Protein AF-A0A9W9Z4A9-F1 (afdb_monomer_lite)

Organism: NCBI:txid174260

Structure (mmCIF, N/CA/C/O backbone):
data_AF-A0A9W9Z4A9-F1
#
_entry.id   AF-A0A9W9Z4A9-F1
#
loop_
_atom_site.group_PDB
_atom_site.id
_atom_site.type_symbol
_atom_site.label_atom_id
_atom_site.label_alt_id
_atom_site.label_comp_id
_atom_site.label_asym_id
_atom_site.label_entity_id
_atom_site.label_seq_id
_atom_site.pdbx_PDB_ins_code
_atom_site.Cartn_x
_atom_site.Cartn_y
_atom_site.Cartn_z
_atom_site.occupancy
_atom_site.B_iso_or_equiv
_atom_site.auth_seq_id
_atom_site.auth_comp_id
_atom_site.auth_asym_id
_atom_site.auth_atom_id
_atom_site.pdbx_PDB_model_num
ATOM 1 N N . MET A 1 1 ? 86.872 29.605 12.951 1.00 30.97 1 MET A N 1
ATOM 2 C CA . MET A 1 1 ? 87.892 29.822 11.903 1.00 30.97 1 MET A CA 1
ATOM 3 C C . MET A 1 1 ? 87.588 28.835 10.792 1.00 30.97 1 MET A C 1
ATOM 5 O O . MET A 1 1 ? 87.664 27.652 11.077 1.00 30.97 1 MET A O 1
ATOM 9 N N . LYS A 1 2 ? 87.211 29.340 9.609 1.00 29.38 2 LYS A N 1
ATOM 10 C CA . LYS A 1 2 ? 86.862 28.618 8.368 1.00 29.38 2 LYS A CA 1
ATOM 11 C C . LYS A 1 2 ? 85.699 27.608 8.390 1.00 29.38 2 LYS A C 1
ATOM 13 O O . LYS A 1 2 ? 85.774 26.556 9.008 1.00 29.38 2 LYS A O 1
ATOM 18 N N . ASP A 1 3 ? 84.647 27.980 7.666 1.00 29.98 3 ASP A N 1
ATOM 19 C CA . ASP A 1 3 ? 84.197 27.356 6.411 1.00 29.98 3 ASP A CA 1
ATOM 20 C C . ASP A 1 3 ? 84.226 25.824 6.283 1.00 29.98 3 ASP A C 1
ATOM 22 O O . ASP A 1 3 ? 85.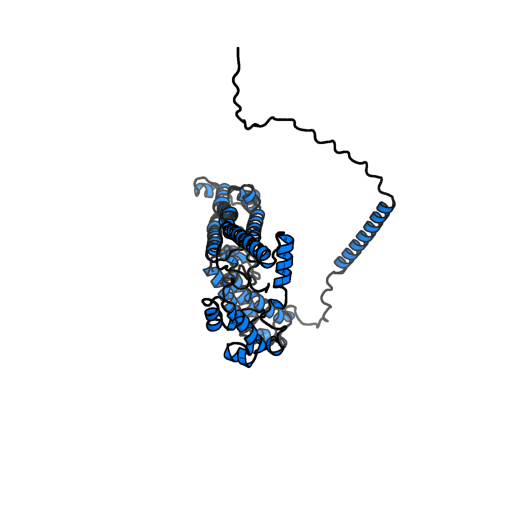288 25.201 6.258 1.00 29.98 3 ASP A O 1
ATOM 26 N N . SER A 1 4 ? 83.062 25.254 5.963 1.00 30.80 4 SER A N 1
ATOM 27 C CA . SER A 1 4 ? 82.869 24.516 4.703 1.00 30.80 4 SER A CA 1
ATOM 28 C C . SER A 1 4 ? 81.380 24.459 4.361 1.00 30.80 4 SER A C 1
ATOM 30 O O . SER A 1 4 ? 80.560 24.098 5.202 1.00 30.80 4 SER A O 1
ATOM 32 N N . GLU A 1 5 ? 81.033 24.827 3.130 1.00 32.53 5 GLU A N 1
ATOM 33 C CA . GLU A 1 5 ? 79.686 24.659 2.584 1.00 32.53 5 GLU A CA 1
ATOM 34 C C . GLU A 1 5 ? 79.360 23.175 2.370 1.00 32.53 5 GLU A C 1
ATOM 36 O O . GLU A 1 5 ? 80.208 22.399 1.930 1.00 32.53 5 GLU A O 1
ATOM 41 N N . ASN A 1 6 ? 78.092 22.807 2.553 1.00 27.20 6 ASN A N 1
ATOM 42 C CA . ASN A 1 6 ? 77.377 22.123 1.478 1.00 27.20 6 ASN A CA 1
ATOM 43 C C . ASN A 1 6 ? 75.863 22.313 1.615 1.00 27.20 6 ASN A C 1
ATOM 45 O O . ASN A 1 6 ? 75.311 22.317 2.714 1.00 27.20 6 ASN A O 1
ATOM 49 N N . VAL A 1 7 ? 75.211 22.513 0.473 1.00 28.70 7 VAL A N 1
ATOM 50 C CA . VAL A 1 7 ? 73.793 22.875 0.369 1.00 28.70 7 VAL A CA 1
ATOM 51 C C . VAL A 1 7 ? 72.910 21.639 0.537 1.00 28.70 7 VAL A C 1
ATOM 53 O O . VAL A 1 7 ? 73.128 20.624 -0.120 1.00 28.70 7 VAL A O 1
ATOM 56 N N . MET A 1 8 ? 71.860 21.751 1.353 1.00 25.09 8 MET A N 1
ATOM 57 C CA . MET A 1 8 ? 70.774 20.773 1.425 1.00 25.09 8 MET A CA 1
ATOM 58 C C . MET A 1 8 ? 69.437 21.515 1.337 1.00 25.09 8 MET A C 1
ATOM 60 O O . MET A 1 8 ? 69.167 22.406 2.139 1.00 25.09 8 MET A O 1
ATOM 64 N N . LEU A 1 9 ? 68.627 21.184 0.329 1.00 27.86 9 LEU A N 1
ATOM 65 C CA . LEU A 1 9 ? 67.326 21.816 0.092 1.00 27.86 9 LEU A CA 1
ATOM 66 C C . LEU A 1 9 ? 66.288 21.285 1.090 1.00 27.86 9 LEU A C 1
ATOM 68 O O . LEU A 1 9 ? 66.044 20.079 1.150 1.00 27.86 9 LEU A O 1
ATOM 72 N N . THR A 1 10 ? 65.672 22.187 1.852 1.00 29.08 10 THR A N 1
ATOM 73 C CA . THR A 1 10 ? 64.594 21.893 2.805 1.00 29.08 10 THR A CA 1
ATOM 74 C C . THR A 1 10 ? 63.205 22.079 2.179 1.00 29.08 10 THR A C 1
ATOM 76 O O . THR A 1 10 ? 63.020 22.968 1.346 1.00 29.08 10 THR A O 1
ATOM 79 N N . PRO A 1 11 ? 62.200 21.290 2.603 1.00 29.55 11 PRO A N 1
ATOM 80 C CA . PRO A 1 11 ? 60.790 21.588 2.388 1.00 29.55 11 PRO A CA 1
ATOM 81 C C . PRO A 1 11 ? 60.162 22.233 3.642 1.00 29.55 11 PRO A C 1
ATOM 83 O O . PRO A 1 11 ? 59.964 21.569 4.658 1.00 29.55 11 PRO A O 1
ATOM 86 N N . ASP A 1 12 ? 59.805 23.512 3.540 1.00 28.12 12 ASP A N 1
ATOM 87 C CA . ASP A 1 12 ? 58.936 24.259 4.470 1.00 28.12 12 ASP A CA 1
ATOM 88 C C . ASP A 1 12 ? 57.547 24.453 3.818 1.00 28.12 12 ASP A C 1
ATOM 90 O O . ASP A 1 12 ? 57.448 24.404 2.594 1.00 28.12 12 ASP A O 1
ATOM 94 N N . SER A 1 13 ? 56.430 24.783 4.479 1.00 30.94 13 SER A N 1
ATOM 95 C CA . SER A 1 13 ? 55.917 24.662 5.866 1.00 30.94 13 SER A CA 1
ATOM 96 C C . SER A 1 13 ? 54.394 25.012 5.790 1.00 30.94 13 SER A C 1
ATOM 98 O O . SER A 1 13 ? 53.909 25.304 4.698 1.00 30.94 13 SER A O 1
ATOM 100 N N . ALA A 1 14 ? 53.517 24.998 6.803 1.00 30.62 14 ALA A N 1
ATOM 101 C CA . ALA A 1 14 ? 53.588 24.751 8.247 1.00 30.62 14 ALA A CA 1
ATOM 102 C C . ALA A 1 14 ? 52.230 24.167 8.744 1.00 30.62 14 ALA A C 1
ATOM 104 O O . ALA A 1 14 ? 51.320 23.941 7.948 1.00 30.62 14 ALA A O 1
ATOM 105 N N . SER A 1 15 ? 52.062 23.974 10.060 1.00 27.89 15 SER A N 1
ATOM 106 C CA . SER A 1 15 ? 50.760 23.710 10.719 1.00 27.89 15 SER A CA 1
ATOM 107 C C . SER A 1 15 ? 50.138 25.015 11.287 1.00 27.89 15 SER A C 1
ATOM 109 O O . SER A 1 15 ? 50.808 26.049 11.261 1.00 27.89 15 SER A O 1
ATOM 111 N N . PRO A 1 16 ? 48.870 25.035 11.753 1.00 36.94 16 PRO A N 1
ATOM 112 C CA . PRO A 1 16 ? 48.034 26.241 11.715 1.00 36.94 16 PRO A CA 1
ATOM 113 C C . PRO A 1 16 ? 48.165 27.184 12.920 1.00 36.94 16 PRO A C 1
ATOM 115 O O . PRO A 1 16 ? 48.331 26.758 14.062 1.00 36.94 16 PRO A O 1
ATOM 118 N N . SER A 1 17 ? 47.941 28.477 12.666 1.00 30.28 17 SER A N 1
ATOM 119 C CA . SER A 1 17 ? 47.743 29.520 13.678 1.00 30.28 17 SER A CA 1
ATOM 120 C C . SER A 1 17 ? 46.300 30.034 13.678 1.00 30.28 17 SER A C 1
ATOM 122 O O . SER A 1 17 ? 45.758 30.401 12.639 1.00 30.28 17 SER A O 1
ATOM 124 N N . THR A 1 18 ? 45.691 30.100 14.860 1.00 36.12 18 THR A N 1
ATOM 125 C CA . THR A 1 18 ? 44.349 30.651 15.099 1.00 36.12 18 THR A CA 1
ATOM 126 C C . THR A 1 18 ? 44.284 32.163 14.872 1.00 36.12 18 THR A C 1
ATOM 128 O O . THR A 1 18 ? 45.046 32.887 15.515 1.00 36.12 18 THR A O 1
ATOM 131 N N . GLU A 1 19 ? 43.304 32.668 14.112 1.00 34.34 19 GLU A N 1
ATOM 132 C CA . GLU A 1 19 ? 42.940 34.090 14.180 1.00 34.34 19 GLU A CA 1
ATOM 133 C C . GLU A 1 19 ? 41.419 34.363 14.121 1.00 34.34 19 GLU A C 1
ATOM 135 O O . GLU A 1 19 ? 40.705 33.890 13.246 1.00 34.34 19 GLU A O 1
ATOM 140 N N . LYS A 1 20 ? 40.984 35.126 15.135 1.00 33.69 20 LYS A N 1
ATOM 141 C CA . LYS A 1 20 ? 39.803 35.997 15.319 1.00 33.69 20 LYS A CA 1
ATOM 142 C C . LYS A 1 20 ? 38.469 35.682 14.619 1.00 33.69 20 LYS A C 1
ATOM 144 O O . LYS A 1 20 ? 38.306 35.741 13.408 1.00 33.69 20 LYS A O 1
ATOM 149 N N . LEU A 1 21 ? 37.457 35.580 15.482 1.00 40.28 21 LEU A N 1
ATOM 150 C CA . LEU A 1 21 ? 36.036 35.760 15.197 1.00 40.28 21 LEU A CA 1
ATOM 151 C C . LEU A 1 21 ? 35.767 37.178 14.654 1.00 40.28 21 LEU A C 1
ATOM 153 O O . LEU A 1 21 ? 35.671 38.126 15.436 1.00 40.28 21 LEU A O 1
ATOM 157 N N . ASP A 1 22 ? 35.650 37.324 13.335 1.00 40.59 22 ASP A N 1
ATOM 158 C CA . ASP A 1 22 ? 35.383 38.626 12.721 1.00 40.59 22 ASP A CA 1
ATOM 159 C C . ASP A 1 22 ? 33.901 39.025 12.841 1.00 40.59 22 ASP A C 1
ATOM 161 O O . ASP A 1 22 ? 32.983 38.206 12.710 1.00 40.59 22 ASP A O 1
ATOM 165 N N . SER A 1 23 ? 33.652 40.297 13.149 1.00 41.72 23 SER A N 1
ATOM 166 C CA . SER A 1 23 ? 32.317 40.771 13.519 1.00 41.72 23 SER A CA 1
ATOM 167 C C . SER A 1 23 ? 31.405 40.924 12.301 1.00 41.72 23 SER A C 1
ATOM 169 O O . SER A 1 23 ? 31.730 41.619 11.339 1.00 41.72 23 SER A O 1
ATOM 171 N N . LYS A 1 24 ? 30.213 40.318 12.362 1.00 42.44 24 LYS A N 1
ATOM 172 C CA . LYS A 1 24 ? 29.180 40.440 11.323 1.00 42.44 24 LYS A CA 1
ATOM 173 C C . LYS A 1 24 ? 28.807 41.927 11.142 1.00 42.44 24 LYS A C 1
ATOM 175 O O . LYS A 1 24 ? 28.449 42.559 12.139 1.00 42.44 24 LYS A O 1
ATOM 180 N N . PRO A 1 25 ? 28.858 42.501 9.924 1.00 44.69 25 PRO A N 1
ATOM 181 C CA . PRO A 1 25 ? 28.576 43.921 9.732 1.00 44.69 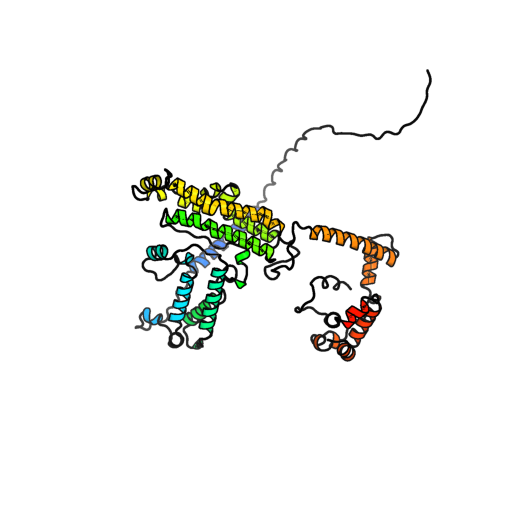25 PRO A CA 1
ATOM 182 C C . PRO A 1 25 ? 27.124 44.250 10.122 1.00 44.69 25 PRO A C 1
ATOM 184 O O . PRO A 1 25 ? 26.226 43.430 9.893 1.00 44.69 25 PRO A O 1
ATOM 187 N N . PRO A 1 26 ? 26.858 45.439 10.697 1.00 41.69 26 PRO A N 1
ATOM 188 C CA . PRO A 1 26 ? 25.518 45.810 11.126 1.00 41.69 26 PRO A CA 1
ATOM 189 C C . PRO A 1 26 ? 24.574 45.901 9.924 1.00 41.69 26 PRO A C 1
ATOM 191 O O . PRO A 1 26 ? 24.847 46.599 8.944 1.00 41.69 26 PRO A O 1
ATOM 194 N N . VAL A 1 27 ? 23.433 45.213 10.019 1.00 45.41 27 VAL A N 1
ATOM 195 C CA . VAL A 1 27 ? 22.380 45.254 8.999 1.00 45.41 27 VAL A CA 1
ATOM 196 C C . VAL A 1 27 ? 21.807 46.668 8.943 1.00 45.41 27 VAL A C 1
ATOM 198 O O . VAL A 1 27 ? 21.015 47.081 9.790 1.00 45.41 27 VAL A O 1
ATOM 201 N N . THR A 1 28 ? 22.210 47.426 7.926 1.00 41.47 28 THR A N 1
ATOM 202 C CA . THR A 1 28 ? 21.665 48.755 7.659 1.00 41.47 28 THR A CA 1
ATOM 203 C C . THR A 1 28 ? 20.280 48.613 7.039 1.00 41.47 28 THR A C 1
ATOM 205 O O . THR A 1 28 ? 20.122 48.440 5.831 1.00 41.47 28 THR A O 1
ATOM 208 N N . PHE A 1 29 ? 19.244 48.713 7.874 1.00 46.19 29 PHE A N 1
ATOM 209 C CA . PHE A 1 29 ? 17.878 48.875 7.389 1.00 46.19 29 PHE A CA 1
ATOM 210 C C . PHE A 1 29 ? 17.786 50.166 6.567 1.00 46.19 29 PHE A C 1
ATOM 212 O O . PHE A 1 29 ? 17.741 51.272 7.111 1.00 46.19 29 PHE A O 1
ATOM 219 N N . ARG A 1 30 ? 17.731 50.028 5.235 1.00 44.72 30 ARG A N 1
ATOM 220 C CA . ARG A 1 30 ? 17.278 51.112 4.360 1.00 44.72 30 ARG A CA 1
ATOM 221 C C . ARG A 1 30 ? 15.899 51.543 4.854 1.00 44.72 30 ARG A C 1
ATOM 223 O O . ARG A 1 30 ? 14.980 50.727 4.879 1.00 44.72 30 ARG A O 1
ATOM 230 N N . LYS A 1 31 ? 15.745 52.822 5.217 1.00 51.81 31 LYS A N 1
ATOM 231 C CA . LYS A 1 31 ? 14.416 53.418 5.403 1.00 51.81 31 LYS A CA 1
ATOM 232 C C . LYS A 1 31 ? 13.627 53.147 4.123 1.00 51.81 31 LYS A C 1
ATOM 234 O O . LYS A 1 31 ? 14.075 53.566 3.055 1.00 51.81 31 LYS A O 1
ATOM 239 N N . LEU A 1 32 ? 12.505 52.429 4.218 1.00 53.78 32 LEU A N 1
ATOM 240 C CA . LEU A 1 32 ? 11.639 52.239 3.059 1.00 53.78 32 LEU A CA 1
ATOM 241 C C . LEU A 1 32 ? 11.238 53.625 2.552 1.00 53.78 32 LEU A C 1
ATOM 243 O O . LEU A 1 32 ? 10.758 54.459 3.324 1.00 53.78 32 LEU A O 1
ATOM 247 N N . ALA A 1 33 ? 11.458 53.872 1.261 1.00 64.75 33 ALA A N 1
ATOM 248 C CA . ALA A 1 33 ? 10.891 55.040 0.610 1.00 64.75 33 ALA A CA 1
ATOM 249 C C . ALA A 1 33 ? 9.369 54.991 0.797 1.00 64.75 33 ALA A C 1
ATOM 251 O O . ALA A 1 33 ? 8.768 53.924 0.650 1.00 64.75 33 ALA A O 1
ATOM 252 N N . ALA A 1 34 ? 8.760 56.124 1.151 1.00 67.12 34 ALA A N 1
ATOM 253 C CA . ALA A 1 34 ? 7.323 56.189 1.379 1.00 67.12 34 ALA A CA 1
ATOM 254 C C . ALA A 1 34 ? 6.587 55.656 0.141 1.00 67.12 34 ALA A C 1
ATOM 256 O O . ALA A 1 34 ? 6.756 56.184 -0.959 1.00 67.12 34 ALA A O 1
ATOM 257 N N . THR A 1 35 ? 5.802 54.591 0.319 1.00 70.19 35 THR A N 1
ATOM 258 C CA . THR A 1 35 ? 5.030 53.967 -0.765 1.00 70.19 35 THR A CA 1
ATOM 259 C C . THR A 1 35 ? 4.156 55.028 -1.432 1.00 70.19 35 THR A C 1
ATOM 261 O O . THR A 1 35 ? 3.335 55.637 -0.737 1.00 70.19 35 THR A O 1
ATOM 264 N N . PRO A 1 36 ? 4.326 55.287 -2.740 1.00 80.19 36 PRO A N 1
ATOM 265 C CA . PRO A 1 36 ? 3.655 56.397 -3.397 1.00 80.19 36 PRO A CA 1
ATOM 266 C C . PRO A 1 36 ? 2.142 56.158 -3.449 1.00 80.19 36 PRO A C 1
ATOM 268 O O . PRO A 1 36 ? 1.684 55.022 -3.565 1.00 80.19 36 PRO A O 1
ATOM 271 N N . LEU A 1 37 ? 1.363 57.242 -3.375 1.00 75.94 37 LEU A N 1
ATOM 272 C CA . LEU A 1 37 ? -0.090 57.202 -3.145 1.00 75.94 37 LEU A CA 1
ATOM 273 C C . LEU A 1 37 ? -0.860 56.306 -4.139 1.00 75.94 37 LEU A C 1
ATOM 275 O O . LEU A 1 37 ? -1.862 55.695 -3.779 1.00 75.94 37 LEU A O 1
ATOM 279 N N . TRP A 1 38 ? -0.370 56.180 -5.376 1.00 81.69 38 TRP A N 1
ATOM 280 C CA . TRP A 1 38 ? -0.975 55.332 -6.407 1.00 81.69 38 TRP A CA 1
ATOM 281 C C . TRP A 1 38 ? -0.929 53.831 -6.078 1.00 81.69 38 TRP A C 1
ATOM 283 O O . TRP A 1 38 ? -1.832 53.104 -6.481 1.00 81.69 38 TRP A O 1
ATOM 293 N N . VAL A 1 39 ? 0.048 53.362 -5.293 1.00 82.00 39 VAL A N 1
ATOM 294 C CA . VAL A 1 39 ? 0.104 51.965 -4.822 1.00 82.00 39 VAL A CA 1
ATOM 295 C C . VAL A 1 39 ? -1.027 51.689 -3.829 1.00 82.00 39 VAL A C 1
ATOM 297 O O . VAL A 1 39 ? -1.670 50.646 -3.906 1.00 82.00 39 VAL A O 1
ATOM 300 N N . TRP A 1 40 ? -1.341 52.650 -2.955 1.00 81.44 40 TRP A N 1
ATOM 301 C CA . TRP A 1 40 ? -2.494 52.559 -2.053 1.00 81.44 40 TRP A CA 1
ATOM 302 C C . TRP A 1 40 ? -3.826 52.604 -2.807 1.00 81.44 40 TRP A C 1
ATOM 304 O O . TRP A 1 40 ? -4.741 51.863 -2.455 1.00 81.44 40 TRP A O 1
ATOM 314 N N . LEU A 1 41 ? -3.925 53.397 -3.880 1.00 83.75 41 LEU A N 1
ATOM 315 C CA . LEU A 1 41 ? -5.101 53.399 -4.759 1.00 83.75 41 LEU A CA 1
ATOM 316 C C . LEU A 1 41 ? -5.284 52.055 -5.486 1.00 83.75 41 LEU A C 1
ATOM 318 O O . LEU A 1 41 ? -6.404 51.555 -5.548 1.00 83.75 41 LEU A O 1
ATOM 322 N N . LEU A 1 42 ? -4.205 51.433 -5.977 1.00 85.38 42 LEU A N 1
ATOM 323 C CA . LEU A 1 42 ? -4.268 50.099 -6.589 1.00 85.38 42 LEU A CA 1
ATOM 324 C C . LEU A 1 42 ? -4.617 49.001 -5.576 1.00 85.38 42 LEU A C 1
ATOM 326 O O . LEU A 1 42 ? -5.418 48.126 -5.895 1.00 85.38 42 LEU A O 1
ATOM 330 N N . LEU A 1 43 ? -4.078 49.056 -4.353 1.00 85.25 43 LEU A N 1
ATOM 331 C CA . LEU A 1 43 ? -4.438 48.124 -3.277 1.00 85.25 43 LEU A CA 1
ATOM 332 C C . LEU A 1 43 ? -5.904 48.280 -2.849 1.00 85.25 43 LEU A C 1
ATOM 334 O O . LEU A 1 43 ? -6.593 47.280 -2.658 1.00 85.25 43 LEU A O 1
ATOM 338 N N . ALA A 1 44 ? -6.409 49.514 -2.754 1.00 87.31 44 ALA A N 1
ATOM 339 C CA . ALA A 1 44 ? -7.818 49.775 -2.475 1.00 87.31 44 ALA A CA 1
ATOM 340 C C . ALA A 1 44 ? -8.725 49.248 -3.601 1.00 87.31 44 ALA A C 1
ATOM 342 O O . ALA A 1 44 ? -9.705 48.558 -3.323 1.00 87.31 44 ALA A O 1
ATOM 343 N N . LEU A 1 45 ? -8.373 49.499 -4.867 1.00 88.62 45 LEU A N 1
ATOM 344 C CA . LEU A 1 45 ? -9.124 49.004 -6.024 1.00 88.62 45 LEU A CA 1
ATOM 345 C C . LEU A 1 45 ? -9.111 47.467 -6.099 1.00 88.62 45 LEU A C 1
ATOM 347 O O . LEU A 1 45 ? -10.156 46.853 -6.304 1.00 88.62 45 LEU A O 1
ATOM 351 N N . GLY A 1 46 ? -7.954 46.842 -5.866 1.00 89.62 46 GLY A N 1
ATOM 352 C CA . GLY A 1 46 ? -7.813 45.387 -5.792 1.00 89.62 46 GLY A CA 1
ATOM 353 C C . GLY A 1 46 ? -8.629 44.772 -4.653 1.00 89.62 46 GLY A C 1
ATOM 354 O O . GLY A 1 46 ? -9.292 43.761 -4.859 1.00 89.62 46 GLY A O 1
ATOM 355 N N . SER A 1 47 ? -8.661 45.418 -3.482 1.00 84.88 47 SER A N 1
ATOM 356 C CA . SER A 1 47 ? -9.493 45.005 -2.345 1.00 84.88 47 SER A CA 1
ATOM 357 C C . SER A 1 47 ? -10.992 45.086 -2.667 1.00 84.88 47 SER A C 1
ATOM 359 O O . SER A 1 47 ? -11.726 44.132 -2.418 1.00 84.88 47 SER A O 1
ATOM 361 N N . VAL A 1 48 ? -11.451 46.167 -3.310 1.00 89.88 48 VAL A N 1
ATOM 362 C CA . VAL A 1 48 ? -12.852 46.310 -3.751 1.00 89.88 48 VAL A CA 1
ATOM 363 C C . VAL A 1 48 ? -13.231 45.240 -4.781 1.00 89.88 48 VAL A C 1
ATOM 365 O O . VAL A 1 48 ? -14.298 44.637 -4.665 1.00 89.88 48 VAL A O 1
ATOM 368 N N . LEU A 1 49 ? -12.358 44.949 -5.752 1.00 89.69 49 LEU A N 1
ATOM 369 C CA . LEU A 1 49 ? -12.584 43.881 -6.734 1.00 89.69 49 LEU A CA 1
ATOM 370 C C . LEU A 1 49 ? -12.592 42.489 -6.085 1.00 89.69 49 LEU A C 1
ATOM 372 O O . LEU A 1 49 ? -13.438 41.665 -6.427 1.00 89.69 49 LEU A O 1
ATOM 376 N N . PHE A 1 50 ? -11.708 42.236 -5.116 1.00 89.38 50 PHE A N 1
ATOM 377 C CA . PHE A 1 50 ? -11.677 40.978 -4.368 1.00 89.38 50 PHE A CA 1
ATOM 378 C C . PHE A 1 50 ? -12.945 40.791 -3.525 1.00 89.38 50 PHE A C 1
ATOM 380 O O . PHE A 1 50 ? -13.542 39.718 -3.550 1.00 89.38 50 PHE A O 1
ATOM 387 N N . LEU A 1 51 ? -13.416 41.841 -2.844 1.00 89.12 51 LEU A N 1
ATOM 388 C CA . LEU A 1 51 ? -14.672 41.821 -2.090 1.00 89.12 51 LEU A CA 1
ATOM 389 C C . LEU A 1 51 ? -15.889 41.622 -3.005 1.00 89.12 51 LEU A C 1
ATOM 391 O O . LEU A 1 51 ? -16.764 40.827 -2.674 1.00 89.12 51 LEU A O 1
ATOM 395 N N . ALA A 1 52 ? -15.936 42.264 -4.176 1.00 87.62 52 ALA A N 1
ATOM 396 C CA . ALA A 1 52 ? -16.991 42.030 -5.166 1.00 87.62 52 ALA A CA 1
ATOM 397 C C . ALA A 1 52 ? -16.967 40.588 -5.715 1.00 87.62 52 ALA A C 1
ATOM 399 O O . ALA A 1 52 ? -18.019 39.957 -5.861 1.00 87.62 52 ALA A O 1
ATOM 400 N N . GLY A 1 53 ? -15.775 40.031 -5.956 1.00 88.12 53 GLY A N 1
ATOM 401 C CA . GLY A 1 53 ? -15.583 38.621 -6.307 1.00 88.12 53 GLY A CA 1
ATOM 402 C C . GLY A 1 53 ? -16.056 37.671 -5.201 1.00 88.12 53 GLY A C 1
ATOM 403 O O . GLY A 1 53 ? -16.781 36.718 -5.470 1.00 88.12 53 GLY A O 1
ATOM 404 N N . LEU A 1 54 ? -15.730 37.966 -3.941 1.00 87.75 54 LEU A N 1
ATOM 405 C CA . LEU A 1 54 ? -16.160 37.167 -2.794 1.00 87.75 54 LEU A CA 1
ATOM 406 C C . LEU A 1 54 ? -17.684 37.224 -2.600 1.00 87.75 54 LEU A C 1
ATOM 408 O O . LEU A 1 54 ? -18.313 36.195 -2.377 1.00 87.75 54 LEU A O 1
ATOM 412 N N . ILE A 1 55 ? -18.293 38.406 -2.736 1.00 87.31 55 ILE A N 1
ATOM 413 C CA . ILE A 1 55 ? -19.748 38.598 -2.640 1.00 87.31 55 ILE A CA 1
ATOM 414 C C . ILE A 1 55 ? -20.468 37.851 -3.768 1.00 87.31 55 ILE A C 1
ATOM 416 O O . ILE A 1 55 ? -21.450 37.161 -3.506 1.00 87.31 55 ILE A O 1
ATOM 420 N N . THR A 1 56 ? -19.978 37.928 -5.008 1.00 81.75 56 THR A N 1
ATOM 421 C CA . THR A 1 56 ? -20.572 37.177 -6.129 1.00 81.75 56 THR A CA 1
ATOM 422 C C . THR A 1 56 ? -20.402 35.665 -5.969 1.00 81.75 56 THR A C 1
ATOM 424 O O . THR A 1 56 ? -21.347 34.933 -6.258 1.00 81.75 56 THR A O 1
ATOM 427 N N . LEU A 1 57 ? -19.279 35.188 -5.416 1.00 82.62 57 LEU A N 1
ATOM 428 C CA . LEU A 1 57 ? -19.089 33.777 -5.064 1.00 82.62 57 LEU A CA 1
ATOM 429 C C . LEU A 1 57 ? -20.042 33.328 -3.941 1.00 82.62 57 LEU A C 1
ATOM 431 O O . LEU A 1 57 ? -20.673 32.282 -4.058 1.00 82.62 57 LEU A O 1
ATOM 435 N N . ILE A 1 58 ? -20.205 34.126 -2.881 1.00 82.94 58 ILE A N 1
ATOM 436 C CA . ILE A 1 58 ? -21.139 33.839 -1.778 1.00 82.94 58 ILE A CA 1
ATOM 437 C C . ILE A 1 58 ? -22.583 33.823 -2.289 1.00 82.94 58 ILE A C 1
ATOM 439 O O . ILE A 1 58 ? -23.337 32.914 -1.943 1.00 82.94 58 ILE A O 1
ATOM 443 N N . ILE A 1 59 ? -22.975 34.765 -3.153 1.00 79.19 59 ILE A N 1
ATOM 444 C CA . ILE A 1 59 ? -24.295 34.763 -3.801 1.00 79.19 59 ILE A CA 1
ATOM 445 C C . ILE A 1 59 ? -24.449 33.523 -4.687 1.00 79.19 59 ILE A C 1
ATOM 447 O O . ILE A 1 59 ? -25.491 32.877 -4.628 1.00 79.19 59 ILE A O 1
ATOM 451 N N . ALA A 1 60 ? -23.432 33.129 -5.457 1.00 75.19 60 ALA A N 1
ATOM 452 C CA . ALA A 1 60 ? -23.479 31.910 -6.264 1.00 75.19 60 ALA A CA 1
ATOM 453 C C . ALA A 1 60 ? -23.640 30.647 -5.400 1.00 75.19 60 ALA A C 1
ATOM 455 O O . ALA A 1 60 ? -24.480 29.814 -5.714 1.00 75.19 60 ALA A O 1
ATOM 456 N N . VAL A 1 61 ? -22.916 30.523 -4.282 1.00 72.31 61 VAL A N 1
ATOM 457 C CA . VAL A 1 61 ? -22.995 29.361 -3.374 1.00 72.31 61 VAL A CA 1
ATOM 458 C C . VAL A 1 61 ? -24.315 29.325 -2.592 1.00 72.31 61 VAL A C 1
ATOM 460 O O . VAL A 1 61 ? -24.903 28.260 -2.434 1.00 72.31 61 VAL A O 1
ATOM 463 N N . THR A 1 62 ? -24.830 30.472 -2.143 1.00 69.38 62 THR A N 1
ATOM 464 C CA . THR A 1 62 ? -26.099 30.548 -1.388 1.00 69.38 62 THR A CA 1
ATOM 465 C C . THR A 1 62 ? -27.338 30.441 -2.286 1.00 69.38 62 THR A C 1
ATOM 467 O O . THR A 1 62 ? -28.325 29.806 -1.907 1.00 69.38 62 THR A O 1
ATOM 470 N N . SER A 1 63 ? -27.284 30.980 -3.511 1.00 57.00 63 SER A N 1
ATOM 471 C CA . SER A 1 63 ? -28.327 30.786 -4.535 1.00 57.00 63 SER A CA 1
ATOM 472 C C . SER A 1 63 ? -28.235 29.430 -5.244 1.00 57.00 63 SER A C 1
ATOM 474 O O . SER A 1 63 ? -29.255 28.938 -5.724 1.00 57.00 63 SER A O 1
ATOM 476 N N . ALA A 1 64 ? -27.082 28.750 -5.185 1.00 44.94 64 ALA A N 1
ATOM 477 C CA . ALA A 1 64 ? -26.945 27.310 -5.416 1.00 44.94 64 ALA A CA 1
ATOM 478 C C . ALA A 1 64 ? -27.487 26.464 -4.246 1.00 44.94 64 ALA A C 1
ATOM 480 O O . ALA A 1 64 ? -27.072 25.323 -4.040 1.00 44.94 64 ALA A O 1
ATOM 481 N N . SER A 1 65 ? -28.509 26.972 -3.548 1.00 43.94 65 SER A N 1
ATOM 482 C CA . SER A 1 65 ? -29.538 26.100 -2.992 1.00 43.94 65 SER A CA 1
ATOM 483 C C . SER A 1 65 ? -30.007 25.183 -4.116 1.00 43.94 65 SER A C 1
ATOM 485 O O . SER A 1 65 ? -30.579 25.639 -5.110 1.00 43.94 65 SER A O 1
ATOM 487 N N . SER A 1 66 ? -29.715 23.889 -3.979 1.00 44.47 66 SER A N 1
ATOM 488 C CA . SER A 1 66 ? -30.114 22.863 -4.934 1.00 44.47 66 SER A CA 1
ATOM 489 C C . SER A 1 66 ? -31.584 23.064 -5.281 1.00 44.47 66 SER A C 1
ATOM 491 O O . SER A 1 66 ? -32.428 22.940 -4.390 1.00 44.47 66 SER A O 1
ATOM 493 N N . LYS A 1 67 ? -31.903 23.362 -6.549 1.00 37.06 67 LYS A N 1
ATOM 494 C CA . LYS A 1 67 ? -33.292 23.295 -7.017 1.00 37.06 67 LYS A CA 1
ATOM 495 C C . LYS A 1 67 ? -33.793 21.903 -6.624 1.00 37.06 67 LYS A C 1
ATOM 497 O O . LYS A 1 67 ? -33.235 20.932 -7.146 1.00 37.06 67 LYS A O 1
ATOM 502 N N . PRO A 1 68 ? -34.783 21.767 -5.717 1.00 36.97 68 PRO A N 1
ATOM 503 C CA . PRO A 1 68 ? -35.386 20.469 -5.478 1.00 36.97 68 PRO A CA 1
ATOM 504 C C . PRO A 1 68 ? -35.860 19.965 -6.835 1.00 36.97 68 PRO A C 1
ATOM 506 O O . PRO A 1 68 ? -36.351 20.773 -7.632 1.00 36.97 68 PRO A O 1
ATOM 509 N N . CYS A 1 69 ? -35.648 18.675 -7.116 1.00 33.62 69 CYS A N 1
ATOM 510 C CA . CYS A 1 69 ? -36.011 18.073 -8.399 1.00 33.62 69 CYS A CA 1
ATOM 511 C C . CYS A 1 69 ? -37.389 18.591 -8.813 1.00 33.62 69 CYS A C 1
ATOM 513 O O . CYS A 1 69 ? -38.336 18.454 -8.036 1.00 33.62 69 CYS A O 1
ATOM 515 N N . ALA A 1 70 ? -37.456 19.260 -9.973 1.00 36.59 70 ALA A N 1
ATOM 516 C CA . ALA A 1 70 ? -38.642 19.995 -10.397 1.00 36.59 70 ALA A CA 1
ATOM 517 C C . ALA A 1 70 ? -39.874 19.114 -10.195 1.00 36.59 70 ALA A C 1
ATOM 519 O O . ALA A 1 70 ? -39.845 17.962 -10.629 1.00 36.59 70 ALA A O 1
ATOM 520 N N . ASN A 1 71 ? -40.892 19.636 -9.494 1.00 36.47 71 ASN A N 1
ATOM 521 C CA . ASN A 1 71 ? -42.074 18.873 -9.094 1.00 36.47 71 ASN A CA 1
ATOM 522 C C . ASN A 1 71 ? -42.599 18.071 -10.289 1.00 36.47 71 ASN A C 1
ATOM 524 O O . ASN A 1 71 ? -43.272 18.615 -11.166 1.00 36.47 71 ASN A O 1
ATOM 528 N N . ILE A 1 72 ? -42.309 16.768 -10.304 1.00 42.00 72 ILE A N 1
ATOM 529 C CA . ILE A 1 72 ? -43.032 15.833 -11.150 1.00 42.00 72 ILE A CA 1
ATOM 530 C C . ILE A 1 72 ? -44.464 15.943 -10.655 1.00 42.00 72 ILE A C 1
ATOM 532 O O . ILE A 1 72 ? -44.715 15.726 -9.466 1.00 42.00 72 ILE A O 1
ATOM 536 N N . ASN A 1 73 ? -45.366 16.356 -11.548 1.00 40.84 73 ASN A N 1
ATOM 537 C CA . ASN A 1 73 ? -46.780 16.528 -11.242 1.00 40.84 73 ASN A CA 1
ATOM 538 C C . ASN A 1 73 ? -47.254 15.357 -10.383 1.00 40.84 73 ASN A C 1
ATOM 540 O O . ASN A 1 73 ? -47.164 14.206 -10.818 1.00 40.84 73 ASN A O 1
ATOM 544 N N . LYS A 1 74 ? -47.736 15.650 -9.168 1.00 38.06 74 LYS A N 1
ATOM 545 C CA . LYS A 1 74 ? -48.340 14.643 -8.296 1.00 38.06 74 LYS A CA 1
ATOM 546 C C . LYS A 1 74 ? -49.490 13.995 -9.062 1.00 38.06 74 LYS A C 1
ATOM 548 O O . LYS A 1 74 ? -50.584 14.550 -9.103 1.00 38.06 74 LYS A O 1
ATOM 553 N N . GLN A 1 75 ? -49.263 12.807 -9.617 1.00 39.31 75 GLN A N 1
ATOM 554 C CA . GLN A 1 75 ? -50.355 11.870 -9.814 1.00 39.31 75 GLN A CA 1
ATOM 555 C C . GLN A 1 75 ? -50.862 11.508 -8.411 1.00 39.31 75 GLN A C 1
ATOM 557 O O . GLN A 1 75 ? -50.075 11.021 -7.592 1.00 39.31 75 GLN A O 1
ATOM 562 N N . PRO A 1 76 ? -52.130 11.795 -8.080 1.00 43.72 76 PRO A N 1
ATOM 563 C CA . PRO A 1 76 ? -52.658 11.490 -6.762 1.00 43.72 76 PRO A CA 1
ATOM 564 C C . PRO A 1 76 ? -52.871 9.975 -6.653 1.00 43.72 76 PRO A C 1
ATOM 566 O O . PRO A 1 76 ? -53.788 9.438 -7.266 1.00 43.72 76 PRO A O 1
ATOM 569 N N . GLY A 1 77 ? -52.026 9.280 -5.883 1.00 48.94 77 GLY A N 1
ATOM 570 C CA . GLY A 1 77 ? -52.274 7.876 -5.523 1.00 48.94 77 GLY A CA 1
ATOM 571 C C . GLY A 1 77 ? -51.051 7.021 -5.182 1.00 48.94 77 GLY A C 1
ATOM 572 O O . GLY A 1 77 ? -51.178 6.104 -4.379 1.00 48.94 77 GLY A O 1
ATOM 573 N N . ALA A 1 78 ? -49.867 7.308 -5.732 1.00 43.62 78 ALA A N 1
ATOM 574 C CA . ALA A 1 78 ? -48.686 6.477 -5.482 1.00 43.62 78 ALA A CA 1
ATOM 575 C C . ALA A 1 78 ? -48.050 6.781 -4.112 1.00 43.62 78 ALA A C 1
ATOM 577 O O . ALA A 1 78 ? -47.558 7.886 -3.872 1.00 43.62 78 ALA A O 1
ATOM 578 N N . SER A 1 79 ? -48.020 5.785 -3.223 1.00 51.69 79 SER A N 1
ATOM 579 C CA . SER A 1 79 ? -47.237 5.851 -1.979 1.00 51.69 79 SER A CA 1
ATOM 580 C C . SER A 1 79 ? -45.730 5.947 -2.275 1.00 51.69 79 SER A C 1
ATOM 582 O O . SER A 1 79 ? -45.262 5.486 -3.318 1.00 51.69 79 SER A O 1
ATOM 584 N N . SER A 1 80 ? -44.930 6.491 -1.351 1.00 56.84 80 SER A N 1
ATOM 585 C CA . SER A 1 80 ? -43.462 6.550 -1.509 1.00 56.84 80 SER A CA 1
ATOM 586 C C . SER A 1 80 ? -42.837 5.163 -1.730 1.00 56.84 80 SER A C 1
ATOM 588 O O . SER A 1 80 ? -41.915 5.019 -2.532 1.00 56.84 80 SER A O 1
ATOM 590 N N . ALA A 1 81 ? -43.400 4.125 -1.102 1.00 59.38 81 ALA A N 1
ATOM 591 C CA . ALA A 1 81 ? -43.018 2.730 -1.306 1.00 59.38 81 ALA A CA 1
ATOM 592 C C . ALA A 1 81 ? -43.197 2.262 -2.766 1.00 59.38 81 ALA A C 1
ATOM 594 O O . ALA A 1 81 ? -42.386 1.488 -3.270 1.00 59.38 81 ALA A O 1
ATOM 595 N N . GLU A 1 82 ? -44.218 2.754 -3.474 1.00 61.59 82 GLU A N 1
ATOM 596 C CA . GLU A 1 82 ? -44.517 2.408 -4.871 1.00 61.59 82 GLU A CA 1
ATOM 597 C C . GLU A 1 82 ? -43.438 2.907 -5.840 1.00 61.59 82 GLU A C 1
ATOM 599 O O . GLU A 1 82 ? -42.993 2.178 -6.731 1.00 61.59 82 GLU A O 1
ATOM 604 N N . VAL A 1 83 ? -42.957 4.134 -5.616 1.00 65.25 83 VAL A N 1
ATOM 605 C CA . VAL A 1 83 ? -41.882 4.760 -6.400 1.00 65.25 83 VAL A CA 1
ATOM 606 C C . VAL A 1 83 ? -40.579 3.959 -6.268 1.00 65.25 83 VAL A C 1
ATOM 608 O O . VAL A 1 83 ? -39.831 3.814 -7.245 1.00 65.25 83 VAL A O 1
ATOM 611 N N . CYS A 1 84 ? -40.335 3.374 -5.091 1.00 77.00 84 CYS A N 1
ATOM 612 C CA . CYS A 1 84 ? -39.144 2.587 -4.764 1.00 77.00 84 CYS A CA 1
ATOM 613 C C . CYS A 1 84 ? -39.162 1.132 -5.279 1.00 77.00 84 CYS A C 1
ATOM 615 O O . CYS A 1 84 ? -38.085 0.560 -5.444 1.00 77.00 84 CYS A O 1
ATOM 617 N N . LYS A 1 85 ? -40.320 0.553 -5.642 1.00 88.44 85 LYS A N 1
ATOM 618 C CA . LYS A 1 85 ? -40.418 -0.821 -6.195 1.00 88.44 85 LYS A CA 1
ATOM 619 C C . LYS A 1 85 ? -39.506 -1.030 -7.411 1.00 88.44 85 LYS A C 1
ATOM 621 O O . LYS A 1 85 ? -39.451 -0.165 -8.290 1.00 88.44 85 LYS A O 1
ATOM 626 N N . TYR A 1 86 ? -38.831 -2.174 -7.498 1.00 91.31 86 TYR A N 1
ATOM 627 C CA . TYR A 1 86 ? -38.000 -2.545 -8.652 1.00 91.31 86 TYR A CA 1
ATOM 628 C C . TYR A 1 86 ? -38.822 -2.728 -9.943 1.00 91.31 86 TYR A C 1
ATOM 630 O O . TYR A 1 86 ? -40.019 -3.017 -9.892 1.00 91.31 86 TYR A O 1
ATOM 638 N N . SER A 1 87 ? -38.193 -2.539 -11.106 1.00 94.19 87 SER A N 1
ATOM 639 C CA . SER A 1 87 ? -38.770 -2.883 -12.413 1.00 94.19 87 SER A CA 1
ATOM 640 C C . SER A 1 87 ? -38.996 -4.391 -12.572 1.00 94.19 87 SER A C 1
ATOM 642 O O . SER A 1 87 ? -38.357 -5.214 -11.916 1.00 94.19 87 SER A O 1
ATOM 644 N N . ALA A 1 88 ? -39.892 -4.765 -13.492 1.00 94.94 88 ALA A N 1
ATOM 645 C CA . ALA A 1 88 ? -40.110 -6.166 -13.852 1.00 94.94 88 ALA A CA 1
ATOM 646 C C . ALA A 1 88 ? -38.820 -6.833 -14.363 1.00 94.94 88 ALA A C 1
ATOM 648 O O . ALA A 1 88 ? -38.564 -7.987 -14.038 1.00 94.94 88 ALA A O 1
ATOM 649 N N . GLU A 1 89 ? -37.980 -6.093 -15.092 1.00 95.44 89 GLU A N 1
ATOM 650 C CA . GLU A 1 89 ? -36.701 -6.583 -15.606 1.00 95.44 89 GLU A CA 1
ATOM 651 C C . GLU A 1 89 ? -35.665 -6.797 -14.491 1.00 95.44 89 GLU A C 1
ATOM 653 O O . GLU A 1 89 ? -35.050 -7.861 -14.415 1.00 95.44 89 GLU A O 1
ATOM 658 N N . ALA A 1 90 ? -35.533 -5.844 -13.561 1.00 93.62 90 ALA A N 1
ATOM 659 C CA . ALA A 1 90 ? -34.660 -5.995 -12.397 1.00 93.62 90 ALA A CA 1
ATOM 660 C C . ALA A 1 90 ? -35.089 -7.169 -11.497 1.00 93.62 90 ALA A C 1
ATOM 662 O O . ALA A 1 90 ? -34.233 -7.887 -10.981 1.00 93.62 90 ALA A O 1
ATOM 663 N N . ASN A 1 91 ? -36.398 -7.409 -11.351 1.00 95.00 91 ASN A N 1
ATOM 664 C CA . ASN A 1 91 ? -36.921 -8.586 -10.651 1.00 95.00 91 ASN A CA 1
ATOM 665 C C . ASN A 1 91 ? -36.662 -9.886 -11.435 1.00 95.00 91 ASN A C 1
ATOM 667 O O . ASN A 1 91 ? -36.261 -10.880 -10.836 1.00 95.00 91 ASN A O 1
ATOM 671 N N . ARG A 1 92 ? -36.822 -9.883 -12.768 1.00 95.00 92 ARG A N 1
ATOM 672 C CA . ARG A 1 92 ? -36.552 -11.042 -13.641 1.00 95.00 92 ARG A CA 1
ATOM 673 C C . ARG A 1 92 ? -35.097 -11.510 -13.550 1.00 95.00 92 ARG A C 1
ATOM 675 O O . ARG A 1 92 ? -34.851 -12.710 -13.512 1.00 95.00 92 ARG A O 1
ATOM 682 N N . GLY A 1 93 ? -34.144 -10.578 -13.514 1.00 91.62 93 GLY A N 1
ATOM 683 C CA . GLY A 1 93 ? -32.723 -10.873 -13.287 1.00 91.62 93 GLY A CA 1
ATOM 684 C C . GLY A 1 93 ? -32.308 -10.933 -11.813 1.00 91.62 93 GLY A C 1
ATOM 685 O O . GLY A 1 93 ? -31.117 -10.985 -11.535 1.00 91.62 93 GLY A O 1
ATOM 686 N N . ASN A 1 94 ? -33.261 -10.901 -10.874 1.00 94.12 94 ASN A N 1
ATOM 687 C CA . ASN A 1 94 ? -33.042 -10.983 -9.427 1.00 94.12 94 ASN A CA 1
ATOM 688 C C . ASN A 1 94 ? -32.020 -9.971 -8.850 1.00 94.12 94 ASN A C 1
ATOM 690 O O . ASN A 1 94 ? -31.329 -10.244 -7.864 1.00 94.12 94 ASN A O 1
ATOM 694 N N . LEU A 1 95 ? -31.949 -8.769 -9.436 1.00 94.00 95 LEU A N 1
ATOM 695 C CA . LEU A 1 95 ? -31.050 -7.690 -9.009 1.00 94.00 95 LEU A CA 1
ATOM 696 C C . LEU A 1 95 ? -31.124 -7.354 -7.501 1.00 94.00 95 LEU A C 1
ATOM 698 O O . LEU A 1 95 ? -30.066 -7.119 -6.917 1.00 94.00 95 LEU A O 1
ATOM 702 N N . PRO A 1 96 ? -32.296 -7.351 -6.827 1.00 93.44 96 PRO A N 1
ATOM 703 C CA . PRO A 1 96 ? -32.358 -7.044 -5.396 1.00 93.44 96 PRO A CA 1
ATOM 704 C C . PRO A 1 96 ? -31.575 -8.051 -4.541 1.00 93.44 96 PRO A C 1
ATOM 706 O O . PRO A 1 96 ? -30.824 -7.654 -3.649 1.00 93.44 96 PRO A O 1
ATOM 709 N N . ALA A 1 97 ? -31.700 -9.349 -4.840 1.00 94.38 97 ALA A N 1
ATOM 710 C CA . ALA A 1 97 ? -30.990 -10.397 -4.113 1.00 94.38 97 ALA A CA 1
ATOM 711 C C . ALA A 1 97 ? -29.483 -10.362 -4.396 1.00 94.38 97 ALA A C 1
ATOM 713 O O . ALA A 1 97 ? -28.693 -10.553 -3.477 1.00 94.38 97 ALA A O 1
ATOM 714 N N . ILE A 1 98 ? -29.082 -10.052 -5.633 1.00 94.44 98 ILE A N 1
ATOM 715 C CA . ILE A 1 98 ? -27.674 -9.857 -6.015 1.00 94.44 98 ILE A CA 1
ATOM 716 C C . ILE A 1 98 ? -27.041 -8.734 -5.191 1.00 94.44 98 ILE A C 1
ATOM 718 O O . ILE A 1 98 ? -25.991 -8.935 -4.584 1.00 94.44 98 ILE A O 1
ATOM 722 N N . LEU A 1 99 ? -27.689 -7.567 -5.123 1.00 94.38 99 LEU A N 1
ATOM 723 C CA . LEU A 1 99 ? -27.182 -6.427 -4.356 1.00 94.38 99 LEU A CA 1
ATOM 724 C C . LEU A 1 99 ? -27.061 -6.771 -2.860 1.00 94.38 99 LEU A C 1
ATOM 726 O O . LEU A 1 99 ? -26.034 -6.472 -2.249 1.00 94.38 99 LEU A O 1
ATOM 730 N N . LYS A 1 100 ? -28.052 -7.468 -2.279 1.00 94.19 100 LYS A N 1
ATOM 731 C CA . LYS A 1 100 ? -27.990 -7.895 -0.870 1.00 94.19 100 LYS A CA 1
ATOM 732 C C . LYS A 1 100 ? -26.926 -8.969 -0.618 1.00 94.19 100 LYS A C 1
ATOM 734 O O . LYS A 1 100 ? -26.255 -8.920 0.413 1.00 94.19 100 LYS A O 1
ATOM 739 N N . LYS A 1 101 ? -26.733 -9.902 -1.558 1.00 95.94 101 LYS A N 1
ATOM 740 C CA . LYS A 1 101 ? -25.671 -10.920 -1.525 1.00 95.94 101 LYS A CA 1
ATOM 741 C C . LYS A 1 101 ? -24.296 -10.259 -1.517 1.00 95.94 101 LYS A C 1
ATOM 743 O O . LYS A 1 101 ? -23.522 -10.519 -0.607 1.00 95.94 101 LYS A O 1
ATOM 748 N N . VAL A 1 102 ? -24.026 -9.350 -2.457 1.00 96.19 102 VAL A N 1
ATOM 749 C CA . VAL A 1 102 ? -22.740 -8.635 -2.544 1.00 96.19 102 VAL A CA 1
ATOM 750 C C . VAL A 1 102 ? -22.462 -7.817 -1.281 1.00 96.19 102 VAL A C 1
ATOM 752 O O . VAL A 1 102 ? -21.349 -7.871 -0.770 1.00 96.19 102 VAL A O 1
ATOM 755 N N . GLN A 1 103 ? -23.466 -7.125 -0.731 1.00 94.81 103 GLN A N 1
ATOM 756 C CA . GLN A 1 103 ? -23.334 -6.421 0.551 1.00 94.81 103 GLN A CA 1
ATOM 757 C C . GLN A 1 103 ? -22.990 -7.386 1.701 1.00 94.81 103 GLN A C 1
ATOM 759 O O . GLN A 1 103 ? -22.120 -7.099 2.514 1.00 94.81 103 GLN A O 1
ATOM 764 N N . THR A 1 104 ? -23.656 -8.539 1.771 1.00 94.00 104 THR A N 1
ATOM 765 C CA . THR A 1 104 ? -23.466 -9.515 2.857 1.00 94.00 104 THR A CA 1
ATOM 766 C C . THR A 1 104 ? -22.092 -10.186 2.774 1.00 94.00 104 THR A C 1
ATOM 768 O O . THR A 1 104 ? -21.409 -10.316 3.785 1.00 94.00 104 THR A O 1
ATOM 771 N N . GLU A 1 105 ? -21.662 -10.558 1.567 1.00 95.38 105 GLU A N 1
ATOM 772 C CA . GLU A 1 105 ? -20.325 -11.095 1.292 1.00 95.38 105 GLU A CA 1
ATOM 773 C C . GLU A 1 105 ? -19.240 -10.056 1.613 1.00 95.38 105 GLU A C 1
ATOM 775 O O . GLU A 1 105 ? -18.247 -10.406 2.243 1.00 95.38 105 GLU A O 1
ATOM 780 N N . TYR A 1 106 ? -19.446 -8.776 1.270 1.00 94.25 106 TYR A N 1
ATOM 781 C CA . TYR A 1 106 ? -18.509 -7.697 1.598 1.00 94.25 106 TYR A CA 1
ATOM 782 C C . TYR A 1 106 ? -18.207 -7.628 3.099 1.00 94.25 106 TYR A C 1
ATOM 784 O O . TYR A 1 106 ? -17.048 -7.739 3.484 1.00 94.25 106 TYR A O 1
ATOM 792 N N . TYR A 1 107 ? -19.226 -7.501 3.955 1.00 93.06 107 TYR A N 1
ATOM 793 C CA . TYR A 1 107 ? -19.008 -7.381 5.403 1.00 93.06 107 TYR A CA 1
ATOM 794 C C . TYR A 1 107 ? -18.557 -8.700 6.056 1.00 93.06 107 TYR A C 1
ATOM 796 O O . TYR A 1 107 ? -17.837 -8.674 7.050 1.00 93.06 107 TYR A O 1
ATOM 804 N N . ALA A 1 108 ? -18.890 -9.860 5.475 1.00 92.06 108 ALA A N 1
ATOM 805 C CA . ALA A 1 108 ? -18.336 -11.149 5.903 1.00 92.06 108 ALA A CA 1
ATOM 806 C C . ALA A 1 108 ? -16.839 -11.311 5.553 1.00 92.06 108 ALA A C 1
ATOM 808 O O . ALA A 1 108 ? -16.111 -12.040 6.227 1.00 92.06 108 ALA A O 1
ATOM 809 N N . LEU A 1 109 ? -16.375 -10.645 4.492 1.00 91.44 109 LEU A N 1
ATOM 810 C CA . LEU A 1 109 ? -14.975 -10.613 4.058 1.00 91.44 109 LEU A CA 1
ATOM 811 C C . LEU A 1 109 ? -14.178 -9.470 4.703 1.00 91.44 109 LEU A C 1
ATOM 813 O O . LEU A 1 109 ? -12.965 -9.588 4.883 1.00 91.44 109 LEU A O 1
ATOM 817 N N . ASN A 1 110 ? -14.850 -8.386 5.081 1.00 88.25 110 ASN A N 1
ATOM 818 C CA . ASN A 1 110 ? -14.274 -7.200 5.703 1.00 88.25 110 ASN A CA 1
ATOM 819 C C . ASN A 1 110 ? -14.873 -6.985 7.103 1.00 88.25 110 ASN A C 1
ATOM 821 O O . ASN A 1 110 ? -15.595 -6.016 7.330 1.00 88.25 110 ASN A O 1
ATOM 825 N N . PRO A 1 111 ? -14.550 -7.867 8.073 1.00 86.94 111 PRO A N 1
ATOM 826 C CA . PRO A 1 111 ? -15.065 -7.779 9.440 1.00 86.94 111 PRO A CA 1
ATOM 827 C C . PRO A 1 111 ? -14.594 -6.524 10.196 1.00 86.94 111 PRO A C 1
ATOM 829 O O . PRO A 1 111 ? -15.134 -6.215 11.248 1.00 86.94 111 PRO A O 1
ATOM 832 N N . HIS A 1 112 ? -13.623 -5.777 9.667 1.00 78.00 112 HIS A N 1
ATOM 833 C CA . HIS A 1 112 ? -13.207 -4.479 10.201 1.00 78.00 112 HIS A CA 1
ATOM 834 C C . HIS A 1 112 ? -14.203 -3.358 9.857 1.00 78.00 112 HIS A C 1
ATOM 836 O O . HIS A 1 112 ? -14.296 -2.384 10.597 1.00 78.00 112 HIS A O 1
ATOM 842 N N . ASP A 1 113 ? -14.999 -3.525 8.794 1.00 84.25 113 ASP A N 1
ATOM 843 C CA . ASP A 1 113 ? -15.966 -2.529 8.321 1.00 84.25 113 ASP A CA 1
ATOM 844 C C . ASP A 1 113 ? -17.384 -2.739 8.869 1.00 84.25 113 ASP A C 1
ATOM 846 O O . ASP A 1 113 ? -18.284 -1.971 8.536 1.00 84.25 113 ASP A O 1
ATOM 850 N N . VAL A 1 114 ? -17.634 -3.764 9.695 1.00 86.88 114 VAL A N 1
ATOM 851 C CA . VAL A 1 114 ? -18.997 -4.097 10.175 1.00 86.88 114 VAL A CA 1
ATOM 852 C C . VAL A 1 114 ? -19.651 -2.963 10.969 1.00 86.88 114 VAL A C 1
ATOM 854 O O . VAL A 1 114 ? -20.872 -2.837 10.956 1.00 86.88 114 VAL A O 1
ATOM 857 N N . ALA A 1 115 ? -18.853 -2.080 11.579 1.00 79.69 115 ALA A N 1
ATOM 858 C CA . ALA A 1 115 ? -19.326 -0.848 12.213 1.00 79.69 115 ALA A CA 1
ATOM 859 C C . ALA A 1 115 ? -20.013 0.122 11.231 1.00 79.69 115 ALA A C 1
ATOM 861 O O . ALA A 1 115 ? -20.841 0.930 11.647 1.00 79.69 115 ALA A O 1
ATOM 862 N N . TRP A 1 116 ? -19.734 -0.005 9.933 1.00 83.19 116 TRP A N 1
ATOM 863 C CA . TRP A 1 116 ? -20.335 0.761 8.841 1.00 83.19 116 TRP A CA 1
ATOM 864 C C . TRP A 1 116 ? -21.386 -0.037 8.056 1.00 83.19 116 TRP A C 1
ATOM 866 O O . TRP A 1 116 ? -21.809 0.406 6.986 1.00 83.19 116 TRP A O 1
ATOM 876 N N . GLN A 1 117 ? -21.804 -1.216 8.537 1.00 88.06 117 GLN A N 1
ATOM 877 C CA . GLN A 1 117 ? -22.843 -2.007 7.880 1.00 88.06 117 GLN A CA 1
ATOM 878 C C . GLN A 1 117 ? -24.227 -1.348 8.051 1.00 88.06 117 GLN A C 1
ATOM 880 O O . GLN A 1 117 ? -24.684 -1.200 9.183 1.00 88.06 117 GLN A O 1
ATOM 885 N N . PRO A 1 118 ? -24.923 -0.968 6.959 1.00 86.50 118 PRO A N 1
ATOM 886 C CA . PRO A 1 118 ? -26.259 -0.385 7.039 1.00 86.50 118 PRO A CA 1
ATOM 887 C C . PRO A 1 118 ? -27.337 -1.456 7.266 1.00 86.50 118 PRO A C 1
ATOM 889 O O . PRO A 1 118 ? -27.112 -2.652 7.057 1.00 86.50 118 PRO A O 1
ATOM 892 N N . ASP A 1 119 ? -28.541 -0.996 7.611 1.00 85.38 119 ASP A N 1
ATOM 893 C CA . ASP A 1 119 ? -29.739 -1.820 7.839 1.00 85.38 119 ASP A CA 1
ATOM 894 C C . ASP A 1 119 ? -29.589 -2.840 8.991 1.00 85.38 119 ASP A C 1
ATOM 896 O O . ASP A 1 119 ? -30.101 -3.960 8.918 1.00 85.38 119 ASP A O 1
ATOM 900 N N . ILE A 1 120 ? -28.875 -2.455 10.053 1.00 87.75 120 ILE A N 1
ATOM 901 C CA . ILE A 1 120 ? -28.698 -3.220 11.294 1.00 87.75 120 ILE A CA 1
ATOM 902 C C . ILE A 1 120 ? -29.416 -2.488 12.437 1.00 87.75 120 ILE A C 1
ATOM 904 O O . ILE A 1 120 ? -29.200 -1.298 12.646 1.00 87.75 120 ILE A O 1
ATOM 908 N N . GLU A 1 121 ? -30.280 -3.192 13.173 1.00 83.94 121 GLU A N 1
ATOM 909 C CA . GLU A 1 121 ? -31.089 -2.597 14.253 1.00 83.94 121 GLU A CA 1
ATOM 910 C C . GLU A 1 121 ? -30.305 -2.409 15.564 1.00 83.94 121 GLU A C 1
ATOM 912 O O . GLU A 1 121 ? -30.509 -1.424 16.268 1.00 83.94 121 GLU A O 1
ATOM 917 N N . LEU A 1 122 ? -29.393 -3.336 15.880 1.00 84.81 122 LEU A N 1
ATOM 918 C CA . LEU A 1 122 ? -28.558 -3.330 17.087 1.00 84.81 122 LEU A CA 1
ATOM 919 C C . LEU A 1 122 ? -27.080 -3.287 16.687 1.00 84.81 122 LEU A C 1
ATOM 921 O O . LEU A 1 122 ? -26.410 -4.320 16.607 1.00 84.81 122 LEU A O 1
ATOM 925 N N . GLN A 1 123 ? -26.590 -2.082 16.379 1.00 79.19 123 GLN A N 1
ATOM 926 C CA . GLN A 1 123 ? -25.234 -1.886 15.857 1.00 79.19 123 GLN A CA 1
ATOM 927 C C . GLN A 1 123 ? -24.165 -2.378 16.838 1.00 79.19 123 GLN A C 1
ATOM 929 O O . GLN A 1 123 ? -23.258 -3.103 16.437 1.00 79.19 123 GLN A O 1
ATOM 934 N N . ASP A 1 124 ? -24.315 -2.064 18.124 1.00 69.56 124 ASP A N 1
ATOM 935 C CA . ASP A 1 124 ? -23.327 -2.390 19.154 1.00 69.56 124 ASP A CA 1
ATOM 936 C C . ASP A 1 124 ? -23.161 -3.910 19.319 1.00 69.56 124 ASP A C 1
ATOM 938 O O . ASP A 1 124 ? -22.043 -4.420 19.324 1.00 69.56 124 ASP A O 1
ATOM 942 N N . GLU A 1 125 ? -24.262 -4.670 19.375 1.00 77.88 125 GLU A N 1
ATOM 943 C CA . GLU A 1 125 ? -24.214 -6.140 19.437 1.00 77.88 125 GLU A CA 1
ATOM 944 C C . GLU A 1 125 ? -23.642 -6.754 18.151 1.00 77.88 125 GLU A C 1
ATOM 946 O O . GLU A 1 125 ? -22.863 -7.711 18.200 1.00 77.88 125 GLU A O 1
ATOM 951 N N . HIS A 1 126 ? -23.992 -6.191 16.991 1.00 82.62 126 HIS A N 1
ATOM 952 C CA . HIS A 1 126 ? -23.478 -6.633 15.698 1.00 82.62 126 HIS A CA 1
ATOM 953 C C . HIS A 1 126 ? -21.960 -6.431 15.584 1.00 82.62 126 HIS A C 1
ATOM 955 O O . HIS A 1 126 ? -21.265 -7.334 15.113 1.00 82.62 126 HIS A O 1
ATOM 961 N N . VAL A 1 127 ? -21.447 -5.284 16.040 1.00 75.62 127 VAL A N 1
ATOM 962 C CA . VAL A 1 127 ? -20.010 -4.984 16.095 1.00 75.62 127 VAL A CA 1
ATOM 963 C C . VAL A 1 127 ? -19.320 -5.915 17.092 1.00 75.62 127 VAL A C 1
ATOM 965 O O . VAL A 1 127 ? -18.409 -6.637 16.688 1.00 75.62 127 VAL A O 1
ATOM 968 N N . LYS A 1 128 ? -19.800 -6.007 18.343 1.00 68.44 128 LYS A N 1
ATOM 969 C CA . LYS A 1 128 ? -19.234 -6.901 19.379 1.00 68.44 128 LYS A CA 1
ATOM 970 C C . LYS A 1 128 ? -19.131 -8.358 18.921 1.00 68.44 128 LYS A C 1
ATOM 972 O O . LYS A 1 128 ? -18.157 -9.034 19.237 1.00 68.44 128 LYS A O 1
ATOM 977 N N . GLY A 1 129 ? -20.126 -8.849 18.179 1.00 77.12 129 GLY A N 1
ATOM 978 C CA . GLY A 1 129 ? -20.181 -10.239 17.727 1.00 77.12 129 GLY A CA 1
ATOM 979 C C . GLY A 1 129 ? -19.380 -10.569 16.461 1.00 77.12 129 GLY A C 1
ATOM 980 O O . GLY A 1 129 ? -19.191 -11.753 16.180 1.00 77.12 129 GLY A O 1
ATOM 981 N N . LYS A 1 130 ? -18.954 -9.576 15.664 1.00 80.12 130 LYS A N 1
ATOM 982 C CA . LYS A 1 130 ? -18.380 -9.813 14.318 1.00 80.12 130 LYS A CA 1
ATOM 983 C C . LYS A 1 130 ? -17.110 -9.042 13.995 1.00 80.12 130 LYS A C 1
ATOM 985 O O . LYS A 1 130 ? -16.435 -9.408 13.033 1.00 80.12 130 LYS A O 1
ATOM 990 N N . TYR A 1 131 ? -16.803 -7.984 14.738 1.00 77.19 131 TYR A N 1
ATOM 991 C CA . TYR A 1 131 ? -15.647 -7.158 14.440 1.00 77.19 131 TYR A CA 1
ATOM 992 C C . TYR A 1 131 ? -14.344 -7.949 14.609 1.00 77.19 131 TYR A C 1
ATOM 994 O O . TYR A 1 131 ? -14.093 -8.570 15.643 1.00 77.19 131 TYR A O 1
ATOM 1002 N N . LEU A 1 132 ? -13.493 -7.893 13.586 1.00 73.25 132 LEU A N 1
ATOM 1003 C CA . LEU A 1 132 ? -12.117 -8.381 13.622 1.00 73.25 132 LEU A CA 1
ATOM 1004 C C . LEU A 1 132 ? -11.220 -7.346 12.929 1.00 73.25 132 LEU A C 1
ATOM 1006 O O . LEU A 1 132 ? -11.621 -6.828 11.883 1.00 73.25 132 LEU A O 1
ATOM 1010 N N . PRO A 1 133 ? -10.004 -7.078 13.444 1.00 65.06 133 PRO A N 1
ATOM 1011 C CA . PRO A 1 133 ? -9.041 -6.205 12.777 1.00 65.06 133 PRO A CA 1
ATOM 1012 C C . PRO A 1 133 ? -8.755 -6.621 11.329 1.00 65.06 133 PRO A C 1
ATOM 1014 O O . PRO A 1 133 ? -8.905 -7.789 10.954 1.00 65.06 133 PRO A O 1
ATOM 1017 N N . TYR A 1 134 ? -8.294 -5.667 10.516 1.00 73.38 134 TYR A N 1
ATOM 1018 C CA . TYR A 1 134 ? -7.859 -5.942 9.148 1.00 73.38 134 TYR A CA 1
ATOM 1019 C C . TYR A 1 134 ? -6.799 -7.053 9.127 1.00 73.38 134 TYR A C 1
ATOM 1021 O O . TYR A 1 134 ? -5.796 -6.984 9.838 1.00 73.38 134 TYR A O 1
ATOM 1029 N N . ASN A 1 135 ? -7.027 -8.079 8.303 1.00 75.50 135 ASN A N 1
ATOM 1030 C CA . ASN A 1 135 ? -6.109 -9.200 8.147 1.00 75.50 135 ASN A CA 1
ATOM 1031 C C . ASN A 1 135 ? -5.384 -9.109 6.788 1.00 75.50 135 ASN A C 1
ATOM 1033 O O . ASN A 1 135 ? -6.010 -9.405 5.766 1.00 75.50 135 ASN A O 1
ATOM 1037 N N . PRO A 1 136 ? -4.092 -8.725 6.764 1.00 72.69 136 PRO A N 1
ATOM 1038 C CA . PRO A 1 136 ? -3.266 -8.670 5.559 1.00 72.69 136 PRO A CA 1
ATOM 1039 C C . PRO A 1 136 ? -2.631 -10.028 5.199 1.00 72.69 136 PRO A C 1
ATOM 1041 O O . PRO A 1 136 ? -1.654 -10.060 4.448 1.00 72.69 136 PRO A O 1
ATOM 1044 N N . ASP A 1 137 ? -3.106 -11.150 5.758 1.00 79.00 137 ASP A N 1
ATOM 1045 C CA . ASP A 1 137 ? -2.587 -12.470 5.396 1.00 79.00 137 ASP A CA 1
ATOM 1046 C C . ASP A 1 137 ? -2.791 -12.738 3.887 1.00 79.00 137 ASP A C 1
ATOM 1048 O O . ASP A 1 137 ? -3.914 -12.590 3.388 1.00 79.00 137 ASP A O 1
ATOM 1052 N N . PRO A 1 138 ? -1.742 -13.158 3.151 1.00 77.62 138 PRO A N 1
ATOM 1053 C CA . PRO A 1 138 ? -1.824 -13.429 1.717 1.00 77.62 138 PRO A CA 1
ATOM 1054 C C . PRO A 1 138 ? -2.975 -14.372 1.324 1.00 77.62 138 PRO A C 1
ATOM 1056 O O . PRO A 1 138 ? -3.592 -14.177 0.277 1.00 77.62 138 PRO A O 1
ATOM 1059 N N . ALA A 1 139 ? -3.303 -15.370 2.153 1.00 86.31 139 ALA A N 1
ATOM 1060 C CA . ALA A 1 139 ? -4.401 -16.297 1.887 1.00 86.31 139 ALA A CA 1
ATOM 1061 C C . ALA A 1 139 ? -5.776 -15.619 2.011 1.00 86.31 139 ALA A C 1
ATOM 1063 O O . ALA A 1 139 ? -6.660 -15.877 1.193 1.00 86.31 139 ALA A O 1
ATOM 1064 N N . GLU A 1 140 ? -5.948 -14.711 2.974 1.00 86.44 140 GLU A N 1
ATOM 1065 C CA . GLU A 1 140 ? -7.184 -13.940 3.131 1.00 86.44 140 GLU A CA 1
ATOM 1066 C C . GLU A 1 140 ? -7.346 -12.897 2.026 1.00 86.44 140 GLU A C 1
ATOM 1068 O O . GLU A 1 140 ? -8.418 -12.810 1.427 1.00 86.44 140 GLU A O 1
ATOM 1073 N N . LEU A 1 141 ? -6.284 -12.168 1.668 1.00 84.00 141 LEU A N 1
ATOM 1074 C CA . LEU A 1 141 ? -6.307 -11.247 0.525 1.00 84.00 141 LEU A CA 1
ATOM 1075 C C . LEU A 1 141 ? -6.675 -11.983 -0.770 1.00 84.00 141 LEU A C 1
ATOM 1077 O O . LEU A 1 141 ? -7.514 -11.510 -1.545 1.00 84.00 141 LEU A O 1
ATOM 1081 N N . LYS A 1 142 ? -6.117 -13.184 -0.981 1.00 87.81 142 LYS A N 1
ATOM 1082 C CA . LYS A 1 142 ? -6.477 -14.045 -2.112 1.00 87.81 142 LYS A CA 1
ATOM 1083 C C . LYS A 1 142 ? -7.949 -14.455 -2.061 1.00 87.81 142 LYS A C 1
ATOM 1085 O O . LYS A 1 142 ? -8.654 -14.267 -3.049 1.00 87.81 142 LYS A O 1
ATOM 1090 N N . ARG A 1 143 ? -8.437 -14.930 -0.909 1.00 93.38 143 ARG A N 1
ATOM 1091 C CA . ARG A 1 143 ? -9.839 -15.334 -0.698 1.00 93.38 143 ARG A CA 1
ATOM 1092 C C . ARG A 1 143 ? -10.822 -14.202 -1.013 1.00 93.38 143 ARG A C 1
ATOM 1094 O O . ARG A 1 143 ? -11.822 -14.441 -1.687 1.00 93.38 143 ARG A O 1
ATOM 1101 N N . LYS A 1 144 ? -10.525 -12.967 -0.589 1.00 91.38 144 LYS A N 1
ATOM 1102 C CA . LYS A 1 144 ? -11.319 -11.768 -0.924 1.00 91.38 144 LYS A CA 1
ATOM 1103 C C . LYS A 1 144 ? -11.322 -11.480 -2.424 1.00 91.38 144 LYS A C 1
ATOM 1105 O O . LYS A 1 144 ? -12.381 -11.249 -3.003 1.00 91.38 144 LYS A O 1
ATOM 1110 N N . THR A 1 145 ? -10.141 -11.515 -3.040 1.00 90.88 145 THR A N 1
ATOM 1111 C CA . THR A 1 145 ? -9.938 -11.216 -4.466 1.00 90.88 145 THR A CA 1
ATOM 1112 C C . THR A 1 145 ? -10.663 -12.220 -5.359 1.00 90.88 145 THR A C 1
ATOM 1114 O O . THR A 1 145 ? -11.408 -11.829 -6.260 1.00 90.88 145 THR A O 1
ATOM 1117 N N . ASP A 1 146 ? -10.507 -13.514 -5.076 1.00 95.00 146 ASP A N 1
ATOM 1118 C CA . ASP A 1 146 ? -11.199 -14.586 -5.791 1.00 95.00 146 ASP A CA 1
ATOM 1119 C C . ASP A 1 146 ? -12.718 -14.448 -5.633 1.00 95.00 146 ASP A C 1
ATOM 1121 O O . ASP A 1 146 ? -13.443 -14.472 -6.628 1.00 95.00 146 ASP A O 1
ATOM 1125 N N . ARG A 1 147 ? -13.210 -14.202 -4.409 1.00 96.19 147 ARG A N 1
ATOM 1126 C CA . ARG A 1 147 ? -14.651 -14.087 -4.155 1.00 96.19 147 ARG A CA 1
ATOM 1127 C C . ARG A 1 147 ? -15.287 -12.869 -4.831 1.00 96.19 147 ARG A C 1
ATOM 1129 O O . ARG A 1 147 ? -16.386 -12.981 -5.375 1.00 96.19 147 ARG A O 1
ATOM 1136 N N . ALA A 1 148 ? -14.596 -11.727 -4.869 1.00 95.50 148 ALA A N 1
ATOM 1137 C CA . ALA A 1 148 ? -15.034 -10.565 -5.646 1.00 95.50 148 ALA A CA 1
ATOM 1138 C C . ALA A 1 148 ? -15.147 -10.899 -7.145 1.00 95.50 148 ALA A C 1
ATOM 1140 O O . ALA A 1 148 ? -16.126 -10.533 -7.800 1.00 95.50 148 ALA A O 1
ATOM 1141 N N . ARG A 1 149 ? -14.177 -11.655 -7.676 1.00 94.50 149 ARG A N 1
ATOM 1142 C CA . ARG A 1 149 ? -14.129 -12.080 -9.080 1.00 94.50 149 ARG A CA 1
ATOM 1143 C C . ARG A 1 149 ? -15.230 -13.081 -9.436 1.00 94.50 149 ARG A C 1
ATOM 1145 O O . ARG A 1 149 ? -15.837 -12.945 -10.496 1.00 94.50 149 ARG A O 1
ATOM 1152 N N . GLU A 1 150 ? -15.520 -14.040 -8.559 1.00 96.56 150 GLU A N 1
ATOM 1153 C CA . GLU A 1 150 ? -16.654 -14.967 -8.694 1.00 96.56 150 GLU A CA 1
ATOM 1154 C C . GLU A 1 150 ? -17.986 -14.212 -8.755 1.00 96.56 150 GLU A C 1
ATOM 1156 O O . GLU A 1 150 ? -18.776 -14.414 -9.677 1.00 96.56 150 GLU A O 1
ATOM 1161 N N . LEU A 1 151 ? -18.217 -13.286 -7.816 1.00 96.69 151 LEU A N 1
ATOM 1162 C CA . LEU A 1 151 ? -19.423 -12.456 -7.798 1.00 96.69 151 LEU A CA 1
ATOM 1163 C C . LEU A 1 151 ? -19.514 -11.572 -9.055 1.00 96.69 151 LEU A C 1
ATOM 1165 O O . LEU A 1 151 ? -20.595 -11.415 -9.618 1.00 96.69 151 LEU A O 1
ATOM 1169 N N . PHE A 1 152 ? -18.395 -11.030 -9.552 1.00 95.94 152 PHE A N 1
ATOM 1170 C CA . PHE A 1 152 ? -18.366 -10.272 -10.810 1.00 95.94 152 PHE A CA 1
ATOM 1171 C C . PHE A 1 152 ? -18.764 -11.137 -12.017 1.00 95.94 152 PHE A C 1
ATOM 1173 O O . PHE A 1 152 ? -19.512 -10.684 -12.887 1.00 95.94 152 PHE A O 1
ATOM 1180 N N . GLN A 1 153 ? -18.299 -12.388 -12.073 1.00 95.56 153 GLN A N 1
ATOM 1181 C CA . GLN A 1 153 ? -18.688 -13.347 -13.111 1.00 95.56 153 GLN A CA 1
ATOM 1182 C C . GLN A 1 153 ? -20.176 -13.711 -13.013 1.00 95.56 153 GLN A C 1
ATOM 1184 O O . GLN A 1 153 ? -20.868 -13.699 -14.031 1.00 95.56 153 GLN A O 1
ATOM 1189 N N . GLU A 1 154 ? -20.689 -13.953 -11.803 1.00 94.31 154 GLU A N 1
ATOM 1190 C CA . GLU A 1 154 ? -22.111 -14.211 -11.546 1.00 94.31 154 GLU A CA 1
ATOM 1191 C C . GLU A 1 154 ? -22.983 -13.050 -12.049 1.00 94.31 154 GLU A C 1
ATOM 1193 O O . GLU A 1 154 ? -23.876 -13.269 -12.869 1.00 94.31 154 GLU A O 1
ATOM 1198 N N . VAL A 1 155 ? -22.668 -11.806 -11.667 1.00 94.00 155 VAL A N 1
ATOM 1199 C CA . VAL A 1 155 ? -23.403 -10.603 -12.105 1.00 94.00 155 VAL A CA 1
ATOM 1200 C C . VAL A 1 155 ? -23.363 -10.420 -13.625 1.00 94.00 155 VAL A C 1
ATOM 1202 O O . VAL A 1 155 ? -24.379 -10.069 -14.224 1.00 94.00 155 VAL A O 1
ATOM 1205 N N . ASN A 1 156 ? -22.222 -10.669 -14.274 1.00 92.94 156 ASN A N 1
ATOM 1206 C CA . ASN A 1 156 ? -22.097 -10.525 -15.729 1.00 92.94 156 ASN A CA 1
ATOM 1207 C C . ASN A 1 156 ? -22.729 -11.679 -16.524 1.00 92.94 156 ASN A C 1
ATOM 1209 O O . ASN A 1 156 ? -23.063 -11.491 -17.694 1.00 92.94 156 ASN A O 1
ATOM 1213 N N . SER A 1 157 ? -22.929 -12.853 -15.917 1.00 93.19 157 SER A N 1
ATOM 1214 C CA . SER A 1 157 ? -23.637 -13.969 -16.561 1.00 93.19 157 SER A CA 1
ATOM 1215 C C . SER A 1 157 ? -25.128 -13.670 -16.788 1.00 93.19 157 SER A C 1
ATOM 1217 O O . SER A 1 157 ? -25.754 -14.216 -17.703 1.00 93.19 157 SER A O 1
ATOM 1219 N N . ILE A 1 158 ? -25.697 -12.765 -15.985 1.00 91.12 158 ILE A N 1
ATOM 1220 C CA . ILE A 1 158 ? -27.119 -12.432 -15.994 1.00 91.12 158 ILE A CA 1
ATOM 1221 C C . ILE A 1 158 ? -27.383 -11.356 -17.049 1.00 91.12 158 ILE A C 1
ATOM 1223 O O . ILE A 1 158 ? -27.106 -10.170 -16.872 1.00 91.12 158 ILE A O 1
ATOM 1227 N N . LYS A 1 159 ? -27.973 -11.784 -18.167 1.00 90.62 159 LYS A N 1
ATOM 1228 C CA . LYS A 1 159 ? -28.394 -10.896 -19.257 1.00 90.62 159 LYS A CA 1
ATOM 1229 C C . LYS A 1 159 ? -29.612 -10.075 -18.829 1.00 90.62 159 LYS A C 1
ATOM 1231 O O . LYS A 1 159 ? -30.736 -10.577 -18.885 1.00 90.62 159 LYS A O 1
ATOM 1236 N N . LEU A 1 160 ? -29.371 -8.836 -18.406 1.00 91.50 160 LEU A N 1
ATOM 1237 C CA . LEU A 1 160 ? -30.368 -7.794 -18.141 1.00 91.50 160 LEU A CA 1
ATOM 1238 C C . LEU A 1 160 ? -30.463 -6.830 -19.333 1.00 91.50 160 LEU A C 1
ATOM 1240 O O . LEU A 1 160 ? -29.444 -6.451 -19.906 1.00 91.50 160 LEU A O 1
ATOM 1244 N N . ASP A 1 161 ? -31.677 -6.419 -19.689 1.00 93.12 161 ASP A N 1
ATOM 1245 C CA . ASP A 1 161 ? -31.934 -5.356 -20.662 1.00 93.12 161 ASP A CA 1
ATOM 1246 C C . ASP A 1 161 ? -32.043 -4.007 -19.943 1.00 93.12 161 ASP A C 1
ATOM 1248 O O . ASP A 1 161 ? -33.101 -3.628 -19.434 1.00 93.12 161 ASP A O 1
ATOM 1252 N N . GLU A 1 162 ? -30.932 -3.272 -19.907 1.00 92.50 162 GLU A N 1
ATOM 1253 C CA . GLU A 1 162 ? -30.821 -1.992 -19.198 1.00 92.50 162 GLU A CA 1
ATOM 1254 C C . GLU A 1 162 ? -31.851 -0.946 -19.683 1.00 92.50 162 GLU A C 1
ATOM 1256 O O . GLU A 1 162 ? -32.271 -0.098 -18.896 1.00 92.50 162 GLU A O 1
ATOM 1261 N N . ASN A 1 163 ? -32.367 -1.058 -20.917 1.00 95.06 163 ASN A N 1
ATOM 1262 C CA . ASN A 1 163 ? -33.416 -0.172 -21.446 1.00 95.06 163 ASN A CA 1
ATOM 1263 C C . ASN A 1 163 ? -34.799 -0.414 -20.816 1.00 95.06 163 ASN A C 1
ATOM 1265 O O . ASN A 1 163 ? -35.669 0.455 -20.877 1.00 95.06 163 ASN A O 1
ATOM 1269 N N . LYS A 1 164 ? -35.026 -1.597 -20.227 1.00 95.31 164 LYS A N 1
ATOM 1270 C CA . LYS A 1 164 ? -36.266 -1.957 -19.514 1.00 95.31 164 LYS A CA 1
ATOM 1271 C C . LYS A 1 164 ? -36.174 -1.723 -18.000 1.00 95.31 164 LYS A C 1
ATOM 1273 O O . LYS A 1 164 ? -37.148 -1.957 -17.279 1.00 95.31 164 LYS A O 1
ATOM 1278 N N . MET A 1 165 ? -35.020 -1.272 -17.514 1.00 94.25 165 MET A N 1
ATOM 1279 C CA . MET A 1 165 ? -34.750 -0.998 -16.104 1.00 94.25 165 MET A CA 1
ATOM 1280 C C . MET A 1 165 ? -34.938 0.489 -15.774 1.00 94.25 165 MET A C 1
ATOM 1282 O O . MET A 1 165 ? -34.928 1.359 -16.642 1.00 94.25 165 MET A O 1
ATOM 1286 N N . LYS A 1 166 ? -35.109 0.814 -14.488 1.00 93.12 166 LYS A N 1
ATOM 1287 C CA . LYS A 1 166 ? -35.155 2.216 -14.032 1.00 93.12 166 LYS A CA 1
ATOM 1288 C C . LYS A 1 166 ? -33.727 2.780 -13.956 1.00 93.12 166 LYS A C 1
ATOM 1290 O O . LYS A 1 166 ? -32.823 2.041 -13.569 1.00 93.12 166 LYS A O 1
ATOM 1295 N N . PRO A 1 167 ? -33.492 4.091 -14.173 1.00 93.44 167 PRO A N 1
ATOM 1296 C CA . PRO A 1 167 ? -32.139 4.669 -14.142 1.00 93.44 167 PRO A CA 1
ATOM 1297 C C . PRO A 1 167 ? -31.335 4.378 -12.862 1.00 93.44 167 PRO A C 1
ATOM 1299 O O . PRO A 1 167 ? -30.130 4.155 -12.920 1.00 93.44 167 PRO A O 1
ATOM 1302 N N . ARG A 1 168 ? -31.999 4.306 -11.697 1.00 92.31 168 ARG A N 1
ATOM 1303 C CA . ARG A 1 168 ? -31.359 3.918 -10.423 1.00 92.31 168 ARG A CA 1
ATOM 1304 C C . ARG A 1 168 ? -30.875 2.463 -10.393 1.00 92.31 168 ARG A C 1
ATOM 1306 O O . ARG A 1 168 ? -29.916 2.160 -9.698 1.00 92.31 168 ARG A O 1
ATOM 1313 N N . GLU A 1 169 ? -31.550 1.572 -11.114 1.00 94.25 169 GLU A N 1
ATOM 1314 C CA . GLU A 1 169 ? -31.253 0.137 -11.170 1.00 94.25 169 GLU A CA 1
ATOM 1315 C C . GLU A 1 169 ? -30.080 -0.109 -12.116 1.00 94.25 169 GLU A C 1
ATOM 1317 O O . GLU A 1 169 ? -29.172 -0.854 -11.767 1.00 94.25 169 GLU A O 1
ATOM 1322 N N . VAL A 1 170 ? -30.049 0.595 -13.255 1.00 94.31 170 VAL A N 1
ATOM 1323 C CA . VAL A 1 170 ? -28.889 0.638 -14.161 1.00 94.31 170 VAL A CA 1
ATOM 1324 C C . VAL A 1 170 ? -27.670 1.215 -13.434 1.00 94.31 170 VAL A C 1
ATOM 1326 O O . VAL A 1 170 ? -26.599 0.615 -13.462 1.00 94.31 170 VAL A O 1
ATOM 1329 N N . LYS A 1 171 ? -27.837 2.315 -12.681 1.00 94.62 171 LYS A N 1
ATOM 1330 C CA . LYS A 1 171 ? -26.773 2.860 -11.823 1.00 94.62 171 LYS A CA 1
ATOM 1331 C C . LYS A 1 171 ? -26.288 1.832 -10.792 1.00 94.62 171 LYS A C 1
ATOM 1333 O O . LYS A 1 171 ? -25.083 1.636 -10.678 1.00 94.62 171 LYS A O 1
ATOM 1338 N N . ALA A 1 172 ? -27.190 1.164 -10.071 1.00 94.06 172 ALA A N 1
ATOM 1339 C CA . ALA A 1 172 ? -26.817 0.148 -9.083 1.00 94.06 172 ALA A CA 1
ATOM 1340 C C . ALA A 1 172 ? -26.094 -1.054 -9.721 1.00 94.06 172 ALA A C 1
ATOM 1342 O O . ALA A 1 172 ? -25.110 -1.536 -9.166 1.00 94.06 172 ALA A O 1
ATOM 1343 N N . LEU A 1 173 ? -26.529 -1.495 -10.908 1.00 94.94 173 LEU A N 1
ATOM 1344 C CA . LEU A 1 173 ? -25.877 -2.553 -11.683 1.00 94.94 173 LEU A CA 1
ATOM 1345 C C . LEU A 1 173 ? -24.464 -2.145 -12.134 1.00 94.94 173 LEU A C 1
ATOM 1347 O O . LEU A 1 173 ? -23.526 -2.928 -11.999 1.00 94.94 173 LEU A O 1
ATOM 1351 N N . ALA A 1 174 ? -24.288 -0.915 -12.622 1.00 94.50 174 ALA A N 1
ATOM 1352 C CA . ALA A 1 174 ? -22.977 -0.386 -12.992 1.00 94.50 174 ALA A CA 1
ATOM 1353 C C . ALA A 1 174 ? -22.053 -0.244 -11.769 1.00 94.50 174 ALA A C 1
ATOM 1355 O O . ALA A 1 174 ? -20.895 -0.658 -11.822 1.00 94.50 174 ALA A O 1
ATOM 1356 N N . GLN A 1 175 ? -22.570 0.276 -10.649 1.00 94.56 175 GLN A N 1
ATOM 1357 C CA . GLN A 1 175 ? -21.815 0.409 -9.403 1.00 94.56 175 GLN A CA 1
ATOM 1358 C C . GLN A 1 175 ? -21.384 -0.952 -8.849 1.00 94.56 175 GLN A C 1
ATOM 1360 O O . GLN A 1 175 ? -20.214 -1.103 -8.521 1.00 94.56 175 GLN A O 1
ATOM 1365 N N . VAL A 1 176 ? -22.270 -1.956 -8.791 1.00 95.19 176 VAL A N 1
ATOM 1366 C CA . VAL A 1 176 ? -21.902 -3.281 -8.260 1.00 95.19 176 VAL A CA 1
ATOM 1367 C C . VAL A 1 176 ? -20.912 -4.010 -9.175 1.00 95.19 176 VAL A C 1
ATOM 1369 O O . VAL A 1 176 ? -19.965 -4.612 -8.675 1.00 95.19 176 VAL A O 1
ATOM 1372 N N . LYS A 1 177 ? -21.051 -3.887 -10.506 1.00 94.69 177 LYS A N 1
ATOM 1373 C CA . LYS A 1 177 ? -20.057 -4.396 -11.467 1.00 94.69 177 LYS A CA 1
ATOM 1374 C C . LYS A 1 177 ? -18.688 -3.752 -11.235 1.00 94.69 177 LYS A C 1
ATOM 1376 O O . LYS A 1 177 ? -17.711 -4.471 -11.075 1.00 94.69 177 LYS A O 1
ATOM 1381 N N . HIS A 1 178 ? -18.622 -2.421 -11.163 1.00 93.50 178 HIS A N 1
ATOM 1382 C CA . HIS A 1 178 ? -17.370 -1.694 -10.937 1.00 93.50 178 HIS A CA 1
ATOM 1383 C C . HIS A 1 178 ? -16.741 -2.017 -9.571 1.00 93.50 178 HIS A C 1
ATOM 1385 O O . HIS A 1 178 ? -15.538 -2.245 -9.491 1.00 93.50 178 HIS A O 1
ATOM 1391 N N . PHE A 1 179 ? -17.550 -2.086 -8.513 1.00 93.50 179 PHE A N 1
ATOM 1392 C CA . PHE A 1 179 ? -17.117 -2.427 -7.156 1.00 93.50 179 PHE A CA 1
ATOM 1393 C C . PHE A 1 179 ? -16.477 -3.821 -7.105 1.00 93.50 179 PHE A C 1
ATOM 1395 O O . PHE A 1 179 ? -15.364 -3.970 -6.612 1.00 93.50 179 PHE A O 1
ATOM 1402 N N . LEU A 1 180 ? -17.131 -4.831 -7.687 1.00 94.44 180 LEU A N 1
ATOM 1403 C CA . LEU A 1 180 ? -16.618 -6.204 -7.734 1.00 94.44 180 LEU A CA 1
ATOM 1404 C C . LEU A 1 180 ? -15.407 -6.369 -8.667 1.00 94.44 180 LEU A C 1
ATOM 1406 O O . LEU A 1 180 ? -14.486 -7.109 -8.335 1.00 94.44 180 LEU A O 1
ATOM 1410 N N . GLN A 1 181 ? -15.379 -5.660 -9.803 1.00 91.69 181 GLN A N 1
ATOM 1411 C CA . GLN A 1 181 ? -14.248 -5.661 -10.741 1.00 91.69 181 GLN A CA 1
ATOM 1412 C C . GLN A 1 181 ? -12.937 -5.207 -10.080 1.00 91.69 181 GLN A C 1
ATOM 1414 O O . GLN A 1 181 ? -11.870 -5.694 -10.444 1.00 91.69 181 GLN A O 1
ATOM 1419 N N . HIS A 1 182 ? -13.026 -4.293 -9.112 1.00 89.69 182 HIS A N 1
ATOM 1420 C CA . HIS A 1 182 ? -11.891 -3.707 -8.401 1.00 89.69 182 HIS A CA 1
ATOM 1421 C C . HIS A 1 182 ? -11.805 -4.217 -6.955 1.00 89.69 182 HIS A C 1
ATOM 1423 O O . HIS A 1 182 ? -11.560 -3.432 -6.050 1.00 89.69 182 HIS A O 1
ATOM 1429 N N . THR A 1 183 ? -12.068 -5.509 -6.725 1.00 88.50 183 THR A N 1
ATOM 1430 C CA . THR A 1 183 ? -11.976 -6.178 -5.409 1.00 88.50 183 THR A CA 1
ATOM 1431 C C . THR A 1 183 ? -12.670 -5.400 -4.286 1.00 88.50 183 THR A C 1
ATOM 1433 O O . THR A 1 183 ? -12.049 -4.930 -3.338 1.00 88.50 183 THR A O 1
ATOM 1436 N N . PHE A 1 184 ? -13.987 -5.232 -4.423 1.00 90.25 184 PHE A N 1
ATOM 1437 C CA . PHE A 1 184 ? -14.816 -4.424 -3.522 1.00 90.25 184 PHE A CA 1
ATOM 1438 C C . PHE A 1 184 ? -14.348 -2.960 -3.397 1.00 90.25 184 PHE A C 1
ATOM 1440 O O . PHE A 1 184 ? -14.329 -2.382 -2.315 1.00 90.25 184 PHE A O 1
ATOM 1447 N N . GLY A 1 185 ? -13.983 -2.348 -4.525 1.00 79.44 185 GLY A N 1
ATOM 1448 C CA . GLY A 1 185 ? -13.573 -0.942 -4.598 1.00 79.44 185 GLY A CA 1
ATOM 1449 C C . GLY A 1 185 ? -12.136 -0.648 -4.153 1.00 79.44 185 GLY A C 1
ATOM 1450 O O . GLY A 1 185 ? -11.754 0.520 -4.152 1.00 79.44 185 GLY A O 1
ATOM 1451 N N . VAL A 1 186 ? -11.335 -1.670 -3.833 1.00 78.44 186 VAL A N 1
ATOM 1452 C CA . VAL A 1 186 ? -9.917 -1.553 -3.462 1.00 78.44 186 VAL A CA 1
ATOM 1453 C C . VAL A 1 186 ? -9.035 -2.209 -4.548 1.00 78.44 186 VAL A C 1
ATOM 1455 O O . VAL A 1 186 ? -8.587 -3.348 -4.389 1.00 78.44 186 VAL A O 1
ATOM 1458 N N . PRO A 1 187 ? -8.782 -1.526 -5.688 1.00 70.38 187 PRO A N 1
ATOM 1459 C CA . PRO A 1 187 ? -8.158 -2.127 -6.876 1.00 70.38 187 PRO A CA 1
ATOM 1460 C C . PRO A 1 187 ? -6.721 -2.633 -6.682 1.00 70.38 187 PRO A C 1
ATOM 1462 O O . PRO A 1 187 ? -6.300 -3.520 -7.430 1.00 70.38 187 PRO A O 1
ATOM 1465 N N . TYR A 1 188 ? -5.987 -2.068 -5.715 1.00 69.50 188 TYR A N 1
ATOM 1466 C CA . TYR A 1 188 ? -4.562 -2.320 -5.483 1.00 69.50 188 TYR A CA 1
ATOM 1467 C C . TYR A 1 188 ? -4.324 -3.077 -4.166 1.00 69.50 188 TYR A C 1
ATOM 1469 O O . TYR A 1 188 ? -4.220 -4.300 -4.188 1.00 69.50 188 TYR A O 1
ATOM 1477 N N . SER A 1 189 ? -4.302 -2.400 -3.016 1.00 61.09 189 SER A N 1
ATOM 1478 C CA . SER A 1 189 ? -3.975 -2.990 -1.706 1.00 61.09 189 SER A CA 1
ATOM 1479 C C . SER A 1 189 ? -4.932 -4.089 -1.213 1.00 61.09 189 SER A C 1
ATOM 1481 O O . SER A 1 189 ? -4.523 -4.977 -0.467 1.00 61.09 189 SER A O 1
ATOM 1483 N N . GLY A 1 190 ? -6.188 -4.101 -1.667 1.00 63.03 190 GLY A N 1
ATOM 1484 C CA . GLY A 1 190 ? -7.144 -5.188 -1.410 1.00 63.03 190 GLY A CA 1
ATOM 1485 C C . GLY A 1 190 ? -7.051 -6.356 -2.400 1.00 63.03 190 GLY A C 1
ATOM 1486 O O . GLY A 1 190 ? -7.641 -7.411 -2.167 1.00 63.03 190 GLY A O 1
ATOM 1487 N N . ASN A 1 191 ? -6.321 -6.186 -3.506 1.00 73.88 191 ASN A N 1
ATOM 1488 C CA . ASN A 1 191 ? -6.218 -7.135 -4.607 1.00 73.88 191 ASN A CA 1
ATOM 1489 C C . ASN A 1 191 ? -4.917 -7.942 -4.513 1.00 73.88 191 ASN A C 1
ATOM 1491 O O . ASN A 1 191 ? -3.823 -7.459 -4.808 1.00 73.88 191 ASN A O 1
ATOM 1495 N N . TYR A 1 192 ? -5.052 -9.223 -4.177 1.00 78.38 192 TYR A N 1
ATOM 1496 C CA . TYR A 1 192 ? -3.938 -10.158 -4.041 1.00 78.38 192 TYR A CA 1
ATOM 1497 C C . TYR A 1 192 ? -3.012 -10.179 -5.264 1.00 78.38 192 TYR A C 1
ATOM 1499 O O . TYR A 1 192 ? -1.790 -10.173 -5.115 1.00 78.38 192 TYR A O 1
ATOM 1507 N N . TYR A 1 193 ? -3.596 -10.156 -6.466 1.00 79.31 193 TYR A N 1
ATOM 1508 C CA . TYR A 1 193 ? -2.873 -10.251 -7.734 1.00 79.31 193 TYR A CA 1
ATOM 1509 C C . TYR A 1 193 ? -2.264 -8.921 -8.202 1.00 79.31 193 TYR A C 1
ATOM 1511 O O . TYR A 1 193 ? -1.466 -8.937 -9.134 1.00 79.31 193 TYR A O 1
ATOM 1519 N N . ALA A 1 194 ? -2.608 -7.789 -7.576 1.00 75.31 194 ALA A N 1
ATOM 1520 C CA . ALA A 1 194 ? -1.951 -6.504 -7.832 1.00 75.31 194 ALA A CA 1
ATOM 1521 C C . ALA A 1 194 ? -0.633 -6.346 -7.054 1.00 75.31 194 ALA A C 1
ATOM 1523 O O . ALA A 1 194 ? 0.185 -5.504 -7.408 1.00 75.31 194 ALA A O 1
ATOM 1524 N N . GLY A 1 195 ? -0.428 -7.127 -5.986 1.00 63.09 195 GLY A N 1
ATOM 1525 C CA . GLY A 1 195 ? 0.811 -7.146 -5.198 1.00 63.09 195 GLY A CA 1
ATOM 1526 C C . GLY A 1 195 ? 1.090 -5.904 -4.339 1.00 63.09 195 GLY A C 1
ATOM 1527 O O . GLY A 1 195 ? 2.030 -5.919 -3.553 1.00 63.09 195 GLY A O 1
ATOM 1528 N N . ASP A 1 196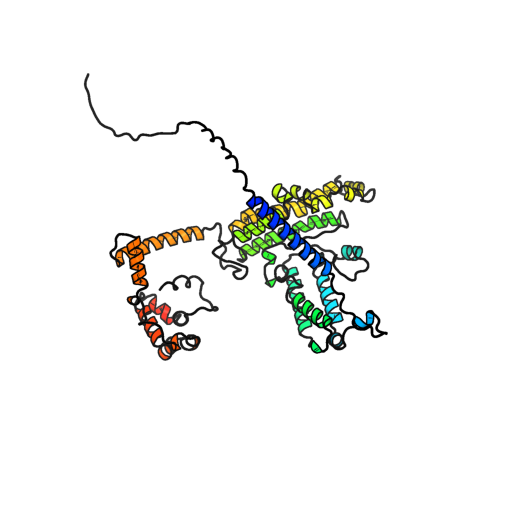 ? 0.271 -4.857 -4.431 1.00 63.06 196 ASP A N 1
ATOM 1529 C CA . ASP A 1 196 ? 0.451 -3.579 -3.722 1.00 63.06 196 ASP A CA 1
ATOM 1530 C C . ASP A 1 196 ? 0.353 -3.711 -2.186 1.00 63.06 196 ASP A C 1
ATOM 1532 O O . ASP A 1 196 ? 0.993 -2.971 -1.446 1.00 63.06 196 ASP A O 1
ATOM 1536 N N . TRP A 1 197 ? -0.318 -4.755 -1.688 1.00 62.31 197 TRP A N 1
ATOM 1537 C CA . TRP A 1 197 ? -0.311 -5.159 -0.271 1.00 62.31 197 TRP A CA 1
ATOM 1538 C C . TRP A 1 197 ? 1.076 -5.566 0.271 1.00 62.31 197 TRP A C 1
ATOM 1540 O O . TRP A 1 197 ? 1.247 -5.722 1.482 1.00 62.31 197 TRP A O 1
ATOM 1550 N N . MET A 1 198 ? 2.072 -5.745 -0.605 1.00 64.25 198 MET A N 1
ATOM 1551 C CA . MET A 1 198 ? 3.482 -5.920 -0.238 1.00 64.25 198 MET A CA 1
ATOM 1552 C C . MET A 1 198 ? 4.226 -4.579 -0.056 1.00 64.25 198 MET A C 1
ATOM 1554 O O . MET A 1 198 ? 5.412 -4.601 0.266 1.00 64.25 198 MET A O 1
ATOM 1558 N N . LEU A 1 199 ? 3.559 -3.431 -0.274 1.00 52.38 199 LEU A N 1
ATOM 1559 C CA . LEU A 1 199 ? 4.171 -2.095 -0.375 1.00 52.38 199 LEU A CA 1
ATOM 1560 C C . LEU A 1 199 ? 3.678 -1.065 0.663 1.00 52.38 199 LEU A C 1
ATOM 1562 O O . LEU A 1 199 ? 4.424 -0.127 0.944 1.00 52.38 199 LEU A O 1
ATOM 1566 N N . GLY A 1 200 ? 2.463 -1.198 1.218 1.00 48.12 200 GLY A N 1
ATOM 1567 C CA . GLY A 1 200 ? 1.905 -0.237 2.190 1.00 48.12 200 GLY A CA 1
ATOM 1568 C C . GLY A 1 200 ? 0.814 -0.814 3.114 1.00 48.12 200 GLY A C 1
ATOM 1569 O O . GLY A 1 200 ? 0.083 -1.715 2.694 1.00 48.12 200 GLY A O 1
ATOM 1570 N N . PRO A 1 201 ? 0.664 -0.321 4.364 1.00 43.53 201 PRO A N 1
ATOM 1571 C CA . PRO A 1 201 ? -0.552 -0.491 5.153 1.00 43.53 201 PRO A CA 1
ATOM 1572 C C . PRO A 1 201 ? -1.527 0.679 4.907 1.00 43.53 201 PRO A C 1
ATOM 1574 O O . PRO A 1 201 ? -1.179 1.832 5.153 1.00 43.53 201 PRO A O 1
ATOM 1577 N N . ASP A 1 202 ? -2.760 0.379 4.485 1.00 40.50 202 ASP A N 1
ATOM 1578 C CA . ASP A 1 202 ? -3.739 1.396 4.042 1.00 40.50 202 ASP A CA 1
ATOM 1579 C C . ASP A 1 202 ? -4.874 1.717 5.042 1.00 40.50 202 ASP A C 1
ATOM 1581 O O . ASP A 1 202 ? -5.575 2.714 4.867 1.00 40.50 202 ASP A O 1
ATOM 1585 N N . LEU A 1 203 ? -5.115 0.886 6.068 1.00 38.06 203 LEU A N 1
ATOM 1586 C CA . LEU A 1 203 ? -6.294 0.993 6.949 1.00 38.06 203 LEU A CA 1
ATOM 1587 C C . LEU A 1 203 ? -5.983 0.638 8.413 1.00 38.06 203 LEU A C 1
ATOM 1589 O O . LEU A 1 203 ? -5.318 -0.362 8.689 1.00 38.06 203 LEU A O 1
ATOM 1593 N N . PHE A 1 204 ? -6.542 1.416 9.351 1.00 36.72 204 PHE A N 1
ATOM 1594 C CA . PHE A 1 204 ? -6.415 1.231 10.805 1.00 36.72 204 PHE A CA 1
ATOM 1595 C C . PHE A 1 204 ? -7.771 1.424 11.523 1.00 36.72 204 PHE A C 1
ATOM 1597 O O . PHE A 1 204 ? -8.560 2.254 11.072 1.00 36.72 204 PHE A O 1
ATOM 1604 N N . PRO A 1 205 ? -8.065 0.686 12.616 1.00 38.56 205 PRO A N 1
ATOM 1605 C CA . PRO A 1 205 ? -9.403 0.664 13.222 1.00 38.56 205 PRO A CA 1
ATOM 1606 C C . PRO A 1 205 ? -9.601 1.523 14.489 1.00 38.56 205 PRO A C 1
ATOM 1608 O O . PRO A 1 205 ? -8.663 1.810 15.232 1.00 38.56 205 PRO A O 1
ATOM 1611 N N . GLU A 1 206 ? -10.872 1.814 14.789 1.00 42.94 206 GLU A N 1
ATOM 1612 C CA . GLU A 1 206 ? -11.367 2.512 15.987 1.00 42.94 206 GLU A CA 1
ATOM 1613 C C . GLU A 1 206 ? -12.590 1.759 16.573 1.00 42.94 206 GLU A C 1
ATOM 1615 O O . GLU A 1 206 ? -13.485 1.432 15.797 1.00 42.94 206 GLU A O 1
ATOM 1620 N N . THR A 1 207 ? -12.635 1.496 17.899 1.00 49.47 207 THR A N 1
ATOM 1621 C CA . THR A 1 207 ? -13.792 1.215 18.824 1.00 49.47 207 THR A CA 1
ATOM 1622 C C . THR A 1 207 ? -13.487 0.167 19.930 1.00 49.47 207 THR A C 1
ATOM 1624 O O . THR A 1 207 ? -12.351 -0.279 20.073 1.00 49.47 207 THR A O 1
ATOM 1627 N N . TYR A 1 208 ? -14.462 -0.098 20.814 1.00 45.72 208 TYR A N 1
ATOM 1628 C CA . TYR A 1 208 ? -14.365 0.077 22.276 1.00 45.72 208 TYR A CA 1
ATOM 1629 C C . TYR A 1 208 ? -15.389 -0.855 22.959 1.00 45.72 208 TYR A C 1
ATOM 1631 O O . TYR A 1 208 ? -16.572 -0.589 22.809 1.00 45.72 208 TYR A O 1
ATOM 1639 N N . ASP A 1 209 ? -14.979 -1.977 23.583 1.00 47.50 209 ASP A N 1
ATOM 1640 C CA . ASP A 1 209 ? -15.840 -2.819 24.462 1.00 47.50 209 ASP A CA 1
ATOM 1641 C C . ASP A 1 209 ? -15.078 -4.003 25.156 1.00 47.50 209 ASP A C 1
ATOM 1643 O O . ASP A 1 209 ? -15.277 -5.185 24.880 1.00 47.50 209 ASP A O 1
ATOM 1647 N N . ASP A 1 210 ? -14.122 -3.807 26.071 1.00 54.75 210 ASP A N 1
ATOM 1648 C CA . ASP A 1 210 ? -13.535 -2.525 26.479 1.00 54.75 210 ASP A CA 1
ATOM 1649 C C . ASP A 1 210 ? -12.177 -2.602 27.203 1.00 54.75 210 ASP A C 1
ATOM 1651 O O . ASP A 1 210 ? -11.380 -1.683 27.081 1.00 54.75 210 ASP A O 1
ATOM 1655 N N . VAL A 1 211 ? -11.851 -3.683 27.933 1.00 52.25 211 VAL A N 1
ATOM 1656 C CA . VAL A 1 211 ? -10.537 -3.776 28.620 1.00 52.25 211 VAL A CA 1
ATOM 1657 C C . VAL A 1 211 ? -9.776 -5.059 28.306 1.00 52.25 211 VAL A C 1
ATOM 1659 O O . VAL A 1 211 ? -8.737 -4.966 27.666 1.00 52.25 211 VAL A O 1
ATOM 1662 N N . GLN A 1 212 ? -10.264 -6.258 28.661 1.00 58.34 212 GLN A N 1
ATOM 1663 C CA . GLN A 1 212 ? -9.559 -7.496 28.268 1.00 58.34 212 GLN A CA 1
ATOM 1664 C C . GLN A 1 212 ? -9.539 -7.648 26.747 1.00 58.34 212 GLN A C 1
ATOM 1666 O O . GLN A 1 212 ? -8.479 -7.839 26.161 1.00 58.34 212 GLN A O 1
ATOM 1671 N N . LEU A 1 213 ? -10.701 -7.498 26.099 1.00 57.94 213 LEU A N 1
ATOM 1672 C CA . LEU A 1 213 ? -10.794 -7.557 24.643 1.00 57.94 213 LEU A CA 1
ATOM 1673 C C . LEU A 1 213 ? -9.948 -6.461 23.988 1.00 57.94 213 LEU A C 1
ATOM 1675 O O . LEU A 1 213 ? -9.320 -6.731 22.972 1.00 57.94 213 LEU A O 1
ATOM 1679 N N . VAL A 1 214 ? -9.884 -5.262 24.573 1.00 58.06 214 VAL A N 1
ATOM 1680 C CA . VAL A 1 214 ? -9.055 -4.159 24.069 1.00 58.06 214 VAL A CA 1
ATOM 1681 C C . VAL A 1 214 ? -7.568 -4.465 24.241 1.00 58.06 214 VAL A C 1
ATOM 1683 O O . VAL A 1 214 ? -6.836 -4.370 23.268 1.00 58.06 214 VAL A O 1
ATOM 1686 N N . ILE A 1 215 ? -7.111 -4.936 25.401 1.00 66.50 215 ILE A N 1
ATOM 1687 C CA . ILE A 1 215 ? -5.712 -5.327 25.636 1.00 66.50 215 ILE A CA 1
ATOM 1688 C C . ILE A 1 215 ? -5.301 -6.482 24.719 1.00 66.50 215 ILE A C 1
ATOM 1690 O O . ILE A 1 215 ? -4.276 -6.388 24.043 1.00 66.50 215 ILE A O 1
ATOM 1694 N N . ASP A 1 216 ? -6.121 -7.527 24.612 1.00 71.00 216 ASP A N 1
ATOM 1695 C CA . ASP A 1 216 ? -5.872 -8.660 23.719 1.00 71.00 216 ASP A CA 1
ATOM 1696 C C . ASP A 1 216 ? -5.891 -8.227 22.246 1.00 71.00 216 ASP A C 1
ATOM 1698 O O . ASP A 1 216 ? -5.100 -8.720 21.446 1.00 71.00 216 ASP A O 1
ATOM 1702 N N . THR A 1 217 ? -6.776 -7.303 21.860 1.00 63.94 217 THR A N 1
ATOM 1703 C CA . THR A 1 217 ? -6.885 -6.802 20.480 1.00 63.94 217 THR A CA 1
ATOM 1704 C C . THR A 1 217 ? -5.746 -5.856 20.131 1.00 63.94 217 THR A C 1
ATOM 1706 O O . THR A 1 217 ? -5.161 -5.996 19.061 1.00 63.94 217 THR A O 1
ATOM 1709 N N . ILE A 1 218 ? -5.348 -4.957 21.030 1.00 66.38 218 ILE A N 1
ATOM 1710 C CA . ILE A 1 218 ? -4.154 -4.125 20.873 1.00 66.38 218 ILE A CA 1
ATOM 1711 C C . ILE A 1 218 ? -2.924 -5.036 20.744 1.00 66.38 218 ILE A C 1
ATOM 1713 O O . ILE A 1 218 ? -2.192 -4.907 19.768 1.00 66.38 218 ILE A O 1
ATOM 1717 N N . LYS A 1 219 ? -2.738 -6.036 21.622 1.00 76.12 219 LYS A N 1
ATOM 1718 C CA . LYS A 1 219 ? -1.636 -7.011 21.492 1.00 76.12 219 LYS A CA 1
ATOM 1719 C C . LYS A 1 219 ? -1.701 -7.815 20.187 1.00 76.12 219 LYS A C 1
ATOM 1721 O O . LYS A 1 219 ? -0.659 -8.055 19.580 1.00 76.12 219 LYS A O 1
ATOM 1726 N N . LYS A 1 220 ? -2.896 -8.162 19.689 1.00 73.56 220 LYS A N 1
ATOM 1727 C CA . LYS A 1 220 ? -3.072 -8.810 18.373 1.00 73.56 220 LYS A CA 1
ATOM 1728 C C . LYS A 1 220 ? -2.591 -7.954 17.198 1.00 73.56 220 LYS A C 1
ATOM 1730 O O . LYS A 1 220 ? -2.255 -8.558 16.186 1.00 73.56 220 LYS A O 1
ATOM 1735 N N . HIS A 1 221 ? -2.494 -6.621 17.302 1.00 71.12 221 HIS A N 1
ATOM 1736 C CA . HIS A 1 221 ? -1.947 -5.775 16.223 1.00 71.12 221 HIS A CA 1
ATOM 1737 C C . HIS A 1 221 ? -0.455 -6.029 15.957 1.00 71.12 221 HIS A C 1
ATOM 1739 O O . HIS A 1 221 ? 0.004 -5.801 14.837 1.00 71.12 221 HIS A O 1
ATOM 1745 N N . LYS A 1 222 ? 0.282 -6.616 16.911 1.00 81.44 222 LYS A N 1
ATOM 1746 C CA . LYS A 1 222 ? 1.678 -7.012 16.696 1.00 81.44 222 LYS A CA 1
ATOM 1747 C C . LYS A 1 222 ? 1.819 -7.967 15.513 1.00 81.44 222 LYS A C 1
ATOM 1749 O O . LYS A 1 222 ? 2.695 -7.777 14.678 1.00 81.44 222 LYS A O 1
ATOM 1754 N N . THR A 1 223 ? 0.931 -8.956 15.396 1.00 79.62 223 THR A N 1
ATOM 1755 C CA . THR A 1 223 ? 0.989 -9.970 14.334 1.00 79.62 223 THR A CA 1
ATOM 1756 C C . THR A 1 223 ? 0.836 -9.400 12.914 1.00 79.62 223 THR A C 1
ATOM 1758 O O . THR A 1 223 ? 1.710 -9.697 12.101 1.00 79.62 223 THR A O 1
ATOM 1761 N N . PRO A 1 224 ? -0.191 -8.596 12.561 1.00 70.62 224 PRO A N 1
ATOM 1762 C CA . PRO A 1 224 ? -0.288 -7.988 11.239 1.00 70.62 224 PRO A CA 1
ATOM 1763 C C . PRO A 1 224 ? 0.820 -6.962 10.975 1.00 70.62 224 PRO A C 1
ATOM 1765 O O . PRO A 1 224 ? 1.272 -6.902 9.839 1.00 70.62 224 PRO A O 1
ATOM 1768 N N . ILE A 1 225 ? 1.323 -6.220 11.974 1.00 78.50 225 ILE A N 1
ATOM 1769 C CA . ILE A 1 225 ? 2.449 -5.284 11.772 1.00 78.50 225 ILE A CA 1
ATOM 1770 C C . ILE A 1 225 ? 3.764 -6.047 11.511 1.00 78.50 225 ILE A C 1
ATOM 1772 O O . ILE A 1 225 ? 4.473 -5.756 10.546 1.00 78.50 225 ILE A O 1
ATOM 1776 N N . ASP A 1 226 ? 4.068 -7.086 12.299 1.00 83.31 226 ASP A N 1
ATOM 1777 C CA . ASP A 1 226 ? 5.229 -7.958 12.073 1.00 83.31 226 ASP A CA 1
ATOM 1778 C C . ASP A 1 226 ? 5.118 -8.708 10.733 1.00 83.31 226 ASP A C 1
ATOM 1780 O O . ASP A 1 226 ? 6.112 -8.828 10.011 1.00 83.31 226 ASP A O 1
ATOM 1784 N N . ARG A 1 227 ? 3.917 -9.191 10.374 1.00 79.25 227 ARG A N 1
ATOM 1785 C CA . ARG A 1 227 ? 3.626 -9.799 9.064 1.00 79.25 227 ARG A CA 1
ATOM 1786 C C . ARG A 1 227 ? 3.805 -8.787 7.942 1.00 79.25 227 ARG A C 1
ATOM 1788 O O . ARG A 1 227 ? 4.355 -9.141 6.909 1.00 79.25 227 ARG A O 1
ATOM 1795 N N . TYR A 1 228 ? 3.388 -7.544 8.139 1.00 80.38 228 TYR A N 1
ATOM 1796 C CA . TYR A 1 228 ? 3.545 -6.489 7.152 1.00 80.38 228 TYR A CA 1
ATOM 1797 C C . TYR A 1 228 ? 5.034 -6.190 6.891 1.00 80.38 228 TYR A C 1
ATOM 1799 O O . TYR A 1 228 ? 5.460 -6.204 5.737 1.00 80.38 228 TYR A O 1
ATOM 1807 N N . ARG A 1 229 ? 5.872 -6.084 7.937 1.00 87.88 229 ARG A N 1
ATOM 1808 C CA . ARG A 1 229 ? 7.343 -6.020 7.781 1.00 87.88 229 ARG A CA 1
ATOM 1809 C C . ARG A 1 229 ? 7.885 -7.219 6.987 1.00 87.88 229 ARG A C 1
ATOM 1811 O O . ARG A 1 229 ? 8.713 -7.042 6.098 1.00 87.88 229 ARG A O 1
ATOM 1818 N N . GLN A 1 230 ? 7.397 -8.431 7.265 1.00 87.38 230 GLN A N 1
ATOM 1819 C CA . GLN A 1 230 ? 7.777 -9.640 6.516 1.00 87.38 230 GLN A CA 1
ATOM 1820 C C . GLN A 1 230 ? 7.305 -9.612 5.051 1.00 87.38 230 GLN A C 1
ATOM 1822 O O . GLN A 1 230 ? 8.012 -10.122 4.185 1.00 87.38 230 GLN A O 1
ATOM 1827 N N . ASN A 1 231 ? 6.147 -9.013 4.757 1.00 84.00 231 ASN A N 1
ATOM 1828 C CA . ASN A 1 231 ? 5.645 -8.841 3.394 1.00 84.00 231 ASN A CA 1
ATOM 1829 C C . ASN A 1 231 ? 6.532 -7.865 2.608 1.00 84.00 231 ASN A C 1
ATOM 1831 O O . ASN A 1 231 ? 6.880 -8.170 1.474 1.00 84.00 231 ASN A O 1
ATOM 1835 N N . VAL A 1 232 ? 6.987 -6.765 3.220 1.00 88.69 232 VAL A N 1
ATOM 1836 C CA . VAL A 1 232 ? 7.962 -5.853 2.593 1.00 88.69 232 VAL A CA 1
ATOM 1837 C C . VAL A 1 232 ? 9.310 -6.558 2.374 1.00 88.69 232 VAL A C 1
ATOM 1839 O O . VAL A 1 232 ? 9.886 -6.471 1.293 1.00 88.69 232 VAL A O 1
ATOM 1842 N N . GLN A 1 233 ? 9.790 -7.344 3.346 1.00 90.50 233 GLN A N 1
ATOM 1843 C CA . GLN A 1 233 ? 10.994 -8.182 3.194 1.00 90.50 233 GLN A CA 1
ATOM 1844 C C . GLN A 1 233 ? 10.855 -9.243 2.083 1.00 90.50 233 GLN A C 1
ATOM 1846 O O . GLN A 1 233 ? 11.841 -9.602 1.435 1.00 90.50 233 GLN A O 1
ATOM 1851 N N . LEU A 1 234 ? 9.646 -9.765 1.855 1.00 86.88 234 LEU A N 1
ATOM 1852 C CA . LEU A 1 234 ? 9.339 -10.649 0.730 1.00 86.88 234 LEU A CA 1
ATOM 1853 C C . LEU A 1 234 ? 9.265 -9.870 -0.589 1.00 86.88 234 LEU A C 1
ATOM 1855 O O . LEU A 1 234 ? 9.775 -10.359 -1.595 1.00 86.88 234 LEU A O 1
ATOM 1859 N N . GLY A 1 235 ? 8.704 -8.660 -0.576 1.00 87.44 235 GLY A N 1
ATOM 1860 C CA . GLY A 1 235 ? 8.694 -7.734 -1.705 1.00 87.44 235 GLY A CA 1
ATOM 1861 C C . GLY A 1 235 ? 10.109 -7.439 -2.194 1.00 87.44 235 GLY A C 1
ATOM 1862 O O . GLY A 1 235 ? 10.383 -7.620 -3.379 1.00 87.44 235 GLY A O 1
ATOM 1863 N N . VAL A 1 236 ? 11.039 -7.163 -1.268 1.00 87.44 236 VAL A N 1
ATOM 1864 C CA . VAL A 1 236 ? 12.479 -7.057 -1.560 1.00 87.44 236 VAL A CA 1
ATOM 1865 C C . VAL A 1 236 ? 12.987 -8.297 -2.289 1.00 87.44 236 VAL A C 1
ATOM 1867 O O . VAL A 1 236 ? 13.520 -8.181 -3.382 1.00 87.44 236 VAL A O 1
ATOM 1870 N N . LYS A 1 237 ? 12.763 -9.502 -1.752 1.00 86.62 237 LYS A N 1
ATOM 1871 C CA . LYS A 1 237 ? 13.205 -10.762 -2.389 1.00 86.62 237 LYS A CA 1
ATOM 1872 C C . LYS A 1 237 ? 12.541 -11.057 -3.739 1.00 86.62 237 LYS A C 1
ATOM 1874 O O . LYS A 1 237 ? 13.037 -11.909 -4.469 1.00 86.62 237 LYS A O 1
ATOM 1879 N N . SER A 1 238 ? 11.428 -10.395 -4.040 1.00 84.38 238 SER A N 1
ATOM 1880 C CA . SER A 1 238 ? 10.601 -10.631 -5.226 1.00 84.38 238 SER A CA 1
ATOM 1881 C C . SER A 1 238 ? 10.720 -9.518 -6.271 1.00 84.38 238 SER A C 1
ATOM 1883 O O . SER A 1 238 ? 9.934 -9.515 -7.209 1.00 84.38 238 SER A O 1
ATOM 1885 N N . GLY A 1 239 ? 11.633 -8.551 -6.103 1.00 84.62 239 GLY A N 1
ATOM 1886 C CA . GLY A 1 239 ? 11.781 -7.406 -7.013 1.00 84.62 239 GLY A CA 1
ATOM 1887 C C . GLY A 1 239 ? 10.672 -6.347 -6.902 1.00 84.62 239 GLY A C 1
ATOM 1888 O O . GLY A 1 239 ? 10.616 -5.423 -7.708 1.00 84.62 239 GLY A O 1
ATOM 1889 N N . MET A 1 240 ? 9.786 -6.438 -5.910 1.00 87.12 240 MET A N 1
ATOM 1890 C CA . MET A 1 240 ? 8.714 -5.467 -5.666 1.00 87.12 240 MET A CA 1
ATOM 1891 C C . MET A 1 240 ? 9.239 -4.317 -4.797 1.00 87.12 240 MET A C 1
ATOM 1893 O O . MET A 1 240 ? 8.887 -4.200 -3.624 1.00 87.12 240 MET A O 1
ATOM 1897 N N . ILE A 1 241 ? 10.127 -3.494 -5.361 1.00 86.44 241 ILE A N 1
ATOM 1898 C CA . ILE A 1 241 ? 10.789 -2.385 -4.659 1.00 86.44 241 ILE A CA 1
ATOM 1899 C C . ILE A 1 241 ? 10.665 -1.110 -5.487 1.00 86.44 241 ILE A C 1
ATOM 1901 O O . ILE A 1 241 ? 10.892 -1.128 -6.692 1.00 86.44 241 ILE A O 1
ATOM 1905 N N . ARG A 1 242 ? 10.304 0.000 -4.841 1.00 85.88 242 ARG A N 1
ATOM 1906 C CA . ARG A 1 242 ? 10.142 1.304 -5.497 1.00 85.88 242 ARG A CA 1
ATOM 1907 C C . ARG A 1 242 ? 11.454 2.109 -5.507 1.00 85.88 242 ARG A C 1
ATOM 1909 O O . ARG A 1 242 ? 12.502 1.628 -5.066 1.00 85.88 242 ARG A O 1
ATOM 1916 N N . THR A 1 243 ? 11.403 3.335 -6.028 1.00 85.38 243 THR A N 1
ATOM 1917 C CA . THR A 1 243 ? 12.562 4.240 -6.045 1.00 85.38 243 THR A CA 1
ATOM 1918 C C . THR A 1 243 ? 12.973 4.690 -4.641 1.00 85.38 243 THR A C 1
ATOM 1920 O O . THR A 1 243 ? 12.183 4.619 -3.701 1.00 85.38 243 THR A O 1
ATOM 1923 N N . VAL A 1 244 ? 14.192 5.213 -4.480 1.00 85.38 244 VAL A N 1
ATOM 1924 C CA . VAL A 1 244 ? 14.652 5.827 -3.222 1.00 85.38 244 VAL A CA 1
ATOM 1925 C C . VAL A 1 244 ? 13.726 6.971 -2.791 1.00 85.38 244 VAL A C 1
ATOM 1927 O O . VAL A 1 244 ? 13.444 7.085 -1.598 1.00 85.38 244 VAL A O 1
ATOM 1930 N N . ILE A 1 245 ? 13.210 7.782 -3.728 1.00 85.00 245 ILE A N 1
ATOM 1931 C CA . ILE A 1 245 ? 12.216 8.824 -3.415 1.00 85.00 245 ILE A CA 1
ATOM 1932 C C . ILE A 1 245 ? 10.906 8.208 -2.913 1.00 85.00 245 ILE A C 1
ATOM 1934 O O . ILE A 1 245 ? 10.403 8.646 -1.882 1.00 85.00 245 ILE A O 1
ATOM 1938 N N . ASP A 1 246 ? 10.372 7.185 -3.584 1.00 86.25 246 ASP A N 1
ATOM 1939 C CA . ASP A 1 246 ? 9.124 6.528 -3.166 1.00 86.25 246 ASP A CA 1
ATOM 1940 C C . ASP A 1 246 ? 9.265 5.843 -1.798 1.00 86.25 246 ASP A C 1
ATOM 1942 O O . ASP A 1 246 ? 8.385 5.962 -0.947 1.00 86.25 246 ASP A O 1
ATOM 1946 N N . CYS A 1 247 ? 10.383 5.145 -1.566 1.00 88.12 247 CYS A N 1
ATOM 1947 C CA . CYS A 1 247 ? 10.693 4.514 -0.285 1.00 88.12 247 CYS A CA 1
ATOM 1948 C C . CYS A 1 247 ? 10.795 5.551 0.839 1.00 88.12 247 CYS A C 1
ATOM 1950 O O . CYS A 1 247 ? 10.224 5.355 1.911 1.00 88.12 247 CYS A O 1
ATOM 1952 N N . GLN A 1 248 ? 11.485 6.672 0.590 1.00 89.69 248 GLN A N 1
ATOM 1953 C CA . GLN A 1 248 ? 11.581 7.765 1.554 1.00 89.69 248 GLN A CA 1
ATOM 1954 C C . GLN A 1 248 ? 10.206 8.384 1.827 1.00 89.69 248 GLN A C 1
ATOM 1956 O O . GLN A 1 248 ? 9.843 8.549 2.985 1.00 89.69 248 GLN A O 1
ATOM 1961 N N . ALA A 1 249 ? 9.415 8.658 0.787 1.00 88.38 249 ALA A N 1
ATOM 1962 C CA . ALA A 1 249 ? 8.074 9.218 0.924 1.00 88.38 249 ALA A CA 1
ATOM 1963 C C . ALA A 1 249 ? 7.128 8.285 1.700 1.00 88.38 249 ALA A C 1
ATOM 1965 O O . ALA A 1 249 ? 6.353 8.761 2.527 1.00 88.38 249 ALA A O 1
ATOM 1966 N N . GLY A 1 250 ? 7.218 6.967 1.490 1.00 87.38 250 GLY A N 1
ATOM 1967 C CA . GLY A 1 250 ? 6.468 5.972 2.262 1.00 87.38 250 GLY A CA 1
ATOM 1968 C C . GLY A 1 250 ? 6.861 5.955 3.743 1.00 87.38 250 GLY A C 1
ATOM 1969 O O . GLY A 1 250 ? 5.990 5.952 4.614 1.00 87.38 250 GLY A O 1
ATOM 1970 N N . VAL A 1 251 ? 8.163 6.015 4.042 1.00 91.19 251 VAL A N 1
ATOM 1971 C CA . VAL A 1 251 ? 8.674 6.131 5.419 1.00 91.19 251 VAL A CA 1
ATOM 1972 C C . VAL A 1 251 ? 8.251 7.443 6.071 1.00 91.19 251 VAL A C 1
ATOM 1974 O O . VAL A 1 251 ? 7.807 7.427 7.215 1.00 91.19 251 VAL A O 1
ATOM 1977 N N . ASP A 1 252 ? 8.348 8.565 5.364 1.00 91.38 252 ASP A N 1
ATOM 1978 C CA . ASP A 1 252 ? 7.998 9.883 5.894 1.00 91.38 252 ASP A CA 1
ATOM 1979 C C . ASP A 1 252 ? 6.487 10.010 6.131 1.00 91.38 252 ASP A C 1
ATOM 1981 O O . ASP A 1 252 ? 6.071 10.532 7.165 1.00 91.38 252 ASP A O 1
ATOM 1985 N N . ALA A 1 253 ? 5.653 9.461 5.241 1.00 88.81 253 ALA A N 1
ATOM 1986 C CA . ALA A 1 253 ? 4.205 9.392 5.431 1.00 88.81 253 ALA A CA 1
ATOM 1987 C C . ALA A 1 253 ? 3.818 8.508 6.630 1.00 88.81 253 ALA A C 1
ATOM 1989 O O . ALA A 1 253 ? 2.937 8.879 7.412 1.00 88.81 253 ALA A O 1
ATOM 1990 N N . LEU A 1 254 ? 4.499 7.371 6.825 1.00 87.00 254 LEU A N 1
ATOM 1991 C CA . LEU A 1 254 ? 4.308 6.517 8.000 1.00 87.00 254 LEU A CA 1
ATOM 1992 C C . LEU A 1 254 ? 4.760 7.228 9.286 1.00 87.00 254 LEU A C 1
ATOM 1994 O O . LEU A 1 254 ? 4.037 7.216 10.283 1.00 87.00 254 LEU A O 1
ATOM 1998 N N . LYS A 1 255 ? 5.918 7.901 9.252 1.00 91.81 255 LYS A N 1
ATOM 1999 C CA . LYS A 1 255 ? 6.451 8.685 10.375 1.00 91.81 255 LYS A CA 1
ATOM 2000 C C . LYS A 1 255 ? 5.546 9.858 10.749 1.00 91.81 255 LYS A C 1
ATOM 2002 O O . LYS A 1 255 ? 5.384 10.125 11.933 1.00 91.81 255 LYS A O 1
ATOM 2007 N N . GLU A 1 256 ? 4.929 10.537 9.782 1.00 90.06 256 GLU A N 1
ATOM 2008 C CA . GLU A 1 256 ? 3.972 11.621 10.046 1.00 90.06 256 GLU A CA 1
ATOM 2009 C C . GLU A 1 256 ? 2.624 11.088 10.560 1.00 90.06 256 GLU A C 1
ATOM 2011 O O . GLU A 1 256 ? 2.019 11.693 11.445 1.00 90.06 256 GLU A O 1
ATOM 2016 N N . SER A 1 257 ? 2.178 9.923 10.077 1.00 85.81 257 SER A N 1
ATOM 2017 C CA . SER A 1 257 ? 0.973 9.244 10.586 1.00 85.81 257 SER A CA 1
ATOM 2018 C C . SER A 1 257 ? 1.126 8.808 12.050 1.00 85.81 257 SER A C 1
ATOM 2020 O O . SER A 1 257 ? 0.154 8.823 12.805 1.00 85.81 257 SER A O 1
ATOM 2022 N N . TYR A 1 258 ? 2.355 8.483 12.463 1.00 88.88 258 TYR A N 1
ATOM 2023 C CA . TYR A 1 258 ? 2.745 8.158 13.838 1.00 88.88 258 TYR A CA 1
ATOM 2024 C C . TYR A 1 258 ? 3.789 9.151 14.363 1.00 88.88 258 TYR A C 1
ATOM 2026 O O . TYR A 1 258 ? 4.901 8.785 14.764 1.00 88.88 258 TYR A O 1
ATOM 2034 N N . ARG A 1 259 ? 3.444 10.444 14.306 1.00 91.31 259 ARG A N 1
ATOM 2035 C CA . ARG A 1 259 ? 4.366 11.552 14.589 1.00 91.31 259 ARG A CA 1
ATOM 2036 C C . ARG A 1 259 ? 4.934 11.525 16.005 1.00 91.31 259 ARG A C 1
ATOM 2038 O O . ARG A 1 259 ? 6.104 11.844 16.190 1.00 91.31 259 ARG A O 1
ATOM 2045 N N . GLN A 1 260 ? 4.137 11.194 17.018 1.00 94.44 260 GLN A N 1
ATOM 2046 C CA . GLN A 1 260 ? 4.597 11.185 18.412 1.00 94.44 260 GLN A CA 1
ATOM 2047 C C . GLN A 1 260 ? 5.488 9.974 18.700 1.00 94.44 260 GLN A C 1
ATOM 2049 O O . GLN A 1 260 ? 6.503 10.123 19.379 1.00 94.44 260 GLN A O 1
ATOM 2054 N N . LEU A 1 261 ? 5.160 8.809 18.135 1.00 93.00 261 LEU A N 1
ATOM 2055 C CA . LEU A 1 261 ? 6.008 7.617 18.163 1.00 93.00 261 LEU A CA 1
ATOM 2056 C C . LEU A 1 261 ? 7.361 7.893 17.493 1.00 93.00 261 LEU A C 1
ATOM 2058 O O . LEU A 1 261 ? 8.409 7.647 18.088 1.00 93.00 261 LEU A O 1
ATOM 2062 N N . SER A 1 262 ? 7.334 8.475 16.294 1.00 91.69 262 SER A N 1
ATOM 2063 C CA . SER A 1 262 ? 8.528 8.741 15.483 1.00 91.69 262 SER A CA 1
ATOM 2064 C C . SER A 1 262 ? 9.428 9.829 16.074 1.00 91.69 262 SER A C 1
ATOM 2066 O O . SER A 1 262 ? 10.647 9.724 15.991 1.00 91.69 262 SER A O 1
ATOM 2068 N N . LEU A 1 263 ? 8.850 10.861 16.703 1.00 93.06 263 LEU A N 1
ATOM 2069 C CA . LEU A 1 263 ? 9.612 11.896 17.413 1.00 93.06 263 LEU A CA 1
ATOM 2070 C C . LEU A 1 263 ? 10.197 11.398 18.741 1.00 93.06 263 LEU A C 1
ATOM 2072 O O . LEU A 1 263 ? 11.269 11.855 19.130 1.00 93.06 263 LEU A O 1
ATOM 2076 N N . ALA A 1 264 ? 9.507 10.494 19.443 1.00 93.50 264 ALA A N 1
ATOM 2077 C CA . ALA A 1 264 ? 10.028 9.879 20.663 1.00 93.50 264 ALA A CA 1
ATOM 2078 C C . ALA A 1 264 ? 11.133 8.853 20.365 1.00 93.50 264 ALA A C 1
ATOM 2080 O O . ALA A 1 264 ? 12.069 8.727 21.150 1.00 93.50 264 ALA A O 1
ATOM 2081 N N . ASN A 1 265 ? 11.023 8.135 19.240 1.00 92.12 265 ASN A N 1
ATOM 2082 C CA . ASN A 1 265 ? 11.888 7.017 18.850 1.00 92.12 265 ASN A CA 1
ATOM 2083 C C . ASN A 1 265 ? 11.957 5.887 19.905 1.00 92.12 265 ASN A C 1
ATOM 2085 O O . ASN A 1 265 ? 12.952 5.173 20.022 1.00 92.12 265 ASN A O 1
ATOM 2089 N N . THR A 1 266 ? 10.891 5.730 20.692 1.00 95.19 266 THR A N 1
ATOM 2090 C CA . THR A 1 266 ? 10.721 4.660 21.684 1.00 95.19 266 THR A CA 1
ATOM 2091 C C . THR A 1 266 ? 9.259 4.207 21.709 1.00 95.19 266 THR A C 1
ATOM 2093 O O . THR A 1 266 ? 8.364 4.974 21.344 1.00 95.19 266 THR A O 1
ATOM 2096 N N . SER A 1 267 ? 8.988 2.969 22.140 1.00 92.62 267 SER A N 1
ATOM 2097 C CA . SER A 1 267 ? 7.626 2.403 22.124 1.00 92.62 267 SER A CA 1
ATOM 2098 C C . SER A 1 267 ? 6.617 3.227 22.941 1.00 92.62 267 SER A C 1
ATOM 2100 O O . SER A 1 267 ? 5.446 3.310 22.575 1.00 92.62 267 SER A O 1
ATOM 2102 N N . GLU A 1 268 ? 7.073 3.913 23.995 1.00 93.56 268 GLU A N 1
ATOM 2103 C CA . GLU A 1 268 ? 6.305 4.824 24.849 1.00 93.56 268 GLU A CA 1
ATOM 2104 C C . GLU A 1 268 ? 5.689 5.996 24.072 1.00 93.56 268 GLU A C 1
ATOM 2106 O O . GLU A 1 268 ? 4.655 6.528 24.483 1.00 93.56 268 GLU A O 1
ATOM 2111 N N . GLY A 1 269 ? 6.280 6.390 22.937 1.00 92.38 269 GLY A N 1
ATOM 2112 C CA . GLY A 1 269 ? 5.755 7.451 22.078 1.00 92.38 269 GLY A CA 1
ATOM 2113 C C . GLY A 1 269 ? 4.334 7.174 21.575 1.00 92.38 269 GLY A C 1
ATOM 2114 O O . GLY A 1 269 ? 3.549 8.111 21.425 1.00 92.38 269 GLY A O 1
ATOM 2115 N N . VAL A 1 270 ? 3.950 5.896 21.446 1.00 90.31 270 VAL A N 1
ATOM 2116 C CA . VAL A 1 270 ? 2.588 5.475 21.068 1.00 90.31 270 VAL A CA 1
ATOM 2117 C C . VAL A 1 270 ? 1.520 5.978 22.049 1.00 90.31 270 VAL A C 1
ATOM 2119 O O . VAL A 1 270 ? 0.393 6.264 21.652 1.00 90.31 270 VAL A O 1
ATOM 2122 N N . LEU A 1 271 ? 1.870 6.145 23.331 1.00 91.69 271 LEU A N 1
ATOM 2123 C CA . LEU A 1 271 ? 0.946 6.623 24.365 1.00 91.69 271 LEU A CA 1
ATOM 2124 C C . LEU A 1 271 ? 0.586 8.103 24.172 1.00 91.69 271 LEU A C 1
ATOM 2126 O O . LEU A 1 271 ? -0.427 8.570 24.690 1.00 91.69 271 LEU A O 1
ATOM 2130 N N . ASN A 1 272 ? 1.418 8.844 23.434 1.00 92.38 272 ASN A N 1
ATOM 2131 C CA . ASN A 1 272 ? 1.201 10.249 23.116 1.00 92.38 272 ASN A CA 1
ATOM 2132 C C . ASN A 1 272 ? 0.422 10.462 21.813 1.00 92.38 272 ASN A C 1
ATOM 2134 O O . ASN A 1 272 ? -0.026 11.590 21.574 1.00 92.38 272 ASN A O 1
ATOM 2138 N N . GLU A 1 273 ? 0.234 9.419 21.002 1.00 85.62 273 GLU A N 1
ATOM 2139 C CA . GLU A 1 273 ? -0.580 9.489 19.791 1.00 85.62 273 GLU A CA 1
ATOM 2140 C C . GLU A 1 273 ? -2.048 9.769 20.098 1.00 85.62 273 GLU A C 1
ATOM 2142 O O . GLU A 1 273 ? -2.531 9.543 21.209 1.00 85.62 273 GLU A O 1
ATOM 2147 N N . ARG A 1 274 ? -2.786 10.248 19.090 1.00 81.12 274 ARG A N 1
ATOM 2148 C CA . ARG A 1 274 ? -4.208 10.588 19.241 1.00 81.12 274 ARG A CA 1
ATOM 2149 C C . ARG A 1 274 ? -5.026 9.405 19.765 1.00 81.12 274 ARG A C 1
ATOM 2151 O O . ARG A 1 274 ? -5.771 9.575 20.722 1.00 81.12 274 ARG A O 1
ATOM 2158 N N . PHE A 1 275 ? -4.846 8.218 19.182 1.00 75.38 275 PHE A N 1
ATOM 2159 C CA . PHE A 1 275 ? -5.532 6.997 19.615 1.00 75.38 275 PHE A CA 1
ATOM 2160 C C . PHE A 1 275 ? -5.040 6.513 20.988 1.00 75.38 275 PHE A C 1
ATOM 2162 O O . PHE A 1 275 ? -5.859 6.166 21.835 1.00 75.38 275 PHE A O 1
ATOM 2169 N N . GLY A 1 276 ? -3.727 6.560 21.254 1.00 79.94 276 GLY A N 1
ATOM 2170 C CA . GLY A 1 276 ? -3.155 6.198 22.555 1.00 79.94 276 GLY A CA 1
ATOM 2171 C C . GLY A 1 276 ? -3.730 7.049 23.690 1.00 79.94 276 GLY A C 1
ATOM 2172 O O . GLY A 1 276 ? -4.171 6.517 24.705 1.00 79.94 276 GLY A O 1
ATOM 2173 N N . LYS A 1 277 ? -3.846 8.364 23.476 1.00 82.81 277 LYS A N 1
ATOM 2174 C CA . LYS A 1 277 ? -4.504 9.290 24.410 1.00 82.81 277 LYS A CA 1
ATOM 2175 C C . LYS A 1 277 ? -5.996 9.010 24.595 1.00 82.81 277 LYS A C 1
ATOM 2177 O O . LYS A 1 277 ? -6.482 9.197 25.706 1.00 82.81 277 LYS A O 1
ATOM 2182 N N . SER A 1 278 ? -6.710 8.542 23.568 1.00 72.12 278 SER A N 1
ATOM 2183 C CA . SER A 1 278 ? -8.115 8.123 23.707 1.00 72.12 278 SER A CA 1
ATOM 2184 C C . SER A 1 278 ? -8.258 6.924 24.651 1.00 72.12 278 SER A C 1
ATOM 2186 O O . SER A 1 278 ? -9.058 6.987 25.581 1.00 72.12 278 SER A O 1
ATOM 2188 N N . TYR A 1 279 ? -7.439 5.876 24.482 1.00 67.12 279 TYR A N 1
ATOM 2189 C CA . TYR A 1 279 ? -7.450 4.697 25.365 1.00 67.12 279 TYR A CA 1
ATOM 2190 C C . TYR A 1 279 ? -7.014 5.001 26.809 1.00 67.12 279 TYR A C 1
ATOM 2192 O O . TYR A 1 279 ? -7.384 4.283 27.731 1.00 67.12 279 TYR A O 1
ATOM 2200 N N . LEU A 1 280 ? -6.226 6.058 27.018 1.00 80.44 280 LEU A N 1
ATOM 2201 C CA . LEU A 1 280 ? -5.695 6.455 28.328 1.00 80.44 280 LEU A CA 1
ATOM 2202 C C . LEU A 1 280 ? -6.435 7.650 28.952 1.00 80.44 280 LEU A C 1
ATOM 2204 O O . LEU A 1 280 ? -5.951 8.236 29.924 1.00 80.44 280 LEU A O 1
ATOM 2208 N N . ASN A 1 281 ? -7.582 8.039 28.390 1.00 77.31 281 ASN A N 1
ATOM 2209 C CA . ASN A 1 281 ? -8.356 9.182 28.858 1.00 77.31 281 ASN A CA 1
ATOM 2210 C C . ASN A 1 281 ? -8.912 8.922 30.275 1.00 77.31 281 ASN A C 1
ATOM 2212 O O . ASN A 1 281 ? -9.502 7.877 30.545 1.00 77.31 281 ASN A O 1
ATOM 2216 N N . ALA A 1 282 ? -8.740 9.882 31.187 1.00 74.31 282 ALA A N 1
ATOM 2217 C CA . ALA A 1 282 ? -9.220 9.770 32.562 1.00 74.31 282 ALA A CA 1
ATOM 2218 C C . ALA A 1 282 ? -10.753 9.658 32.654 1.00 74.31 282 ALA A C 1
ATOM 2220 O O . ALA A 1 282 ? -11.242 8.875 33.463 1.00 74.31 282 ALA A O 1
ATOM 2221 N N . ASP A 1 283 ? -11.498 10.367 31.800 1.00 66.56 283 ASP A N 1
ATOM 2222 C CA . ASP A 1 283 ? -12.966 10.320 31.767 1.00 66.56 283 ASP A CA 1
ATOM 2223 C C . ASP A 1 283 ? -13.472 8.966 31.246 1.00 66.56 283 ASP A C 1
ATOM 2225 O O . ASP A 1 283 ? -14.491 8.461 31.707 1.00 66.56 283 ASP A O 1
ATOM 2229 N N . TYR A 1 284 ? -12.730 8.337 30.325 1.00 57.72 284 TYR A N 1
ATOM 2230 C CA . TYR A 1 284 ? -12.994 6.961 29.895 1.00 57.72 284 TYR A CA 1
ATOM 2231 C C . TYR A 1 284 ? -12.786 5.989 31.059 1.00 57.72 284 TYR A C 1
ATOM 2233 O O . TYR A 1 284 ? -13.704 5.259 31.427 1.00 57.72 284 TYR A O 1
ATOM 2241 N N . LEU A 1 285 ? -11.608 6.018 31.682 1.00 66.38 285 LEU A N 1
ATOM 2242 C CA . LEU A 1 285 ? -11.272 5.106 32.777 1.00 66.38 285 LEU A CA 1
ATOM 2243 C C . LEU A 1 285 ? -12.168 5.308 34.017 1.00 66.38 285 LEU A C 1
ATOM 2245 O O . LEU A 1 285 ? -12.368 4.366 34.780 1.00 66.38 285 LEU A O 1
ATOM 2249 N N . ALA A 1 286 ? -12.747 6.498 34.201 1.00 66.94 286 ALA A N 1
ATOM 2250 C CA . ALA A 1 286 ? -13.718 6.790 35.256 1.00 66.94 286 ALA A CA 1
ATOM 2251 C C . ALA A 1 286 ? -15.109 6.160 35.030 1.00 66.94 286 ALA A C 1
ATOM 2253 O O . ALA A 1 286 ? -15.856 6.011 35.995 1.00 66.94 286 ALA A O 1
ATOM 2254 N N . ASN A 1 287 ? -15.451 5.770 33.795 1.00 63.19 287 ASN A N 1
ATOM 2255 C CA . ASN A 1 287 ? -16.719 5.103 33.469 1.00 63.19 287 ASN A CA 1
ATOM 2256 C C . ASN A 1 287 ? -16.688 3.579 33.692 1.00 63.19 287 ASN A C 1
ATOM 2258 O O . ASN A 1 287 ? -17.716 2.922 33.537 1.00 63.19 287 ASN A O 1
ATOM 2262 N N . LEU A 1 288 ? -15.534 3.004 34.054 1.00 62.22 288 LEU A N 1
ATOM 2263 C CA . LEU A 1 288 ? -15.423 1.583 34.389 1.00 62.22 288 LEU A CA 1
ATOM 2264 C C . LEU A 1 288 ? -16.294 1.241 35.608 1.00 62.22 288 LEU A C 1
ATOM 2266 O O . LEU A 1 288 ? -16.324 1.981 36.595 1.00 62.22 288 LEU A O 1
ATOM 2270 N N . GLU A 1 289 ? -16.975 0.091 35.570 1.00 61.72 289 GLU A N 1
ATOM 2271 C CA . GLU A 1 289 ? -17.802 -0.353 36.695 1.00 61.72 289 GLU A CA 1
ATOM 2272 C C . GLU A 1 289 ? -16.987 -0.460 37.995 1.00 61.72 289 GLU A C 1
ATOM 2274 O O . GLU A 1 289 ? -15.837 -0.913 38.028 1.00 61.72 289 GLU A O 1
ATOM 2279 N N . LYS A 1 290 ? -17.610 -0.067 39.111 1.00 69.00 290 LYS A N 1
ATOM 2280 C CA . LYS A 1 290 ? -16.965 -0.089 40.424 1.00 69.00 290 LYS A CA 1
ATOM 2281 C C . LYS A 1 290 ? -16.532 -1.514 40.788 1.00 69.00 290 LYS A C 1
ATOM 2283 O O . LYS A 1 290 ? -17.363 -2.411 40.896 1.00 69.00 290 LYS A O 1
ATOM 2288 N N . GLY A 1 291 ? -15.234 -1.691 41.033 1.00 66.50 291 GLY A N 1
ATOM 2289 C CA . GLY A 1 291 ? -14.611 -2.985 41.323 1.00 66.50 291 GLY A CA 1
ATOM 2290 C C . GLY A 1 291 ? -13.895 -3.635 40.133 1.00 66.50 291 GLY A C 1
ATOM 2291 O O . GLY A 1 291 ? -13.187 -4.621 40.336 1.00 66.50 291 GLY A O 1
ATOM 2292 N N . VAL A 1 292 ? -14.004 -3.086 38.913 1.00 70.62 292 VAL A N 1
ATOM 2293 C CA . VAL A 1 292 ? -13.263 -3.589 37.739 1.00 70.62 292 VAL A CA 1
ATOM 2294 C C . VAL A 1 292 ? -11.756 -3.468 37.941 1.00 70.62 292 VAL A C 1
ATOM 2296 O O . VAL A 1 292 ? -11.061 -4.465 37.785 1.00 70.62 292 VAL A O 1
ATOM 2299 N N . ASP A 1 293 ? -11.247 -2.299 38.341 1.00 70.00 293 ASP A N 1
ATOM 2300 C CA . ASP A 1 293 ? -9.800 -2.078 38.510 1.00 70.00 293 ASP A CA 1
ATOM 2301 C C . ASP A 1 293 ? -9.208 -2.907 39.666 1.00 70.00 293 ASP A C 1
ATOM 2303 O O . ASP A 1 293 ? -8.125 -3.478 39.558 1.00 70.00 293 ASP A O 1
ATOM 2307 N N . GLU A 1 294 ? -9.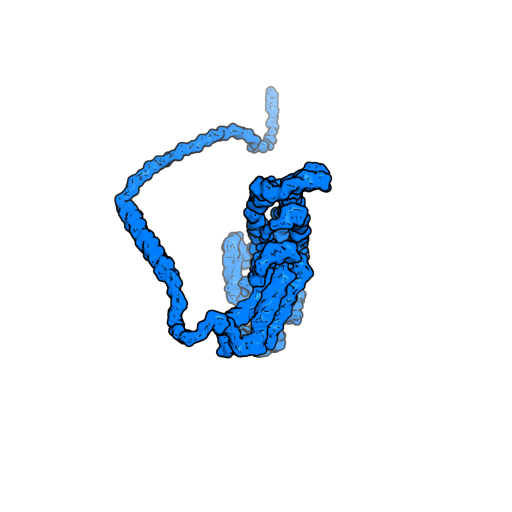972 -3.062 40.749 1.00 75.88 294 GLU A N 1
ATOM 2308 C CA . GLU A 1 294 ? -9.619 -3.864 41.928 1.00 75.88 294 GLU A CA 1
ATOM 2309 C C . GLU A 1 294 ? -9.549 -5.365 41.595 1.00 75.88 294 GLU A C 1
ATOM 2311 O O . GLU A 1 294 ? -8.612 -6.061 41.996 1.00 75.88 294 GLU A O 1
ATOM 2316 N N . LYS A 1 295 ? -10.519 -5.866 40.817 1.00 73.75 295 LYS A N 1
ATOM 2317 C CA . LYS A 1 295 ? -10.514 -7.235 40.289 1.00 73.75 295 LYS A CA 1
ATOM 2318 C C . LYS A 1 295 ? -9.382 -7.430 39.279 1.00 73.75 295 LYS A C 1
ATOM 2320 O O . LYS A 1 295 ? -8.652 -8.412 39.366 1.00 73.75 295 LYS A O 1
ATOM 2325 N N . TRP A 1 296 ? -9.202 -6.478 38.366 1.00 74.25 296 TRP A N 1
ATOM 2326 C CA . TRP A 1 296 ? -8.158 -6.514 37.348 1.00 74.25 296 TRP A CA 1
ATOM 2327 C C . TRP A 1 296 ? -6.765 -6.598 37.974 1.00 74.25 296 TRP A C 1
ATOM 2329 O O . TRP A 1 296 ? -5.992 -7.484 37.615 1.00 74.25 296 TRP A O 1
ATOM 2339 N N . ALA A 1 297 ? -6.477 -5.753 38.969 1.00 83.00 297 ALA A N 1
ATOM 2340 C CA . ALA A 1 297 ? -5.216 -5.769 39.703 1.00 83.00 297 ALA A CA 1
ATOM 2341 C C . ALA A 1 297 ? -4.995 -7.073 40.478 1.00 83.00 297 ALA A C 1
ATOM 2343 O O . ALA A 1 297 ? -3.869 -7.568 40.529 1.00 83.00 297 ALA A O 1
ATOM 2344 N N . LYS A 1 298 ? -6.049 -7.674 41.041 1.00 85.12 298 LYS A N 1
ATOM 2345 C CA . LYS A 1 298 ? -5.955 -8.992 41.680 1.00 85.12 298 LYS A CA 1
ATOM 2346 C C . LYS A 1 298 ? -5.564 -10.089 40.682 1.00 85.12 298 LYS A C 1
ATOM 2348 O O . LYS A 1 298 ? -4.718 -10.921 41.006 1.00 85.12 298 LYS A O 1
ATOM 2353 N N . ASP A 1 299 ? -6.152 -10.067 39.490 1.00 80.75 299 ASP A N 1
ATOM 2354 C CA . ASP A 1 299 ? -5.958 -11.101 38.470 1.00 80.75 299 ASP A CA 1
ATOM 2355 C C . ASP A 1 299 ? -4.659 -10.881 37.646 1.00 80.75 299 ASP A C 1
ATOM 2357 O O . ASP A 1 299 ? -4.088 -11.839 37.126 1.00 80.75 299 ASP A O 1
ATOM 2361 N N . HIS A 1 300 ? -4.122 -9.651 37.602 1.00 80.25 300 HIS A N 1
ATOM 2362 C CA . HIS A 1 300 ? -2.937 -9.251 36.817 1.00 80.25 300 HIS A CA 1
ATOM 2363 C C . HIS A 1 300 ? -1.741 -8.778 37.670 1.00 80.25 300 HIS A C 1
ATOM 2365 O O . HIS A 1 300 ? -1.086 -7.780 37.365 1.00 80.25 300 HIS A O 1
ATOM 2371 N N . SER A 1 301 ? -1.406 -9.515 38.735 1.00 86.38 301 SER A N 1
ATOM 2372 C CA . SER A 1 301 ? -0.180 -9.300 39.540 1.00 86.38 301 SER A CA 1
ATOM 2373 C C . SER A 1 301 ? -0.017 -7.880 40.121 1.00 86.38 301 SER A C 1
ATOM 2375 O O . SER A 1 301 ? 1.095 -7.368 40.235 1.00 86.38 301 SER A O 1
ATOM 2377 N N . GLY A 1 302 ? -1.123 -7.228 40.481 1.00 81.94 302 GLY A N 1
ATOM 2378 C CA . GLY A 1 302 ? -1.157 -5.878 41.048 1.00 81.94 302 GLY A CA 1
ATOM 2379 C C . GLY A 1 302 ? -1.177 -4.736 40.025 1.00 81.94 302 GLY A C 1
ATOM 2380 O O . GLY A 1 302 ? -1.224 -3.577 40.434 1.00 81.94 302 GLY A O 1
ATOM 2381 N N . LYS A 1 303 ? -1.158 -5.016 38.714 1.00 85.56 303 LYS A N 1
ATOM 2382 C CA . LYS A 1 303 ? -1.255 -3.974 37.678 1.00 85.56 303 LYS A CA 1
ATOM 2383 C C . LYS A 1 303 ? -2.696 -3.502 37.526 1.00 85.56 303 LYS A C 1
ATOM 2385 O O . LYS A 1 303 ? -3.580 -4.315 37.297 1.00 85.56 303 LYS A O 1
ATOM 2390 N N . ASN A 1 304 ? -2.927 -2.194 37.587 1.00 83.88 304 ASN A N 1
ATOM 2391 C CA . ASN A 1 304 ? -4.234 -1.610 37.281 1.00 83.88 304 ASN A CA 1
ATOM 2392 C C . ASN A 1 304 ? -4.515 -1.585 35.763 1.00 83.88 304 ASN A C 1
ATOM 2394 O O . ASN A 1 304 ? -3.623 -1.831 34.936 1.00 83.88 304 ASN A O 1
ATOM 2398 N N . VAL A 1 305 ? -5.762 -1.294 35.389 1.00 76.94 305 VAL A N 1
ATOM 2399 C CA . VAL A 1 305 ? -6.234 -1.262 33.994 1.00 76.94 305 VAL A CA 1
ATOM 2400 C C . VAL A 1 305 ? -5.412 -0.279 33.157 1.00 76.94 305 VAL A C 1
ATOM 2402 O O . VAL A 1 305 ? -4.953 -0.626 32.072 1.00 76.94 305 VAL A O 1
ATOM 2405 N N . ASN A 1 306 ? -5.138 0.917 33.686 1.00 84.31 306 ASN A N 1
ATOM 2406 C CA . ASN A 1 306 ? -4.353 1.955 33.007 1.00 84.31 306 ASN A CA 1
ATOM 2407 C C . ASN A 1 306 ? -2.914 1.493 32.694 1.00 84.31 306 ASN A C 1
ATOM 2409 O O . ASN A 1 306 ? -2.428 1.673 31.579 1.00 84.31 306 ASN A O 1
ATOM 2413 N N . ALA A 1 307 ? -2.234 0.851 33.650 1.00 87.94 307 ALA A N 1
ATOM 2414 C CA . ALA A 1 307 ? -0.908 0.275 33.425 1.00 87.94 307 ALA A CA 1
ATOM 2415 C C . ALA A 1 307 ? -0.947 -0.828 32.355 1.00 87.94 307 ALA A C 1
ATOM 2417 O O . ALA A 1 307 ? -0.112 -0.844 31.453 1.00 87.94 307 ALA A O 1
ATOM 2418 N N . SER A 1 308 ? -1.960 -1.693 32.406 1.00 86.00 308 SER A N 1
ATOM 2419 C CA . SER A 1 308 ? -2.114 -2.806 31.462 1.00 86.00 308 SER A CA 1
ATOM 2420 C C . SER A 1 308 ? -2.447 -2.328 30.039 1.00 86.00 308 SER A C 1
ATOM 2422 O O . SER A 1 308 ? -1.945 -2.895 29.071 1.00 86.00 308 SER A O 1
ATOM 2424 N N . LEU A 1 309 ? -3.221 -1.244 29.896 1.00 82.25 309 LEU A N 1
ATOM 2425 C CA . LEU A 1 309 ? -3.478 -0.575 28.614 1.00 82.25 309 LEU A CA 1
ATOM 2426 C C . LEU A 1 309 ? -2.208 0.062 28.032 1.00 82.25 309 LEU A C 1
ATOM 2428 O O . LEU A 1 309 ? -1.960 -0.067 26.836 1.00 82.25 309 LEU A O 1
ATOM 2432 N N . LYS A 1 310 ? -1.370 0.705 28.859 1.00 90.88 310 LYS A N 1
ATOM 2433 C CA . LYS A 1 310 ? -0.079 1.264 28.411 1.00 90.88 310 LYS A CA 1
ATOM 2434 C C . LYS A 1 310 ? 0.865 0.183 27.894 1.00 90.88 310 LYS A C 1
ATOM 2436 O O . LYS A 1 310 ? 1.416 0.338 26.808 1.00 90.88 310 LYS A O 1
ATOM 2441 N N . GLU A 1 311 ? 1.007 -0.912 28.637 1.00 91.38 311 GLU A N 1
ATOM 2442 C CA . GLU A 1 311 ? 1.815 -2.064 28.221 1.00 91.38 311 GLU A CA 1
ATOM 2443 C C . GLU A 1 311 ? 1.270 -2.694 26.935 1.00 91.38 311 GLU A C 1
ATOM 2445 O O . GLU A 1 311 ? 2.033 -2.966 26.013 1.00 91.38 311 GLU A O 1
ATOM 2450 N N . ALA A 1 312 ? -0.053 -2.861 26.821 1.00 84.25 312 ALA A N 1
ATOM 2451 C CA . ALA A 1 312 ? -0.674 -3.362 25.600 1.00 84.25 312 ALA A CA 1
ATOM 2452 C C . ALA A 1 312 ? -0.375 -2.464 24.393 1.00 84.25 312 ALA A C 1
ATOM 2454 O O . ALA A 1 312 ? 0.041 -2.974 23.357 1.00 84.25 312 ALA A O 1
ATOM 2455 N N . LEU A 1 313 ? -0.538 -1.142 24.526 1.00 85.25 313 LEU A N 1
ATOM 2456 C CA . LEU A 1 313 ? -0.250 -0.178 23.460 1.00 85.25 313 LEU A CA 1
ATOM 2457 C C . LEU A 1 313 ? 1.222 -0.228 23.030 1.00 85.25 313 LEU A C 1
ATOM 2459 O O . LEU A 1 313 ? 1.499 -0.233 21.831 1.00 85.25 313 LEU A O 1
ATOM 2463 N N . GLN A 1 314 ? 2.157 -0.317 23.978 1.00 92.38 314 GLN A N 1
ATOM 2464 C CA . GLN A 1 314 ? 3.592 -0.434 23.696 1.00 92.38 314 GLN A CA 1
ATOM 2465 C C . GLN A 1 314 ? 3.942 -1.759 23.007 1.00 92.38 314 GLN A C 1
ATOM 2467 O O . GLN A 1 314 ? 4.533 -1.744 21.931 1.00 92.38 314 GLN A O 1
ATOM 2472 N N . GLU A 1 315 ? 3.550 -2.902 23.573 1.00 91.44 315 GLU A N 1
ATOM 2473 C CA . GLU A 1 315 ? 3.887 -4.229 23.037 1.00 91.44 315 GLU A CA 1
ATOM 2474 C C . GLU A 1 315 ? 3.166 -4.548 21.718 1.00 91.44 315 GLU A C 1
ATOM 2476 O O . GLU A 1 315 ? 3.731 -5.189 20.831 1.00 91.44 315 GLU A O 1
ATOM 2481 N N . GLY A 1 316 ? 1.903 -4.132 21.603 1.00 81.75 316 GLY A N 1
ATOM 2482 C CA . GLY A 1 316 ? 1.008 -4.475 20.501 1.00 81.75 316 GLY A CA 1
ATOM 2483 C C . GLY A 1 316 ? 1.099 -3.550 19.291 1.00 81.75 316 GLY A C 1
ATOM 2484 O O . GLY A 1 316 ? 0.866 -3.996 18.170 1.00 81.75 316 GLY A O 1
ATOM 2485 N N . VAL A 1 317 ? 1.441 -2.275 19.500 1.00 85.50 317 VAL A N 1
ATOM 2486 C CA . VAL A 1 317 ? 1.434 -1.246 18.444 1.00 85.50 317 VAL A CA 1
ATOM 2487 C C . VAL A 1 317 ? 2.739 -0.451 18.421 1.00 85.50 317 VAL A C 1
ATOM 2489 O O . VAL A 1 317 ? 3.372 -0.375 17.373 1.00 85.50 317 VAL A O 1
ATOM 2492 N N . GLY A 1 318 ? 3.185 0.087 19.560 1.00 90.56 318 GLY A N 1
ATOM 2493 C CA . GLY A 1 318 ? 4.357 0.964 19.645 1.00 90.56 318 GLY A CA 1
ATOM 2494 C C . GLY A 1 318 ? 5.653 0.310 19.166 1.00 90.56 318 GLY A C 1
ATOM 2495 O O . GLY A 1 318 ? 6.277 0.805 18.233 1.00 90.56 318 GLY A O 1
ATOM 2496 N N . GLN A 1 319 ? 6.046 -0.817 19.763 1.00 94.06 319 GLN A N 1
ATOM 2497 C CA . GLN A 1 319 ? 7.266 -1.532 19.386 1.00 94.06 319 GLN A CA 1
ATOM 2498 C C . GLN A 1 319 ? 7.181 -2.141 17.973 1.00 94.06 319 GLN A C 1
ATOM 2500 O O . GLN A 1 319 ? 8.120 -1.937 17.211 1.00 94.06 319 GLN A O 1
ATOM 2505 N N . PRO A 1 320 ? 6.087 -2.813 17.549 1.00 91.50 320 PRO A N 1
ATOM 2506 C CA . PRO A 1 320 ? 5.990 -3.335 16.183 1.00 91.50 320 PRO A CA 1
ATOM 2507 C C . PRO A 1 320 ? 6.044 -2.245 15.101 1.00 91.50 320 PRO A C 1
ATOM 2509 O O . PRO A 1 320 ? 6.693 -2.449 14.075 1.00 91.50 320 PRO A O 1
ATOM 2512 N N . LEU A 1 321 ? 5.408 -1.083 15.318 1.00 90.56 321 LEU A N 1
ATOM 2513 C CA . LEU A 1 321 ? 5.523 0.058 14.399 1.00 90.56 321 LEU A CA 1
ATOM 2514 C C . LEU A 1 321 ? 6.932 0.651 14.406 1.00 90.56 321 LEU A C 1
ATOM 2516 O O . LEU A 1 321 ? 7.445 0.975 13.341 1.00 90.56 321 LEU A O 1
ATOM 2520 N N . LEU A 1 322 ? 7.573 0.765 15.572 1.00 93.69 322 LEU A N 1
ATOM 2521 C CA . LEU A 1 322 ? 8.947 1.253 15.677 1.00 93.69 322 LEU A CA 1
ATOM 2522 C C . LEU A 1 322 ? 9.928 0.321 14.947 1.00 93.69 322 LEU A C 1
ATOM 2524 O O . LEU A 1 322 ? 10.750 0.793 14.167 1.00 93.69 322 LEU A O 1
ATOM 2528 N N . ASP A 1 323 ? 9.797 -0.998 15.118 1.00 93.81 323 ASP A N 1
ATOM 2529 C CA . ASP A 1 323 ? 10.601 -1.979 14.386 1.00 93.81 323 ASP A CA 1
ATOM 2530 C C . ASP A 1 323 ? 10.360 -1.903 12.868 1.00 93.81 323 ASP A C 1
ATOM 2532 O O . ASP A 1 323 ? 11.288 -2.094 12.083 1.00 93.81 323 ASP A O 1
ATOM 2536 N N . LEU A 1 324 ? 9.115 -1.655 12.440 1.00 92.12 324 LEU A N 1
ATOM 2537 C CA . LEU A 1 324 ? 8.770 -1.469 11.030 1.00 92.12 324 LEU A CA 1
ATOM 2538 C C . LEU A 1 324 ? 9.393 -0.184 10.472 1.00 92.12 324 LEU A C 1
ATOM 2540 O O . LEU A 1 324 ? 10.008 -0.234 9.412 1.00 92.12 324 LEU A O 1
ATOM 2544 N N . ILE A 1 325 ? 9.268 0.943 11.176 1.00 93.44 325 ILE A N 1
ATOM 2545 C CA . ILE A 1 325 ? 9.856 2.229 10.777 1.00 93.44 325 ILE A CA 1
ATOM 2546 C C . ILE A 1 325 ? 11.380 2.100 10.679 1.00 93.44 325 ILE A C 1
ATOM 2548 O O . ILE A 1 325 ? 11.945 2.485 9.660 1.00 93.44 325 ILE A O 1
ATOM 2552 N N . ASN A 1 326 ? 12.032 1.494 11.674 1.00 92.62 326 ASN A N 1
ATOM 2553 C CA . ASN A 1 326 ? 13.481 1.274 11.678 1.00 92.62 326 ASN A CA 1
ATOM 2554 C C . ASN A 1 326 ? 13.928 0.351 10.534 1.00 92.62 326 ASN A C 1
ATOM 2556 O O . ASN A 1 326 ? 14.893 0.663 9.837 1.00 92.62 326 ASN A O 1
ATOM 2560 N N . TYR A 1 327 ? 13.201 -0.748 10.290 1.00 93.69 327 TYR A N 1
ATOM 2561 C CA . TYR A 1 327 ? 13.450 -1.606 9.130 1.00 93.69 327 TYR A CA 1
ATOM 2562 C C . TYR A 1 327 ? 13.329 -0.811 7.825 1.00 93.69 327 TYR A C 1
ATOM 2564 O O . TYR A 1 327 ? 14.213 -0.893 6.975 1.00 93.69 327 TYR A O 1
ATOM 2572 N N . LEU A 1 328 ? 12.270 -0.015 7.657 1.00 91.00 328 LEU A N 1
ATOM 2573 C CA . LEU A 1 328 ? 12.047 0.725 6.418 1.00 91.00 328 LEU A CA 1
ATOM 2574 C C . LEU A 1 328 ? 13.097 1.833 6.189 1.00 91.00 328 LEU A C 1
ATOM 2576 O O . LEU A 1 328 ? 13.587 1.992 5.072 1.00 91.00 328 LEU A O 1
ATOM 2580 N N . ASP A 1 329 ? 13.468 2.569 7.239 1.00 88.88 329 ASP A N 1
ATOM 2581 C CA . ASP A 1 329 ? 14.363 3.734 7.181 1.00 88.88 329 ASP A CA 1
ATOM 2582 C C . ASP A 1 329 ? 15.853 3.366 7.057 1.00 88.88 329 ASP A C 1
ATOM 2584 O O . ASP A 1 329 ? 16.649 4.171 6.565 1.00 88.88 329 ASP A O 1
ATOM 2588 N N . HIS A 1 330 ? 16.249 2.168 7.508 1.00 86.69 330 HIS A N 1
ATOM 2589 C CA . HIS A 1 330 ? 17.657 1.751 7.577 1.00 86.69 330 HIS A CA 1
ATOM 2590 C C . HIS A 1 330 ? 17.983 0.513 6.732 1.00 86.69 330 HIS A C 1
ATOM 2592 O O . HIS A 1 330 ? 19.004 0.508 6.047 1.00 86.69 330 HIS A O 1
ATOM 2598 N N . GLU A 1 331 ? 17.133 -0.517 6.737 1.00 89.38 331 GLU A N 1
ATOM 2599 C CA . GLU A 1 331 ? 17.377 -1.760 5.990 1.00 89.38 331 GLU A CA 1
ATOM 2600 C C . GLU A 1 331 ? 16.723 -1.722 4.604 1.00 89.38 331 GLU A C 1
ATOM 2602 O O . GLU A 1 331 ? 17.420 -1.801 3.594 1.00 89.38 331 GLU A O 1
ATOM 2607 N N . HIS A 1 332 ? 15.401 -1.540 4.522 1.00 88.56 332 HIS A N 1
ATOM 2608 C CA . HIS A 1 332 ? 14.656 -1.539 3.258 1.00 88.56 332 HIS A CA 1
ATOM 2609 C C . HIS A 1 332 ? 15.184 -0.488 2.279 1.00 88.56 332 HIS A C 1
ATOM 2611 O O . HIS A 1 332 ? 15.397 -0.785 1.107 1.00 88.56 332 HIS A O 1
ATOM 2617 N N . LYS A 1 333 ? 15.466 0.719 2.785 1.00 85.31 333 LYS A N 1
ATOM 2618 C CA . LYS A 1 333 ? 16.025 1.833 2.013 1.00 85.31 333 LYS A CA 1
ATOM 2619 C C . LYS A 1 333 ? 17.332 1.483 1.291 1.00 85.31 333 LYS A C 1
ATOM 2621 O O . LYS A 1 333 ? 17.578 2.030 0.220 1.00 85.31 333 LYS A O 1
ATOM 2626 N N . SER A 1 334 ? 18.136 0.555 1.824 1.00 84.88 334 SER A N 1
ATOM 2627 C CA . SER A 1 334 ? 19.366 0.082 1.167 1.00 84.88 334 SER A CA 1
ATOM 2628 C C . SER A 1 334 ? 19.109 -0.705 -0.125 1.00 84.88 334 SER A C 1
ATOM 2630 O O . SER A 1 334 ? 20.004 -0.784 -0.965 1.00 84.88 334 SER A O 1
ATOM 2632 N N . HIS A 1 335 ? 17.894 -1.244 -0.290 1.00 86.50 335 HIS A N 1
ATOM 2633 C CA . HIS A 1 335 ? 17.458 -2.028 -1.448 1.00 86.50 335 HIS A CA 1
ATOM 2634 C C . HIS A 1 335 ? 16.690 -1.206 -2.502 1.00 86.50 335 HIS A C 1
ATOM 2636 O O . HIS A 1 335 ? 16.330 -1.737 -3.555 1.00 86.50 335 HIS A O 1
ATOM 2642 N N . CYS A 1 336 ? 16.373 0.062 -2.212 1.00 86.06 336 CYS A N 1
ATOM 2643 C CA . CYS A 1 336 ? 15.510 0.887 -3.057 1.00 86.06 336 CYS A CA 1
ATOM 2644 C C . CYS A 1 336 ? 16.212 1.377 -4.329 1.00 86.06 336 CYS A C 1
ATOM 2646 O O . CYS A 1 336 ? 17.408 1.671 -4.343 1.00 86.06 336 CYS A O 1
ATOM 2648 N N . LEU A 1 337 ? 15.446 1.466 -5.417 1.00 81.00 337 LEU A N 1
ATOM 2649 C CA . LEU A 1 337 ? 15.984 1.692 -6.757 1.00 81.00 337 LEU A CA 1
ATOM 2650 C C . LEU A 1 337 ? 16.429 3.152 -6.952 1.00 81.00 337 LEU A C 1
ATOM 2652 O O . LEU A 1 337 ? 15.727 4.063 -6.506 1.00 81.00 337 LEU A O 1
ATOM 2656 N N . PRO A 1 338 ? 17.530 3.428 -7.675 1.00 76.75 338 PRO A N 1
ATOM 2657 C CA . PRO A 1 338 ? 17.804 4.776 -8.165 1.00 76.75 338 PRO A CA 1
ATOM 2658 C C . PRO A 1 338 ? 16.598 5.319 -8.944 1.00 76.75 338 PRO A C 1
ATOM 2660 O O . PRO A 1 338 ? 15.951 4.575 -9.683 1.00 76.75 338 PRO A O 1
ATOM 2663 N N . ASN A 1 339 ? 16.298 6.610 -8.791 1.00 74.00 339 ASN A N 1
ATOM 2664 C CA . ASN A 1 339 ? 15.080 7.213 -9.352 1.00 74.00 339 ASN A CA 1
ATOM 2665 C C . ASN A 1 339 ? 15.007 7.107 -10.888 1.00 74.00 339 ASN A C 1
ATOM 2667 O O . ASN A 1 339 ? 13.917 7.087 -11.454 1.00 74.00 339 ASN A O 1
ATOM 2671 N N . ASP A 1 340 ? 16.165 7.000 -11.540 1.00 70.06 340 ASP A N 1
ATOM 2672 C CA . ASP A 1 340 ? 16.304 6.914 -12.995 1.00 70.06 340 ASP A CA 1
ATOM 2673 C C . ASP A 1 340 ? 16.162 5.476 -13.537 1.00 70.06 340 ASP A C 1
ATOM 2675 O O . ASP A 1 340 ? 16.117 5.285 -14.750 1.00 70.06 340 ASP A O 1
ATOM 2679 N N . LEU A 1 341 ? 16.111 4.453 -12.667 1.00 64.06 341 LEU A N 1
ATOM 2680 C CA . LEU A 1 341 ? 16.140 3.042 -13.083 1.00 64.06 341 LEU A CA 1
ATOM 2681 C C . LEU A 1 341 ? 14.753 2.454 -13.383 1.00 64.06 341 LEU A C 1
ATOM 2683 O O . LEU A 1 341 ? 14.618 1.615 -14.270 1.00 64.06 341 LEU A O 1
ATOM 2687 N N . ALA A 1 342 ? 13.732 2.861 -12.627 1.00 61.72 342 ALA A N 1
ATOM 2688 C CA . ALA A 1 342 ? 12.350 2.424 -12.807 1.00 61.72 342 ALA A CA 1
ATOM 2689 C C . ALA A 1 342 ? 11.398 3.462 -12.207 1.00 61.72 342 ALA A C 1
ATOM 2691 O O . ALA A 1 342 ? 11.579 3.874 -11.066 1.00 61.72 342 ALA A O 1
ATOM 2692 N N . SER A 1 343 ? 10.354 3.852 -12.941 1.00 57.66 343 SER A N 1
ATOM 2693 C CA . SER A 1 343 ? 9.295 4.724 -12.419 1.00 57.66 343 SER A CA 1
ATOM 2694 C C . SER A 1 343 ? 7.930 4.038 -12.482 1.00 57.66 343 SER A C 1
ATOM 2696 O O . SER A 1 343 ? 7.589 3.383 -13.467 1.00 57.66 343 SER A O 1
ATOM 2698 N N . GLY A 1 344 ? 7.141 4.190 -11.415 1.00 59.62 344 GLY A N 1
ATOM 2699 C CA . GLY A 1 344 ? 5.782 3.653 -11.313 1.00 59.62 344 GLY A CA 1
ATOM 2700 C C . GLY A 1 344 ? 5.675 2.129 -11.140 1.00 59.62 344 GLY A C 1
ATOM 2701 O O . GLY A 1 344 ? 6.622 1.370 -11.325 1.00 59.62 344 GLY A O 1
ATOM 2702 N N . LEU A 1 345 ? 4.463 1.676 -10.799 1.00 61.12 345 LEU A N 1
ATOM 2703 C CA . LEU A 1 345 ? 4.141 0.264 -10.538 1.00 61.12 345 LEU A CA 1
ATOM 2704 C C . LEU A 1 345 ? 4.278 -0.656 -11.765 1.00 61.12 345 LEU A C 1
ATOM 2706 O O . LEU A 1 345 ? 4.440 -1.859 -11.602 1.00 61.12 345 LEU A O 1
ATOM 2710 N N . ALA A 1 346 ? 4.202 -0.113 -12.984 1.00 62.81 346 ALA A N 1
ATOM 2711 C CA . ALA A 1 346 ? 4.205 -0.899 -14.222 1.00 62.81 346 ALA A CA 1
ATOM 2712 C C . ALA A 1 346 ? 5.547 -1.597 -14.516 1.00 62.81 346 ALA A C 1
ATOM 2714 O O . ALA A 1 346 ? 5.577 -2.543 -15.296 1.00 62.81 346 ALA A O 1
ATOM 2715 N N . ASN A 1 347 ? 6.633 -1.136 -13.889 1.00 68.75 347 ASN A N 1
ATOM 2716 C CA . ASN A 1 347 ? 7.985 -1.671 -14.050 1.00 68.75 347 ASN A CA 1
ATOM 2717 C C . ASN A 1 347 ? 8.384 -2.632 -12.910 1.00 68.75 347 ASN A C 1
ATOM 2719 O O . ASN A 1 347 ? 9.569 -2.903 -12.727 1.00 68.75 347 ASN A O 1
ATOM 2723 N N . LEU A 1 348 ? 7.411 -3.116 -12.125 1.00 77.44 348 LEU A N 1
ATOM 2724 C CA . LEU A 1 348 ? 7.617 -4.086 -11.047 1.00 77.44 348 LEU A CA 1
ATOM 2725 C C . LEU A 1 348 ? 6.986 -5.452 -11.392 1.00 77.44 348 LEU A C 1
ATOM 2727 O O . LEU A 1 348 ? 5.919 -5.486 -12.011 1.00 77.44 348 LEU A O 1
ATOM 2731 N N . PRO A 1 349 ? 7.578 -6.575 -10.944 1.00 79.44 349 PRO A N 1
ATOM 2732 C CA . PRO A 1 349 ? 8.845 -6.663 -10.214 1.00 79.44 349 PRO A CA 1
ATOM 2733 C C . PRO A 1 349 ? 10.066 -6.380 -11.102 1.00 79.44 349 PRO A C 1
ATOM 2735 O O . PRO A 1 349 ? 10.051 -6.687 -12.291 1.00 79.44 349 PRO A O 1
ATOM 2738 N N . VAL A 1 350 ? 11.135 -5.833 -10.518 1.00 78.06 350 VAL A N 1
ATOM 2739 C CA . VAL A 1 350 ? 12.432 -5.711 -11.202 1.00 78.06 350 VAL A CA 1
ATOM 2740 C C . VAL A 1 350 ? 13.188 -7.040 -11.231 1.00 78.06 350 VAL A C 1
ATOM 2742 O O . VAL A 1 350 ? 13.157 -7.806 -10.267 1.00 78.06 350 VAL A O 1
ATOM 2745 N N . ASP A 1 351 ? 13.935 -7.277 -12.312 1.00 74.44 351 ASP A N 1
ATOM 2746 C CA . ASP A 1 351 ? 14.747 -8.490 -12.504 1.00 74.44 351 ASP A CA 1
ATOM 2747 C C . ASP A 1 351 ? 15.895 -8.634 -11.485 1.00 74.44 351 ASP A C 1
ATOM 2749 O O . ASP A 1 351 ? 16.396 -9.737 -11.258 1.00 74.44 351 ASP A O 1
ATOM 2753 N N . TYR A 1 352 ? 16.349 -7.527 -10.885 1.00 70.25 352 TYR A N 1
ATOM 2754 C CA . TYR A 1 352 ? 17.446 -7.521 -9.919 1.00 70.25 352 TYR A CA 1
ATOM 2755 C C . TYR A 1 352 ? 17.243 -6.475 -8.821 1.00 70.25 352 TYR A C 1
ATOM 2757 O O . TYR A 1 352 ? 16.758 -5.372 -9.062 1.00 70.25 352 TYR A O 1
ATOM 2765 N N . VAL A 1 353 ? 17.665 -6.828 -7.609 1.00 69.25 353 VAL A N 1
ATOM 2766 C CA . VAL A 1 353 ? 17.524 -6.032 -6.387 1.00 69.25 353 VAL A CA 1
ATOM 2767 C C . VAL A 1 353 ? 18.894 -5.495 -5.994 1.00 69.25 353 VAL A C 1
ATOM 2769 O O . VAL A 1 353 ? 19.804 -6.264 -5.686 1.00 69.25 353 VAL A O 1
ATOM 2772 N N . TYR A 1 354 ? 19.059 -4.177 -6.045 1.00 68.81 354 TYR A N 1
ATOM 2773 C CA . TYR A 1 354 ? 20.356 -3.522 -5.872 1.00 68.81 354 TYR A CA 1
ATOM 2774 C C . TYR A 1 354 ? 20.573 -3.111 -4.418 1.00 68.81 354 TYR A C 1
ATOM 2776 O O . TYR A 1 354 ? 19.689 -2.513 -3.819 1.00 68.81 354 TYR A O 1
ATOM 2784 N N . ASN A 1 355 ? 21.767 -3.355 -3.879 1.00 69.31 355 ASN A N 1
ATOM 2785 C CA . ASN A 1 355 ? 22.161 -2.853 -2.564 1.00 69.31 355 ASN A CA 1
ATOM 2786 C C . ASN A 1 355 ? 23.023 -1.591 -2.722 1.00 69.31 355 ASN A C 1
ATOM 2788 O O . ASN A 1 355 ? 23.944 -1.570 -3.537 1.00 69.31 355 ASN A O 1
ATOM 2792 N N . ASN A 1 356 ? 22.746 -0.554 -1.926 1.00 63.38 356 ASN A N 1
ATOM 2793 C CA . ASN A 1 356 ? 23.619 0.610 -1.687 1.00 63.38 356 ASN A CA 1
ATOM 2794 C C . ASN A 1 356 ? 24.176 1.341 -2.931 1.00 63.38 356 ASN A C 1
ATOM 2796 O O . ASN A 1 356 ? 25.207 2.005 -2.849 1.00 63.38 356 ASN A O 1
ATOM 2800 N N . GLY A 1 357 ? 23.507 1.257 -4.085 1.00 59.41 357 GLY A N 1
ATOM 2801 C CA . GLY A 1 357 ? 23.912 1.984 -5.295 1.00 59.41 357 GLY A CA 1
ATOM 2802 C C . GLY A 1 357 ? 25.240 1.534 -5.922 1.00 59.41 357 GLY A C 1
ATOM 2803 O O . GLY A 1 357 ? 25.776 2.256 -6.759 1.00 59.41 357 GLY A O 1
ATOM 2804 N N . GLU A 1 358 ? 25.761 0.348 -5.582 1.00 65.12 358 GLU A N 1
ATOM 2805 C CA . GLU A 1 358 ? 27.054 -0.158 -6.089 1.00 65.12 358 GLU A CA 1
ATOM 2806 C C . GLU A 1 358 ? 27.137 -0.168 -7.629 1.00 65.12 358 GLU A C 1
ATOM 2808 O O . GLU A 1 358 ? 28.189 0.104 -8.205 1.00 65.12 358 GLU A O 1
ATOM 2813 N N . ILE A 1 359 ? 26.009 -0.408 -8.310 1.00 62.16 359 ILE A N 1
ATOM 2814 C CA . ILE A 1 359 ? 25.925 -0.387 -9.779 1.00 62.16 359 ILE A CA 1
ATOM 2815 C C . ILE A 1 359 ? 25.895 1.034 -10.358 1.00 62.16 359 ILE A C 1
ATOM 2817 O O . ILE A 1 359 ? 26.348 1.212 -11.484 1.00 62.16 359 ILE A O 1
ATOM 2821 N N . LEU A 1 360 ? 25.446 2.055 -9.618 1.00 64.88 360 LEU A N 1
ATOM 2822 C CA . LEU A 1 360 ? 25.616 3.444 -10.060 1.00 64.88 360 LEU A CA 1
ATOM 2823 C C . LEU A 1 360 ? 27.106 3.807 -10.049 1.00 64.88 360 LEU A C 1
ATOM 2825 O O . LEU A 1 360 ? 27.617 4.281 -11.056 1.00 64.88 360 LEU A O 1
ATOM 2829 N N . ALA A 1 361 ? 27.820 3.479 -8.968 1.00 70.62 361 ALA A N 1
ATOM 2830 C CA . ALA A 1 361 ? 29.261 3.710 -8.867 1.00 70.62 361 ALA A CA 1
ATOM 2831 C C . ALA A 1 361 ? 30.063 2.927 -9.928 1.00 70.62 361 ALA A C 1
ATOM 2833 O O . ALA A 1 361 ? 30.974 3.474 -10.554 1.00 70.62 361 ALA A O 1
ATOM 2834 N N . GLU A 1 362 ? 29.716 1.660 -10.186 1.00 76.81 362 GLU A N 1
ATOM 2835 C CA . GLU A 1 362 ? 30.334 0.896 -11.277 1.00 76.81 362 GLU A CA 1
ATOM 2836 C C . GLU A 1 362 ? 29.931 1.451 -12.655 1.00 76.81 362 GLU A C 1
ATOM 2838 O O . GLU A 1 362 ? 30.770 1.525 -13.547 1.00 76.81 362 GLU A O 1
ATOM 2843 N N . GLY A 1 363 ? 28.689 1.908 -12.831 1.00 74.31 363 GLY A N 1
ATOM 2844 C CA . GLY A 1 363 ? 28.198 2.538 -14.058 1.00 74.31 363 GLY A CA 1
ATOM 2845 C C . GLY A 1 363 ? 28.926 3.841 -14.391 1.00 74.31 363 GLY A C 1
ATOM 2846 O O . GLY A 1 363 ? 29.380 4.011 -15.519 1.00 74.31 363 GLY A O 1
ATOM 2847 N N . GLU A 1 364 ? 29.127 4.721 -13.409 1.00 78.62 364 GLU A N 1
ATOM 2848 C CA . GLU A 1 364 ? 29.940 5.939 -13.530 1.00 78.62 364 GLU A CA 1
ATOM 2849 C C . GLU A 1 364 ? 31.403 5.611 -13.873 1.00 78.62 364 GLU A C 1
ATOM 2851 O O . GLU A 1 364 ? 32.012 6.257 -14.732 1.00 78.62 364 GLU A O 1
ATOM 2856 N N . LYS A 1 365 ? 31.963 4.564 -13.254 1.00 85.19 365 LYS A N 1
ATOM 2857 C CA . LYS A 1 365 ? 33.314 4.059 -13.534 1.00 85.19 365 LYS A CA 1
ATOM 2858 C C . LYS A 1 365 ? 33.452 3.514 -14.960 1.00 85.19 365 LYS A C 1
ATOM 2860 O O . LYS A 1 365 ? 34.432 3.844 -15.630 1.00 85.19 365 LYS A O 1
ATOM 2865 N N . GLN A 1 366 ? 32.486 2.732 -15.443 1.00 86.31 366 GLN A N 1
ATOM 2866 C CA . GLN A 1 366 ? 32.457 2.233 -16.823 1.00 86.31 366 GLN A CA 1
ATOM 2867 C C . GLN A 1 366 ? 32.251 3.378 -17.824 1.00 86.31 366 GLN A C 1
ATOM 2869 O O . GLN A 1 366 ? 32.989 3.467 -18.802 1.00 86.31 366 GLN A O 1
ATOM 2874 N N . LEU A 1 367 ? 31.316 4.297 -17.556 1.00 83.50 367 LEU A N 1
ATOM 2875 C CA . LEU A 1 367 ? 31.075 5.480 -18.385 1.00 83.50 367 LEU A CA 1
ATOM 2876 C C . LEU A 1 367 ? 32.362 6.288 -18.563 1.00 83.50 367 LEU A C 1
ATOM 2878 O O . LEU A 1 367 ? 32.746 6.568 -19.695 1.00 83.50 367 LEU A O 1
ATOM 2882 N N . LYS A 1 368 ? 33.068 6.593 -17.469 1.00 88.31 368 LYS A N 1
ATOM 2883 C CA . LYS A 1 368 ? 34.360 7.286 -17.516 1.00 88.31 368 LYS A CA 1
ATOM 2884 C C . LYS A 1 368 ? 35.392 6.517 -18.351 1.00 88.31 368 LYS A C 1
ATOM 2886 O O . LYS A 1 368 ? 35.994 7.086 -19.255 1.00 88.31 368 LYS A O 1
ATOM 2891 N N . PHE A 1 369 ? 35.546 5.216 -18.094 1.00 89.00 369 PHE A N 1
ATOM 2892 C CA . PHE A 1 369 ? 36.502 4.357 -18.798 1.00 89.00 369 PHE A CA 1
ATOM 2893 C C . PHE A 1 369 ? 36.266 4.289 -20.317 1.00 89.00 369 PHE A C 1
ATOM 2895 O O . PHE A 1 369 ? 37.227 4.288 -21.089 1.00 89.00 369 PHE A O 1
ATOM 2902 N N . PHE A 1 370 ? 35.009 4.244 -20.768 1.00 88.56 370 PHE A N 1
ATOM 2903 C CA . PHE A 1 370 ? 34.686 4.237 -22.198 1.00 88.56 370 PHE A CA 1
ATOM 2904 C C . PHE A 1 370 ? 34.707 5.634 -22.826 1.00 88.56 370 PHE A C 1
ATOM 2906 O O . PHE A 1 370 ? 35.125 5.768 -23.975 1.00 88.56 370 PHE A O 1
ATOM 2913 N N . TYR A 1 371 ? 34.316 6.681 -22.095 1.00 89.69 371 TYR A N 1
ATOM 2914 C CA . TYR A 1 371 ? 34.316 8.052 -22.610 1.00 89.69 371 TYR A CA 1
ATOM 2915 C C . TYR A 1 371 ? 35.734 8.528 -22.960 1.00 89.69 371 TYR A C 1
ATOM 2917 O O . TYR A 1 371 ? 35.951 9.049 -24.056 1.00 89.69 371 TYR A O 1
ATOM 2925 N N . ASP A 1 372 ? 36.715 8.234 -22.099 1.00 91.19 372 ASP A N 1
ATOM 2926 C CA . ASP A 1 372 ? 38.132 8.525 -22.352 1.00 91.19 372 ASP A CA 1
ATOM 2927 C C . ASP A 1 372 ? 38.641 7.809 -23.625 1.00 91.19 372 ASP A C 1
ATOM 2929 O O . ASP A 1 372 ? 39.327 8.409 -24.454 1.00 91.19 372 ASP A O 1
ATOM 2933 N N . GLN A 1 373 ? 38.239 6.550 -23.854 1.00 93.31 373 GLN A N 1
ATOM 2934 C CA . GLN A 1 373 ? 38.578 5.808 -25.080 1.00 93.31 373 GLN A CA 1
ATOM 2935 C C . GLN A 1 373 ? 37.931 6.406 -26.338 1.00 93.31 373 GLN A C 1
ATOM 2937 O O . GLN A 1 373 ? 38.576 6.471 -27.387 1.00 93.31 373 GLN A O 1
ATOM 2942 N N . VAL A 1 374 ? 36.679 6.867 -26.253 1.00 91.25 374 VAL A N 1
ATOM 2943 C CA . VAL A 1 374 ? 35.982 7.525 -27.372 1.00 91.25 374 VAL A CA 1
ATOM 2944 C C . VAL A 1 374 ? 36.644 8.859 -27.725 1.00 91.25 374 VAL A C 1
ATOM 2946 O O . VAL A 1 374 ? 36.804 9.157 -28.909 1.00 91.25 374 VAL A O 1
ATOM 2949 N N . ILE A 1 375 ? 37.099 9.631 -26.733 1.00 92.44 375 ILE A N 1
ATOM 2950 C CA . ILE A 1 375 ? 37.906 10.842 -26.947 1.00 92.44 375 ILE A CA 1
ATOM 2951 C C . ILE A 1 375 ? 39.206 10.509 -27.688 1.00 92.44 375 ILE A C 1
ATOM 2953 O O . ILE A 1 375 ? 39.575 11.192 -28.646 1.00 92.44 375 ILE A O 1
ATOM 2957 N N . ASP A 1 376 ? 39.893 9.451 -27.267 1.00 94.69 376 ASP A N 1
ATOM 2958 C CA . ASP A 1 376 ? 41.144 8.998 -27.871 1.00 94.69 376 ASP A CA 1
ATOM 2959 C C . ASP A 1 376 ? 40.959 8.569 -29.336 1.00 94.69 376 ASP A C 1
ATOM 2961 O O . ASP A 1 376 ? 41.783 8.890 -30.197 1.00 94.69 376 ASP A O 1
ATOM 2965 N N . ILE A 1 377 ? 39.856 7.875 -29.635 1.00 94.12 377 ILE A N 1
ATOM 2966 C CA . ILE A 1 377 ? 39.447 7.518 -31.000 1.00 94.12 377 ILE A CA 1
ATOM 2967 C C . ILE A 1 377 ? 39.124 8.779 -31.807 1.00 94.12 377 ILE A C 1
ATOM 2969 O O . ILE A 1 377 ? 39.623 8.914 -32.923 1.00 94.12 377 ILE A O 1
ATOM 2973 N N . ALA A 1 378 ? 38.362 9.726 -31.249 1.00 95.25 378 ALA A N 1
ATOM 2974 C CA . ALA A 1 378 ? 38.020 10.981 -31.913 1.00 95.25 378 ALA A CA 1
ATOM 2975 C C . ALA A 1 378 ? 39.279 11.773 -32.302 1.00 95.25 378 ALA A C 1
ATOM 2977 O O . ALA A 1 378 ? 39.441 12.117 -33.472 1.00 95.25 378 ALA A O 1
ATOM 2978 N N . LYS A 1 379 ? 40.218 11.971 -31.362 1.00 96.25 379 LYS A N 1
ATOM 2979 C CA . LYS A 1 379 ? 41.503 12.659 -31.596 1.00 96.25 379 LYS A CA 1
ATOM 2980 C C . LYS A 1 379 ? 42.314 11.985 -32.712 1.00 96.25 379 LYS A C 1
ATOM 2982 O O . LYS A 1 379 ? 42.773 12.671 -33.629 1.00 96.25 379 LYS A O 1
ATOM 2987 N N . LYS A 1 380 ? 42.432 10.647 -32.684 1.00 95.38 380 LYS A N 1
ATOM 2988 C CA . LYS A 1 380 ? 43.134 9.844 -33.709 1.00 95.38 380 LYS A CA 1
ATOM 2989 C C . LYS A 1 380 ? 42.455 9.922 -35.082 1.00 95.38 380 LYS A C 1
ATOM 2991 O O . LYS A 1 380 ? 43.144 10.091 -36.082 1.00 95.38 380 LYS A O 1
ATOM 2996 N N . TYR A 1 381 ? 41.126 9.833 -35.138 1.00 93.00 381 TYR A N 1
ATOM 2997 C CA . TYR A 1 381 ? 40.362 9.820 -36.390 1.00 93.00 381 TYR A CA 1
ATOM 2998 C C . TYR A 1 381 ? 40.314 11.200 -37.061 1.00 93.00 381 TYR A C 1
ATOM 3000 O O . TYR A 1 381 ? 40.423 11.305 -38.280 1.00 93.00 381 TYR A O 1
ATOM 3008 N N . THR A 1 382 ? 40.170 12.278 -36.283 1.00 94.31 382 THR A N 1
ATOM 3009 C CA . THR A 1 382 ? 40.104 13.650 -36.816 1.00 94.31 382 THR A CA 1
ATOM 3010 C C . THR A 1 382 ? 41.476 14.309 -36.967 1.00 94.31 382 THR A C 1
ATOM 3012 O O . THR A 1 382 ? 41.552 15.420 -37.487 1.00 94.31 382 THR A O 1
ATOM 3015 N N . ASN A 1 383 ? 42.542 13.672 -36.466 1.00 95.06 383 ASN A N 1
ATOM 3016 C CA . ASN A 1 383 ? 43.892 14.231 -36.334 1.00 95.06 383 ASN A CA 1
ATOM 3017 C C . ASN A 1 383 ? 43.910 15.602 -35.619 1.00 95.06 383 ASN A C 1
ATOM 3019 O O . ASN A 1 383 ? 44.622 16.526 -36.017 1.00 95.06 383 ASN A O 1
ATOM 3023 N N . LYS A 1 384 ? 43.081 15.746 -34.574 1.00 94.19 384 LYS A N 1
ATOM 3024 C CA . LYS A 1 384 ? 42.967 16.966 -33.756 1.00 94.19 384 LYS A CA 1
ATOM 3025 C C . LYS A 1 384 ? 43.484 16.691 -32.351 1.00 94.19 384 LYS A C 1
ATOM 3027 O O . LYS A 1 384 ? 43.154 15.666 -31.765 1.00 94.19 384 LYS A O 1
ATOM 3032 N N . SER A 1 385 ? 44.284 17.613 -31.822 1.00 91.38 385 SER A N 1
ATOM 3033 C CA . SER A 1 385 ? 44.829 17.541 -30.462 1.00 91.38 385 SER A CA 1
ATOM 3034 C C . SER A 1 385 ? 43.868 18.097 -29.409 1.00 91.38 385 SER A C 1
ATOM 3036 O O . SER A 1 385 ? 43.778 17.527 -28.322 1.00 91.38 385 SER A O 1
ATOM 3038 N N . ASP A 1 386 ? 43.142 19.176 -29.725 1.00 96.19 386 ASP A N 1
ATOM 3039 C CA . ASP A 1 386 ? 42.099 19.706 -28.845 1.00 96.19 386 ASP A CA 1
ATOM 3040 C C . ASP A 1 386 ? 40.907 18.748 -28.762 1.00 96.19 386 ASP A C 1
ATOM 3042 O O . ASP A 1 386 ? 40.417 18.234 -29.768 1.00 96.19 386 ASP A O 1
ATOM 3046 N N . GLU A 1 387 ? 40.437 18.519 -27.541 1.00 93.44 387 GLU A N 1
ATOM 3047 C CA . GLU A 1 387 ? 39.370 17.573 -27.246 1.00 93.44 387 GLU A CA 1
ATOM 3048 C C . GLU A 1 387 ? 37.994 18.047 -27.705 1.00 93.44 387 GLU A C 1
ATOM 3050 O O . GLU A 1 387 ? 37.237 17.262 -28.274 1.00 93.44 387 GLU A O 1
ATOM 3055 N N . THR A 1 388 ? 37.678 19.326 -27.508 1.00 94.88 388 THR A N 1
ATOM 3056 C CA . THR A 1 388 ? 36.373 19.885 -27.876 1.00 94.88 388 THR A CA 1
ATOM 3057 C C . THR A 1 388 ? 36.227 19.887 -29.394 1.00 94.88 388 THR A C 1
ATOM 3059 O O . THR A 1 388 ? 35.204 19.453 -29.930 1.00 94.88 388 THR A O 1
ATOM 3062 N N . GLU A 1 389 ? 37.278 20.301 -30.107 1.00 95.56 389 GLU A N 1
ATOM 3063 C CA . GLU A 1 389 ? 37.309 20.239 -31.563 1.00 95.56 389 GLU A CA 1
ATOM 3064 C C . GLU A 1 389 ? 37.309 18.799 -32.095 1.00 95.56 389 GLU A C 1
ATOM 3066 O O . GLU A 1 389 ? 36.651 18.539 -33.104 1.00 95.56 389 GLU A O 1
ATOM 3071 N N . ALA A 1 390 ? 38.029 17.867 -31.456 1.00 95.12 390 ALA A N 1
ATOM 3072 C CA . ALA A 1 390 ? 38.043 16.457 -31.851 1.00 95.12 390 ALA A CA 1
ATOM 3073 C C . ALA A 1 390 ? 36.657 15.820 -31.690 1.00 95.12 390 ALA A C 1
ATOM 3075 O O . ALA A 1 390 ? 36.150 15.225 -32.639 1.00 95.12 390 ALA A O 1
ATOM 3076 N N . ILE A 1 391 ? 35.997 16.006 -30.539 1.00 92.06 391 ILE A N 1
ATOM 3077 C CA . ILE A 1 391 ? 34.630 15.521 -30.296 1.00 92.06 391 ILE A CA 1
ATOM 3078 C C . ILE A 1 391 ? 33.660 16.122 -31.318 1.00 92.06 391 ILE A C 1
ATOM 3080 O O . ILE A 1 391 ? 32.875 15.389 -31.921 1.00 92.06 391 ILE A O 1
ATOM 3084 N N . GLN A 1 392 ? 33.705 17.438 -31.554 1.00 94.62 392 GLN A N 1
ATOM 3085 C CA . GLN A 1 392 ? 32.776 18.085 -32.483 1.00 94.62 392 GLN A CA 1
ATOM 3086 C C . GLN A 1 392 ? 33.005 17.642 -33.935 1.00 94.62 392 GLN A C 1
ATOM 3088 O O . GLN A 1 392 ? 32.042 17.372 -34.655 1.00 94.62 392 GLN A O 1
ATOM 3093 N N . ALA A 1 393 ? 34.261 17.524 -34.372 1.00 93.25 393 ALA A N 1
ATOM 3094 C CA . ALA A 1 393 ? 34.586 17.023 -35.704 1.00 93.25 393 ALA A CA 1
ATOM 3095 C C . ALA A 1 393 ? 34.206 15.541 -35.863 1.00 93.25 393 ALA A C 1
ATOM 3097 O O . ALA A 1 393 ? 33.645 15.168 -36.891 1.00 93.25 393 ALA A O 1
ATOM 3098 N N . PHE A 1 394 ? 34.430 14.712 -34.842 1.00 94.12 394 PHE A N 1
ATOM 3099 C CA . PHE A 1 394 ? 34.069 13.296 -34.866 1.00 94.12 394 PHE A CA 1
ATOM 3100 C C . PHE A 1 394 ? 32.547 13.094 -34.887 1.00 94.12 394 PHE A C 1
ATOM 3102 O O . PHE A 1 394 ? 32.054 12.310 -35.691 1.00 94.12 394 PHE A O 1
ATOM 3109 N N . ARG A 1 395 ? 31.775 13.885 -34.126 1.00 90.81 395 ARG A N 1
ATOM 3110 C CA . ARG A 1 395 ? 30.302 13.923 -34.227 1.00 90.81 395 ARG A CA 1
ATOM 3111 C C . ARG A 1 395 ? 29.823 14.314 -35.627 1.00 90.81 395 ARG A C 1
ATOM 3113 O O . ARG A 1 395 ? 28.915 13.682 -36.155 1.00 90.81 395 ARG A O 1
ATOM 3120 N N . ASN A 1 396 ? 30.444 15.318 -36.251 1.00 91.50 396 ASN A N 1
ATOM 3121 C CA . ASN A 1 396 ? 30.111 15.713 -37.625 1.00 91.50 396 ASN A CA 1
ATOM 3122 C C . ASN A 1 396 ? 30.408 14.591 -38.640 1.00 91.50 396 ASN A C 1
ATOM 3124 O O . ASN A 1 396 ? 29.693 14.465 -39.631 1.00 91.50 396 ASN A O 1
ATOM 3128 N N . ILE A 1 397 ? 31.441 13.778 -38.392 1.00 89.44 397 ILE A N 1
ATOM 3129 C CA . ILE A 1 397 ? 31.776 12.603 -39.205 1.00 89.44 397 ILE A CA 1
ATOM 3130 C C . ILE A 1 397 ? 30.755 11.484 -38.992 1.00 89.44 397 ILE A C 1
ATOM 3132 O O . ILE A 1 397 ? 30.231 10.986 -39.980 1.00 89.44 397 ILE A O 1
ATOM 3136 N N . LEU A 1 398 ? 30.432 11.121 -37.746 1.00 84.69 398 LEU A N 1
ATOM 3137 C CA . LEU A 1 398 ? 29.432 10.087 -37.437 1.00 84.69 398 LEU A CA 1
ATOM 3138 C C . LEU A 1 398 ? 28.061 10.421 -38.047 1.00 84.69 398 LEU A C 1
ATOM 3140 O O . LEU A 1 398 ? 27.442 9.567 -38.671 1.00 84.69 398 LEU A O 1
ATOM 3144 N N . ASN A 1 399 ? 27.648 11.690 -37.978 1.00 81.75 399 ASN A N 1
ATOM 3145 C CA . ASN A 1 399 ? 26.404 12.182 -38.580 1.00 81.75 399 ASN A CA 1
ATOM 3146 C C . ASN A 1 399 ? 26.465 12.348 -40.116 1.00 81.75 399 ASN A C 1
ATOM 3148 O O . ASN A 1 399 ? 25.477 12.757 -40.731 1.00 81.75 399 ASN A O 1
ATOM 3152 N N . SER A 1 400 ? 27.609 12.090 -40.757 1.00 84.25 400 SER A N 1
ATOM 3153 C CA . SER A 1 400 ? 27.749 12.204 -42.209 1.00 84.25 400 SER A CA 1
ATOM 3154 C C . SER A 1 400 ? 27.112 11.014 -42.919 1.00 84.25 400 SER A C 1
ATOM 3156 O O . SER A 1 400 ? 27.370 9.860 -42.586 1.00 84.25 400 SER A O 1
ATOM 3158 N N . THR A 1 401 ? 26.408 11.287 -44.020 1.00 79.00 401 THR A N 1
ATOM 3159 C CA . THR A 1 401 ? 25.888 10.254 -44.938 1.00 79.00 401 THR A CA 1
ATOM 3160 C C . THR A 1 401 ? 26.958 9.289 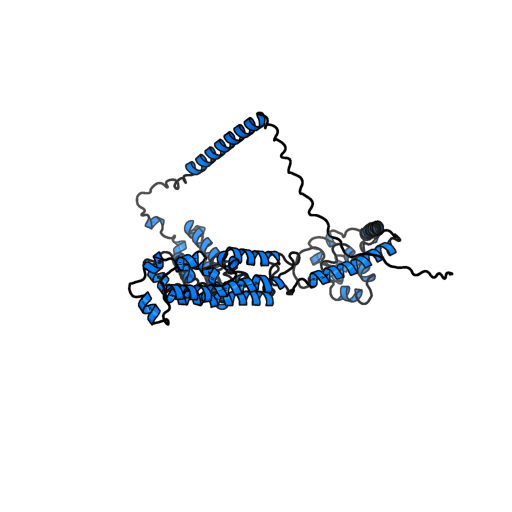-45.472 1.00 79.00 401 THR A C 1
ATOM 3162 O O . THR A 1 401 ? 26.626 8.200 -45.933 1.00 79.00 401 THR A O 1
ATOM 3165 N N . SER A 1 402 ? 28.248 9.641 -45.385 1.00 78.94 402 SER A N 1
ATOM 3166 C CA . SER A 1 402 ? 29.365 8.744 -45.711 1.00 78.94 402 SER A CA 1
ATOM 3167 C C . SER A 1 402 ? 29.532 7.573 -44.735 1.00 78.94 402 SER A C 1
ATOM 3169 O O . SER A 1 402 ? 30.098 6.555 -45.124 1.00 78.94 402 SER A O 1
ATOM 3171 N N . MET A 1 403 ? 29.055 7.708 -43.492 1.00 77.31 403 MET A N 1
ATOM 3172 C CA . MET A 1 403 ? 29.058 6.638 -42.486 1.00 77.31 403 MET A CA 1
ATOM 3173 C C . MET A 1 403 ? 27.857 5.696 -42.628 1.00 77.31 403 MET A C 1
ATOM 3175 O O . MET A 1 403 ? 27.831 4.632 -42.020 1.00 77.31 403 MET A O 1
ATOM 3179 N N . TRP A 1 404 ? 26.866 6.052 -43.450 1.00 80.06 404 TRP A N 1
ATOM 3180 C CA . TRP A 1 404 ? 25.649 5.265 -43.599 1.00 80.06 404 TRP A CA 1
ATOM 3181 C C . TRP A 1 404 ? 25.877 4.002 -44.445 1.00 80.06 404 TRP A C 1
ATOM 3183 O O . TRP A 1 404 ? 26.548 3.987 -45.490 1.00 80.06 404 TRP A O 1
ATOM 3193 N N . HIS A 1 405 ? 25.249 2.903 -44.027 1.00 79.00 405 HIS A N 1
ATOM 3194 C CA . HIS A 1 405 ? 25.275 1.650 -44.783 1.00 79.00 405 HIS A CA 1
ATOM 3195 C C . HIS A 1 405 ? 24.247 1.636 -45.939 1.00 79.00 405 HIS A C 1
ATOM 3197 O O . HIS A 1 405 ? 24.318 0.796 -46.837 1.00 79.00 405 HIS A O 1
ATOM 3203 N N . ASN A 1 406 ? 23.356 2.627 -45.987 1.00 79.75 406 ASN A N 1
ATOM 3204 C CA . ASN A 1 406 ? 22.353 2.884 -47.020 1.00 79.75 406 ASN A CA 1
ATOM 3205 C C . ASN A 1 406 ? 22.649 4.173 -47.810 1.00 79.75 406 ASN A C 1
ATOM 3207 O O . ASN A 1 406 ? 23.092 5.177 -47.260 1.00 79.75 406 ASN A O 1
ATOM 3211 N N . ASN A 1 407 ? 22.320 4.179 -49.105 1.00 77.06 407 ASN A N 1
ATOM 3212 C CA . ASN A 1 407 ? 22.492 5.344 -49.983 1.00 77.06 407 ASN A CA 1
ATOM 3213 C C . ASN A 1 407 ? 21.269 6.287 -49.908 1.00 77.06 407 ASN A C 1
ATOM 3215 O O . ASN A 1 407 ? 20.606 6.531 -50.915 1.00 77.06 407 ASN A O 1
ATOM 3219 N N . GLY A 1 408 ? 20.953 6.784 -48.708 1.00 76.00 408 GLY A N 1
ATOM 3220 C CA . GLY A 1 408 ? 19.773 7.616 -48.433 1.00 76.00 408 GLY A CA 1
ATOM 3221 C C . GLY A 1 408 ? 18.567 6.837 -47.889 1.00 76.00 408 GLY A C 1
ATOM 3222 O O . GLY A 1 408 ? 18.658 5.644 -47.598 1.00 76.00 408 GLY A O 1
ATOM 3223 N N . SER A 1 409 ? 17.442 7.531 -47.692 1.00 80.62 409 SER A N 1
ATOM 3224 C CA . SER A 1 409 ? 16.240 6.994 -47.034 1.00 80.62 409 SER A CA 1
ATOM 3225 C C . SER A 1 409 ? 15.675 5.747 -47.722 1.00 80.62 409 SER A C 1
ATOM 3227 O O . SER A 1 409 ? 15.625 5.672 -48.950 1.00 80.62 409 SER A O 1
ATOM 3229 N N . PHE A 1 410 ? 15.190 4.788 -46.929 1.00 82.81 410 PHE A N 1
ATOM 3230 C CA . PHE A 1 410 ? 14.546 3.587 -47.460 1.00 82.81 410 PHE A CA 1
ATOM 3231 C C . PHE A 1 410 ? 13.244 3.917 -48.219 1.00 82.81 410 PHE A C 1
ATOM 3233 O O . PHE A 1 410 ? 12.532 4.853 -47.841 1.00 82.81 410 PHE A O 1
ATOM 3240 N N . PRO A 1 411 ? 12.894 3.147 -49.269 1.00 86.06 411 PRO A N 1
ATOM 3241 C CA . PRO A 1 411 ? 11.606 3.271 -49.947 1.00 86.06 411 PRO A CA 1
ATOM 3242 C C . PRO A 1 411 ? 10.426 3.103 -48.981 1.00 86.06 411 PRO A C 1
ATOM 3244 O O . PRO A 1 411 ? 10.524 2.381 -47.986 1.00 86.06 411 PRO A O 1
ATOM 3247 N N . LYS A 1 412 ? 9.274 3.718 -49.288 1.00 79.62 412 LYS A N 1
ATOM 3248 C CA . LYS A 1 412 ? 8.081 3.631 -48.421 1.00 79.62 412 LYS A CA 1
ATOM 3249 C C . LYS A 1 412 ? 7.649 2.183 -48.166 1.00 79.62 412 LYS A C 1
ATOM 3251 O O . LYS A 1 412 ? 7.420 1.831 -47.023 1.00 79.62 412 LYS A O 1
ATOM 3256 N N . ASN A 1 413 ? 7.667 1.323 -49.184 1.00 80.62 413 ASN A N 1
ATOM 3257 C CA . ASN A 1 413 ? 7.330 -0.102 -49.054 1.00 80.62 413 ASN A CA 1
ATOM 3258 C C . ASN A 1 413 ? 8.287 -0.917 -48.155 1.00 80.62 413 ASN A C 1
ATOM 3260 O O . ASN A 1 413 ? 7.978 -2.066 -47.853 1.00 80.62 413 ASN A O 1
ATOM 3264 N N . GLU A 1 414 ? 9.435 -0.351 -47.762 1.00 80.19 414 GLU A N 1
ATOM 3265 C CA . GLU A 1 414 ? 10.417 -0.955 -46.846 1.00 80.19 414 GLU A CA 1
ATOM 3266 C C . GLU A 1 414 ? 10.467 -0.252 -45.473 1.00 80.19 414 GLU A C 1
ATOM 3268 O O . GLU A 1 414 ? 11.219 -0.664 -44.589 1.00 80.19 414 GLU A O 1
ATOM 3273 N N . SER A 1 415 ? 9.686 0.822 -45.297 1.00 76.31 415 SER A N 1
ATOM 3274 C CA . SER A 1 415 ? 9.689 1.700 -44.115 1.00 76.31 415 SER A CA 1
ATOM 3275 C C . SER A 1 415 ? 8.289 2.090 -43.608 1.00 76.31 415 SER A C 1
ATOM 3277 O O . SER A 1 415 ? 8.173 2.856 -42.650 1.00 76.31 415 SER A O 1
ATOM 3279 N N . ASP A 1 416 ? 7.230 1.568 -44.234 1.00 76.19 416 ASP A N 1
ATOM 3280 C CA . ASP A 1 416 ? 5.838 1.713 -43.811 1.00 76.19 416 ASP A CA 1
ATOM 3281 C C . ASP A 1 416 ? 5.413 0.654 -42.774 1.00 76.19 416 ASP A C 1
ATOM 3283 O O . ASP A 1 416 ? 6.129 -0.301 -42.467 1.00 76.19 416 ASP A O 1
ATOM 3287 N N . GLU A 1 417 ? 4.200 0.819 -42.245 1.00 74.88 417 GLU A N 1
ATOM 3288 C CA . GLU A 1 417 ? 3.543 -0.070 -41.273 1.00 74.88 417 GLU A CA 1
ATOM 3289 C C . GLU A 1 417 ? 3.323 -1.525 -41.749 1.00 74.88 417 GLU A C 1
ATOM 3291 O O . GLU A 1 417 ? 2.827 -2.356 -40.990 1.00 74.88 417 GLU A O 1
ATOM 3296 N N . ASN A 1 418 ? 3.652 -1.865 -42.998 1.00 72.56 418 ASN A N 1
ATOM 3297 C CA . ASN A 1 418 ? 3.561 -3.222 -43.532 1.00 72.56 418 ASN A CA 1
ATOM 3298 C C . ASN A 1 418 ? 4.930 -3.827 -43.873 1.00 72.56 418 ASN A C 1
ATOM 3300 O O . ASN A 1 418 ? 4.993 -5.033 -44.124 1.00 72.56 418 ASN A O 1
ATOM 3304 N N . ALA A 1 419 ? 6.018 -3.050 -43.831 1.00 67.88 419 ALA A N 1
ATOM 3305 C CA . ALA A 1 419 ? 7.376 -3.550 -44.042 1.00 67.88 419 ALA A CA 1
ATOM 3306 C C . ALA A 1 419 ? 7.746 -4.650 -43.030 1.00 67.88 419 ALA A C 1
ATOM 3308 O O . ALA A 1 419 ? 8.264 -5.697 -43.418 1.00 67.88 419 ALA A O 1
ATOM 3309 N N . TYR A 1 420 ? 7.373 -4.474 -41.755 1.00 66.44 420 TYR A N 1
ATOM 3310 C CA . TYR A 1 420 ? 7.640 -5.455 -40.694 1.00 66.44 420 TYR A CA 1
ATOM 3311 C C . TYR A 1 420 ? 6.997 -6.827 -40.966 1.00 66.44 420 TYR A C 1
ATOM 3313 O O . TYR A 1 420 ? 7.555 -7.853 -40.598 1.00 66.44 420 TYR A O 1
ATOM 3321 N N . LYS A 1 421 ? 5.857 -6.874 -41.670 1.00 74.62 421 LYS A N 1
ATOM 3322 C CA . LYS A 1 421 ? 5.155 -8.126 -42.018 1.00 74.62 421 LYS A CA 1
ATOM 3323 C C . LYS A 1 421 ? 5.780 -8.856 -43.207 1.00 74.62 421 LYS A C 1
ATOM 3325 O O . LYS A 1 421 ? 5.527 -10.042 -43.392 1.00 74.62 421 LYS A O 1
ATOM 3330 N N . LYS A 1 422 ? 6.519 -8.135 -44.056 1.00 72.31 422 LYS A N 1
ATOM 3331 C CA . LYS A 1 422 ? 7.047 -8.628 -45.341 1.00 72.31 422 LYS A CA 1
ATOM 3332 C C . LYS A 1 422 ? 8.535 -8.945 -45.303 1.00 72.31 422 LYS A C 1
ATOM 3334 O O . LYS A 1 422 ? 9.010 -9.666 -46.170 1.00 72.31 422 LYS A O 1
ATOM 3339 N N . CYS A 1 423 ? 9.258 -8.383 -44.343 1.00 72.88 423 CYS A N 1
ATOM 3340 C CA . CYS A 1 423 ? 10.709 -8.448 -44.262 1.00 72.88 423 CYS A CA 1
ATOM 3341 C C . CYS A 1 423 ? 11.074 -9.034 -42.896 1.00 72.88 423 CYS A C 1
ATOM 3343 O O . CYS A 1 423 ? 11.448 -8.320 -41.971 1.00 72.88 423 CYS A O 1
ATOM 3345 N N . THR A 1 424 ? 10.841 -10.341 -42.759 1.00 69.75 424 THR A N 1
ATOM 3346 C CA . THR A 1 424 ? 10.890 -11.090 -41.489 1.00 69.75 424 THR A CA 1
ATOM 3347 C C . THR A 1 424 ? 12.006 -12.134 -41.448 1.00 69.75 424 THR A C 1
ATOM 3349 O O . THR A 1 424 ? 12.398 -12.569 -40.370 1.00 69.75 424 THR A O 1
ATOM 3352 N N . SER A 1 425 ? 12.532 -12.519 -42.611 1.00 71.81 425 SER A N 1
ATOM 3353 C CA . SER A 1 425 ? 13.642 -13.458 -42.800 1.00 71.81 425 SER A CA 1
ATOM 3354 C C . SER A 1 425 ? 14.587 -12.949 -43.886 1.00 71.81 425 SER A C 1
ATOM 3356 O O . SER A 1 425 ? 14.228 -12.050 -44.647 1.00 71.81 425 SER A O 1
ATOM 3358 N N . SER A 1 426 ? 15.769 -13.547 -44.010 1.00 71.00 426 SER A N 1
ATOM 3359 C CA . SER A 1 426 ? 16.756 -13.196 -45.036 1.00 71.00 426 SER A CA 1
ATOM 3360 C C . SER A 1 426 ? 16.201 -13.297 -46.464 1.00 71.00 426 SER A C 1
ATOM 3362 O O . SER A 1 426 ? 16.392 -12.395 -47.279 1.00 71.00 426 SER A O 1
ATOM 3364 N N . GLU A 1 427 ? 15.428 -14.343 -46.758 1.00 76.06 427 GLU A N 1
ATOM 3365 C CA . GLU A 1 427 ? 14.813 -14.588 -48.068 1.00 76.06 427 GLU A CA 1
ATOM 3366 C C . GLU A 1 427 ? 13.722 -13.556 -48.374 1.00 76.06 427 GLU A C 1
ATOM 3368 O O . GLU A 1 427 ? 13.675 -12.984 -49.465 1.00 76.06 427 GLU A O 1
ATOM 3373 N N . THR A 1 428 ? 12.850 -13.288 -47.398 1.00 76.81 428 THR A N 1
ATOM 3374 C CA . THR A 1 428 ? 11.729 -12.354 -47.567 1.00 76.81 428 THR A CA 1
ATOM 3375 C C . THR A 1 428 ? 12.202 -10.901 -47.570 1.00 76.81 428 THR A C 1
ATOM 3377 O O . THR A 1 428 ? 11.711 -10.103 -48.364 1.00 76.81 428 THR A O 1
ATOM 3380 N N . ALA A 1 429 ? 13.219 -10.554 -46.778 1.00 76.56 429 ALA A N 1
ATOM 3381 C CA . ALA A 1 429 ? 13.868 -9.249 -46.813 1.00 76.56 429 ALA A CA 1
ATOM 3382 C C . ALA A 1 429 ? 14.589 -9.015 -48.149 1.00 76.56 429 ALA A C 1
ATOM 3384 O O . ALA A 1 429 ? 14.410 -7.953 -48.741 1.00 76.56 429 ALA A O 1
ATOM 3385 N N . ALA A 1 430 ? 15.320 -10.000 -48.684 1.00 81.69 430 ALA A N 1
ATOM 3386 C CA . ALA A 1 430 ? 15.930 -9.894 -50.012 1.00 81.69 430 ALA A CA 1
ATOM 3387 C C . ALA A 1 430 ? 14.893 -9.688 -51.134 1.00 81.69 430 ALA A C 1
ATOM 3389 O O . ALA A 1 430 ? 15.166 -8.975 -52.101 1.00 81.69 430 ALA A O 1
ATOM 3390 N N . GLN A 1 431 ? 13.703 -10.286 -51.001 1.00 83.94 431 GLN A N 1
ATOM 3391 C CA . GLN A 1 431 ? 12.624 -10.205 -51.988 1.00 83.94 431 GLN A CA 1
ATOM 3392 C C . GLN A 1 431 ? 11.767 -8.929 -51.876 1.00 83.94 431 GLN A C 1
ATOM 3394 O O . GLN A 1 431 ? 11.419 -8.337 -52.898 1.00 83.94 431 GLN A O 1
ATOM 3399 N N . TYR A 1 432 ? 11.400 -8.513 -50.658 1.00 82.88 432 TYR A N 1
ATOM 3400 C CA . TYR A 1 432 ? 10.410 -7.454 -50.405 1.00 82.88 432 TYR A CA 1
ATOM 3401 C C . TYR A 1 432 ? 10.991 -6.165 -49.798 1.00 82.88 432 TYR A C 1
ATOM 3403 O O . TYR A 1 432 ? 10.363 -5.114 -49.939 1.00 82.88 432 TYR A O 1
ATOM 3411 N N . CYS A 1 433 ? 12.185 -6.219 -49.190 1.00 84.81 433 CYS A N 1
ATOM 3412 C CA . CYS A 1 433 ? 12.955 -5.049 -48.746 1.00 84.81 433 CYS A CA 1
ATOM 3413 C C . CYS A 1 433 ? 14.399 -5.036 -49.302 1.00 84.81 433 CYS A C 1
ATOM 3415 O O . CYS A 1 433 ? 15.361 -5.013 -48.524 1.00 84.81 433 CYS A O 1
ATOM 3417 N N . PRO A 1 434 ? 14.598 -5.074 -50.634 1.00 86.12 434 PRO A N 1
ATOM 3418 C CA . PRO A 1 434 ? 15.924 -5.214 -51.234 1.00 86.12 434 PRO A CA 1
ATOM 3419 C C . PRO A 1 434 ? 16.896 -4.070 -50.896 1.00 86.12 434 PRO A C 1
ATOM 3421 O O . PRO A 1 434 ? 18.105 -4.312 -50.818 1.00 86.12 434 PRO A O 1
ATOM 3424 N N . VAL A 1 435 ? 16.423 -2.833 -50.678 1.00 84.62 435 VAL A N 1
ATOM 3425 C CA . VAL A 1 435 ? 17.310 -1.705 -50.329 1.00 84.62 435 VAL A CA 1
ATOM 3426 C C . VAL A 1 435 ? 17.815 -1.842 -48.891 1.00 84.62 435 VAL A C 1
ATOM 3428 O O . VAL A 1 435 ? 19.012 -1.680 -48.638 1.00 84.62 435 VAL A O 1
ATOM 3431 N N . ARG A 1 436 ? 16.932 -2.204 -47.957 1.00 81.25 436 ARG A N 1
ATOM 3432 C CA . ARG A 1 436 ? 17.265 -2.458 -46.553 1.00 81.25 436 ARG A CA 1
ATOM 3433 C C . ARG A 1 436 ? 18.107 -3.717 -46.373 1.00 81.25 436 ARG A C 1
ATOM 3435 O O . ARG A 1 436 ? 19.106 -3.668 -45.661 1.00 81.25 436 ARG A O 1
ATOM 3442 N N . TRP A 1 437 ? 17.779 -4.803 -47.075 1.00 82.25 437 TRP A N 1
ATOM 3443 C CA . TRP A 1 437 ? 18.585 -6.027 -47.115 1.00 82.25 437 TRP A CA 1
ATOM 3444 C C . TRP A 1 437 ? 20.026 -5.729 -47.549 1.00 82.25 437 TRP A C 1
ATOM 3446 O O . TRP A 1 437 ? 20.979 -6.134 -46.883 1.00 82.25 437 TRP A O 1
ATOM 3456 N N . LYS A 1 438 ? 20.212 -4.935 -48.611 1.00 84.12 438 LYS A N 1
ATOM 3457 C CA . LYS A 1 438 ? 21.545 -4.524 -49.074 1.00 84.12 438 LYS A CA 1
ATOM 3458 C C . LYS A 1 438 ? 22.307 -3.682 -48.042 1.00 84.12 438 LYS A C 1
ATOM 3460 O O . LYS A 1 438 ? 23.516 -3.860 -47.902 1.00 84.12 438 LYS A O 1
ATOM 3465 N N . ALA A 1 439 ? 21.624 -2.790 -47.323 1.00 83.00 439 ALA A N 1
ATOM 3466 C CA . ALA A 1 439 ? 22.238 -1.976 -46.274 1.00 83.00 439 ALA A CA 1
ATOM 3467 C C . ALA A 1 439 ? 22.694 -2.826 -45.074 1.00 83.00 439 ALA A C 1
ATOM 3469 O O . ALA A 1 439 ? 23.838 -2.693 -44.643 1.00 83.00 439 ALA A O 1
ATOM 3470 N N . VAL A 1 440 ? 21.852 -3.752 -44.599 1.00 76.94 440 VAL A N 1
ATOM 3471 C CA . VAL A 1 440 ? 22.198 -4.674 -43.500 1.00 76.94 440 VAL A CA 1
ATOM 3472 C C . VAL A 1 440 ? 23.388 -5.561 -43.873 1.00 76.94 440 VAL A C 1
ATOM 3474 O O . VAL A 1 440 ? 24.314 -5.685 -43.081 1.00 76.94 440 VAL A O 1
ATOM 3477 N N . ASN A 1 441 ? 23.451 -6.088 -45.101 1.00 77.19 441 ASN A N 1
ATOM 3478 C CA . ASN A 1 441 ? 24.618 -6.859 -45.554 1.00 77.19 441 ASN A CA 1
ATOM 3479 C C . ASN A 1 441 ? 25.905 -6.014 -45.632 1.00 77.19 441 ASN A C 1
ATOM 3481 O O . ASN A 1 441 ? 26.979 -6.496 -45.280 1.00 77.19 441 ASN A O 1
ATOM 3485 N N . LYS A 1 442 ? 25.818 -4.740 -46.047 1.00 81.50 442 LYS A N 1
ATOM 3486 C CA . LYS A 1 442 ? 26.967 -3.811 -46.038 1.00 81.50 442 LYS A CA 1
ATOM 3487 C C . LYS A 1 442 ? 27.430 -3.479 -44.609 1.00 81.50 442 LYS A C 1
ATOM 3489 O O . LYS A 1 442 ? 28.591 -3.129 -44.424 1.00 81.50 442 LYS A O 1
ATOM 3494 N N . TRP A 1 443 ? 26.541 -3.543 -43.618 1.00 78.69 443 TRP A N 1
ATOM 3495 C CA . TRP A 1 443 ? 26.885 -3.405 -42.200 1.00 78.69 443 TRP A CA 1
ATOM 3496 C C . TRP A 1 443 ? 27.490 -4.697 -41.631 1.00 78.69 443 TRP A C 1
ATOM 3498 O O . TRP A 1 443 ? 28.583 -4.658 -41.078 1.00 78.69 443 TRP A O 1
ATOM 3508 N N . GLY A 1 444 ? 26.871 -5.857 -41.869 1.00 68.62 444 GLY A N 1
ATOM 3509 C CA . GLY A 1 444 ? 27.412 -7.153 -41.441 1.00 68.62 444 GLY A CA 1
ATOM 3510 C C . GLY A 1 444 ? 28.821 -7.426 -41.983 1.00 68.62 444 GLY A C 1
ATOM 3511 O O . GLY A 1 444 ? 29.675 -7.928 -41.261 1.00 68.62 444 GLY A O 1
ATOM 3512 N N . ALA A 1 445 ? 29.110 -6.993 -43.216 1.00 72.38 445 ALA A N 1
ATOM 3513 C CA . ALA A 1 445 ? 30.429 -7.120 -43.839 1.00 72.38 445 ALA A CA 1
ATOM 3514 C C . ALA A 1 445 ? 31.551 -6.266 -43.203 1.00 72.38 445 ALA A C 1
ATOM 3516 O O . ALA A 1 445 ? 32.710 -6.449 -43.576 1.00 72.38 445 ALA A O 1
ATOM 3517 N N . VAL A 1 446 ? 31.244 -5.335 -42.287 1.00 70.81 446 VAL A N 1
ATOM 3518 C CA . VAL A 1 446 ? 32.261 -4.584 -41.517 1.00 70.81 446 VAL A CA 1
ATOM 3519 C C . VAL A 1 446 ? 32.410 -5.064 -40.069 1.00 70.81 446 VAL A C 1
ATOM 3521 O O . VAL A 1 446 ? 33.244 -4.528 -39.341 1.00 70.81 446 VAL A O 1
ATOM 3524 N N . LEU A 1 447 ? 31.640 -6.072 -39.646 1.00 62.47 447 LEU A N 1
ATOM 3525 C CA . LEU A 1 447 ? 31.783 -6.695 -38.331 1.00 62.47 447 LEU A CA 1
ATOM 3526 C C . LEU A 1 447 ? 32.899 -7.760 -38.337 1.00 62.47 447 LEU A C 1
ATOM 3528 O O . LEU A 1 447 ? 33.124 -8.409 -39.364 1.00 62.47 447 LEU A O 1
ATOM 3532 N N . PRO A 1 448 ? 33.590 -7.992 -37.203 1.00 60.44 448 PRO A N 1
ATOM 3533 C CA . PRO A 1 448 ? 34.499 -9.124 -37.049 1.00 60.44 448 PRO A CA 1
ATOM 3534 C C . PRO A 1 448 ? 33.800 -10.461 -37.336 1.00 60.44 448 PRO A C 1
ATOM 3536 O O . PRO A 1 448 ? 32.625 -10.653 -37.017 1.00 60.44 448 PRO A O 1
ATOM 3539 N N . SER A 1 449 ? 34.531 -11.412 -37.919 1.00 55.59 449 SER A N 1
ATOM 3540 C CA . SER A 1 449 ? 33.965 -12.656 -38.462 1.00 55.59 449 SER A CA 1
ATOM 3541 C C . SER A 1 449 ? 33.386 -13.632 -37.428 1.00 55.59 449 SER A C 1
ATOM 3543 O O . SER A 1 449 ? 32.707 -14.576 -37.824 1.00 55.59 449 SER A O 1
ATOM 3545 N N . SER A 1 450 ? 33.623 -13.423 -36.129 1.00 52.00 450 SER A N 1
ATOM 3546 C CA . SER A 1 450 ? 32.940 -14.147 -35.046 1.00 52.00 450 SER A CA 1
ATOM 3547 C C . SER A 1 450 ? 31.505 -13.664 -34.816 1.00 52.00 450 SER A C 1
ATOM 3549 O O . SER A 1 450 ? 30.651 -14.459 -34.436 1.00 52.00 450 SER A O 1
ATOM 3551 N N . ASP A 1 451 ? 31.237 -12.383 -35.077 1.00 52.72 451 ASP A N 1
ATOM 3552 C CA . ASP A 1 451 ? 30.025 -11.699 -34.612 1.00 52.72 451 ASP A CA 1
ATOM 3553 C C . ASP A 1 451 ? 29.064 -11.436 -35.782 1.00 52.72 451 ASP A C 1
ATOM 3555 O O . ASP A 1 451 ? 27.845 -11.553 -35.642 1.00 52.72 451 ASP A O 1
ATOM 3559 N N . GLY A 1 452 ? 29.614 -11.137 -36.968 1.00 48.84 452 GLY A N 1
ATOM 3560 C CA . GLY A 1 452 ? 28.840 -10.833 -38.175 1.00 48.84 452 GLY A CA 1
ATOM 3561 C C . GLY A 1 452 ? 28.000 -12.002 -38.699 1.00 48.84 452 GLY A C 1
ATOM 3562 O O . GLY A 1 452 ? 26.880 -11.779 -39.154 1.00 48.84 452 GLY A O 1
ATOM 3563 N N . ASN A 1 453 ? 28.497 -13.241 -38.595 1.00 45.19 453 ASN A N 1
ATOM 3564 C CA . ASN A 1 453 ? 27.728 -14.425 -38.996 1.00 45.19 453 ASN A CA 1
ATOM 3565 C C . ASN A 1 453 ? 26.633 -14.755 -37.967 1.00 45.19 453 ASN A C 1
ATOM 3567 O O . ASN A 1 453 ? 25.483 -14.943 -38.352 1.00 45.19 453 ASN A O 1
ATOM 3571 N N . ALA A 1 454 ? 26.955 -14.746 -36.668 1.00 48.91 454 ALA A N 1
ATOM 3572 C CA . ALA A 1 454 ? 25.999 -15.085 -35.609 1.00 48.91 454 ALA A CA 1
ATOM 3573 C C . ALA A 1 454 ? 24.786 -14.135 -35.587 1.00 48.91 454 ALA A C 1
ATOM 3575 O O . ALA A 1 454 ? 23.642 -14.583 -35.566 1.00 48.91 454 ALA A O 1
ATOM 3576 N N . LEU A 1 455 ? 25.008 -12.817 -35.676 1.00 50.47 455 LEU A N 1
ATOM 3577 C CA . LEU A 1 455 ? 23.916 -11.834 -35.669 1.00 50.47 455 LEU A CA 1
ATOM 3578 C C . LEU A 1 455 ? 23.033 -11.893 -36.928 1.00 50.47 455 LEU A C 1
ATOM 3580 O O . LEU A 1 455 ? 21.842 -11.586 -36.852 1.00 50.47 455 LEU A O 1
ATOM 3584 N N . ALA A 1 456 ? 23.597 -12.280 -38.076 1.00 48.72 456 ALA A N 1
ATOM 3585 C CA . ALA A 1 456 ? 22.860 -12.404 -39.332 1.00 48.72 456 ALA A CA 1
ATOM 3586 C C . ALA A 1 456 ? 22.074 -13.724 -39.446 1.00 48.72 456 ALA A C 1
ATOM 3588 O O . ALA A 1 456 ? 21.003 -13.732 -40.055 1.00 48.72 456 ALA A O 1
ATOM 3589 N N . GLU A 1 457 ? 22.588 -14.818 -38.872 1.00 47.03 457 GLU A N 1
ATOM 3590 C CA . GLU A 1 457 ? 21.985 -16.155 -38.962 1.00 47.03 457 GLU A CA 1
ATOM 3591 C C . GLU A 1 457 ? 21.000 -16.446 -37.813 1.00 47.03 457 GLU A C 1
ATOM 3593 O O . GLU A 1 457 ? 19.886 -16.897 -38.086 1.00 47.03 457 GLU A O 1
ATOM 3598 N N . ASP A 1 458 ? 21.333 -16.131 -36.554 1.00 47.78 458 ASP A N 1
ATOM 3599 C CA . ASP A 1 458 ? 20.483 -16.487 -35.403 1.00 47.78 458 ASP A CA 1
ATOM 3600 C C . ASP A 1 458 ? 19.326 -15.496 -35.161 1.00 47.78 458 ASP A C 1
ATOM 3602 O O . ASP A 1 458 ? 18.264 -15.883 -34.657 1.00 47.78 458 ASP A O 1
ATOM 3606 N N . HIS A 1 459 ? 19.495 -14.209 -35.499 1.00 50.81 459 HIS A N 1
ATOM 3607 C CA . HIS A 1 459 ? 18.553 -13.141 -35.116 1.00 50.81 459 HIS A CA 1
ATOM 3608 C C . HIS A 1 459 ? 18.150 -12.147 -36.237 1.00 50.81 459 HIS A C 1
ATOM 3610 O O . HIS A 1 459 ? 18.073 -10.936 -35.989 1.00 50.81 459 HIS A O 1
ATOM 3616 N N . PRO A 1 460 ? 17.762 -12.604 -37.449 1.00 46.38 460 PRO A N 1
ATOM 3617 C CA . PRO A 1 460 ? 17.355 -11.710 -38.543 1.00 46.38 460 PRO A CA 1
ATOM 3618 C C . PRO A 1 460 ? 16.179 -10.785 -38.172 1.00 46.38 460 PRO A C 1
ATOM 3620 O O . PRO A 1 460 ? 16.110 -9.649 -38.642 1.00 46.38 460 PRO A O 1
ATOM 3623 N N . GLY A 1 461 ? 15.285 -11.217 -37.275 1.00 47.31 461 GLY A N 1
ATOM 3624 C CA . GLY A 1 461 ? 14.165 -10.399 -36.794 1.00 47.31 461 GLY A CA 1
ATOM 3625 C C . GLY A 1 461 ? 14.589 -9.048 -36.200 1.00 47.31 461 GLY A C 1
ATOM 3626 O O . GLY A 1 461 ? 13.925 -8.050 -36.466 1.00 47.31 461 GLY A O 1
ATOM 3627 N N . ILE A 1 462 ? 15.720 -8.986 -35.483 1.00 48.75 462 ILE A N 1
ATOM 3628 C CA . ILE A 1 462 ? 16.243 -7.748 -34.869 1.00 48.75 462 ILE A CA 1
ATOM 3629 C C . ILE A 1 462 ? 16.691 -6.753 -35.947 1.00 48.75 462 ILE A C 1
ATOM 3631 O O . ILE A 1 462 ? 16.424 -5.557 -35.864 1.00 48.75 462 ILE A O 1
ATOM 3635 N N . LEU A 1 463 ? 17.349 -7.250 -36.996 1.00 51.19 463 LEU A N 1
ATOM 3636 C CA . LEU A 1 463 ? 17.902 -6.421 -38.068 1.00 51.19 463 LEU A CA 1
ATOM 3637 C C . LEU A 1 463 ? 16.803 -5.891 -39.013 1.00 51.19 463 LEU A C 1
ATOM 3639 O O . LEU A 1 463 ? 16.924 -4.790 -39.569 1.00 51.19 463 LEU A O 1
ATOM 3643 N N . PHE A 1 464 ? 15.695 -6.632 -39.166 1.00 50.91 464 PHE A N 1
ATOM 3644 C CA . PHE A 1 464 ? 14.588 -6.276 -40.067 1.00 50.91 464 PHE A CA 1
ATOM 3645 C C . PHE A 1 464 ? 13.322 -5.710 -39.390 1.00 50.91 464 PHE A C 1
ATOM 3647 O O . PHE A 1 464 ? 12.499 -5.101 -40.079 1.00 50.91 464 PHE A O 1
ATOM 3654 N N . HIS A 1 465 ? 13.192 -5.733 -38.059 1.00 49.25 465 HIS A N 1
ATOM 3655 C CA . HIS A 1 465 ? 12.238 -4.883 -37.326 1.00 49.25 465 HIS A CA 1
ATOM 3656 C C . HIS A 1 465 ? 12.941 -3.653 -36.747 1.00 49.25 465 HIS A C 1
ATOM 3658 O O . HIS A 1 465 ? 13.695 -3.756 -35.791 1.00 49.25 465 HIS A O 1
ATOM 3664 N N . TRP A 1 466 ? 12.679 -2.468 -37.313 1.00 34.44 466 TRP A N 1
ATOM 3665 C CA . TRP A 1 466 ? 13.116 -1.212 -36.688 1.00 34.44 466 TRP A CA 1
ATOM 3666 C C . TRP A 1 466 ? 12.092 -0.086 -36.881 1.00 34.44 466 TRP A C 1
ATOM 3668 O O . TRP A 1 466 ? 12.207 0.767 -37.761 1.00 34.44 466 TRP A O 1
ATOM 3678 N N . ARG A 1 467 ? 11.052 -0.134 -36.046 1.00 30.03 467 ARG A N 1
ATOM 3679 C CA . ARG A 1 467 ? 10.382 1.025 -35.441 1.00 30.03 467 ARG A CA 1
ATOM 3680 C C . ARG A 1 467 ? 9.651 0.533 -34.189 1.00 30.03 467 ARG A C 1
ATOM 3682 O O . ARG A 1 467 ? 9.138 -0.581 -34.187 1.00 30.03 467 ARG A O 1
ATOM 3689 N N . GLU A 1 468 ? 9.640 1.364 -33.158 1.00 34.88 468 GLU A N 1
ATOM 3690 C CA . GLU A 1 468 ? 9.022 1.134 -31.849 1.00 34.88 468 GLU A CA 1
ATOM 3691 C C . GLU A 1 468 ? 7.552 0.669 -31.950 1.00 34.88 468 GLU A C 1
ATOM 3693 O O . GLU A 1 468 ? 6.699 1.427 -32.406 1.00 34.88 468 GLU A O 1
ATOM 3698 N N . ASP A 1 469 ? 7.259 -0.563 -31.519 1.00 28.39 469 ASP A N 1
ATOM 3699 C CA . ASP A 1 469 ? 6.424 -0.841 -30.335 1.00 28.39 469 ASP A CA 1
ATOM 3700 C C . ASP A 1 469 ? 6.647 -2.303 -29.860 1.00 28.39 469 ASP A C 1
ATOM 3702 O O . ASP A 1 469 ? 7.271 -3.107 -30.555 1.00 28.39 469 ASP A O 1
ATOM 3706 N N . HIS A 1 470 ? 6.232 -2.634 -28.638 1.00 36.16 470 HIS A N 1
ATOM 3707 C CA . HIS A 1 470 ? 6.820 -3.699 -27.820 1.00 36.16 470 HIS A CA 1
ATOM 3708 C C . HIS A 1 470 ? 6.265 -5.121 -28.044 1.00 36.16 470 HIS A C 1
ATOM 3710 O O . HIS A 1 470 ? 5.141 -5.320 -28.500 1.00 36.16 470 HIS A O 1
ATOM 3716 N N . SER A 1 471 ? 7.034 -6.094 -27.519 1.00 32.53 471 SER A N 1
ATOM 3717 C CA . SER A 1 471 ? 6.615 -7.401 -26.954 1.00 32.53 471 SER A CA 1
ATOM 3718 C C . SER A 1 471 ? 6.978 -8.716 -27.679 1.00 32.53 471 SER A C 1
ATOM 3720 O O . SER A 1 471 ? 6.105 -9.502 -28.027 1.00 32.53 471 SER A O 1
ATOM 3722 N N . SER A 1 472 ? 8.273 -9.079 -27.700 1.00 31.81 472 SER A N 1
ATOM 3723 C CA . SER A 1 472 ? 8.692 -10.434 -27.259 1.00 31.81 472 SER A CA 1
ATOM 3724 C C . SER A 1 472 ? 10.213 -10.609 -27.085 1.00 31.81 472 SER A C 1
ATOM 3726 O O . SER A 1 472 ? 10.942 -10.698 -28.067 1.00 31.81 472 SER A O 1
ATOM 3728 N N . LYS A 1 473 ? 10.651 -10.804 -25.832 1.00 36.88 473 LYS A N 1
ATOM 3729 C CA . LYS A 1 473 ? 11.861 -11.554 -25.420 1.00 36.88 473 LYS A CA 1
ATOM 3730 C C . LYS A 1 473 ? 13.200 -11.239 -26.117 1.00 36.88 473 LYS A C 1
ATOM 3732 O O . LYS A 1 473 ? 13.803 -12.130 -26.707 1.00 36.88 473 LYS A O 1
ATOM 3737 N N . LEU A 1 474 ? 13.735 -10.044 -25.880 1.00 31.58 474 LEU A N 1
ATOM 3738 C CA . LEU A 1 474 ? 15.185 -9.802 -25.821 1.00 31.58 474 LEU A CA 1
ATOM 3739 C C . LEU A 1 474 ? 15.496 -8.997 -24.553 1.00 31.58 474 LEU A C 1
ATOM 3741 O O . LEU A 1 474 ? 14.615 -8.325 -24.020 1.00 31.58 474 LEU A O 1
ATOM 3745 N N . SER A 1 475 ? 16.718 -9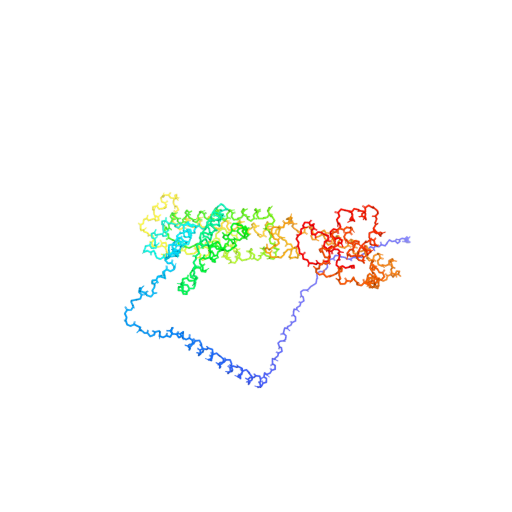.128 -24.038 1.00 34.59 475 SER A N 1
ATOM 3746 C CA . SER A 1 475 ? 17.151 -8.462 -22.805 1.00 34.59 475 SER A CA 1
ATOM 3747 C C . SER A 1 475 ? 17.255 -6.946 -23.004 1.00 34.59 475 SER A C 1
ATOM 3749 O O . SER A 1 475 ? 17.769 -6.490 -24.022 1.00 34.59 475 SER A O 1
ATOM 3751 N N . ASN A 1 476 ? 16.852 -6.155 -22.005 1.00 33.56 476 ASN A N 1
ATOM 3752 C CA . ASN A 1 476 ? 16.853 -4.682 -22.056 1.00 33.56 476 ASN A CA 1
ATOM 3753 C C . ASN A 1 476 ? 18.251 -4.029 -22.195 1.00 33.56 476 ASN A C 1
ATOM 3755 O O . ASN A 1 476 ? 18.355 -2.805 -22.180 1.00 33.56 476 ASN A O 1
ATOM 3759 N N . ARG A 1 477 ? 19.337 -4.805 -22.328 1.00 37.38 477 ARG A N 1
ATOM 3760 C CA . ARG A 1 477 ? 20.700 -4.274 -22.501 1.00 37.38 477 ARG A CA 1
ATOM 3761 C C . ARG A 1 477 ? 21.013 -3.770 -23.911 1.00 37.38 477 ARG A C 1
ATOM 3763 O O . ARG A 1 477 ? 21.825 -2.859 -24.032 1.00 37.38 477 ARG A O 1
ATOM 3770 N N . ASP A 1 478 ? 20.365 -4.306 -24.943 1.00 34.50 478 ASP A N 1
ATOM 3771 C CA . ASP A 1 478 ? 20.783 -4.062 -26.335 1.00 34.50 478 ASP A CA 1
ATOM 3772 C C . ASP A 1 478 ? 20.123 -2.816 -26.964 1.00 34.50 478 ASP A C 1
ATOM 3774 O O . ASP A 1 478 ? 20.566 -2.308 -27.994 1.00 34.50 478 ASP A O 1
ATOM 3778 N N . ALA A 1 479 ? 19.072 -2.279 -26.332 1.00 30.78 479 ALA A N 1
ATOM 3779 C CA . ALA A 1 479 ? 18.276 -1.173 -26.871 1.00 30.78 479 ALA A CA 1
ATOM 3780 C C . ALA A 1 479 ? 18.960 0.209 -26.772 1.00 30.78 479 ALA A C 1
ATOM 3782 O O . ALA A 1 479 ? 18.682 1.094 -27.580 1.00 30.78 479 ALA A O 1
ATOM 3783 N N . ALA A 1 480 ? 19.862 0.409 -25.805 1.00 26.88 480 ALA A N 1
ATOM 3784 C CA . ALA A 1 480 ? 20.436 1.725 -25.505 1.00 26.88 480 ALA A CA 1
ATOM 3785 C C . ALA A 1 480 ? 21.577 2.162 -26.451 1.00 26.88 480 ALA A C 1
ATOM 3787 O O . ALA A 1 480 ? 21.976 3.324 -26.434 1.00 26.88 480 ALA A O 1
ATOM 3788 N N . THR A 1 481 ? 22.120 1.257 -27.273 1.00 30.34 481 THR A N 1
ATOM 3789 C CA . THR A 1 481 ? 23.346 1.507 -28.063 1.00 30.34 481 THR A CA 1
ATOM 3790 C C . THR A 1 481 ? 23.076 1.937 -29.515 1.00 30.34 481 THR A C 1
ATOM 3792 O O . THR A 1 481 ? 24.011 2.268 -30.239 1.00 30.34 481 THR A O 1
ATOM 3795 N N . LEU A 1 482 ? 21.814 1.941 -29.968 1.00 32.66 482 LEU A N 1
ATOM 3796 C CA . LEU A 1 482 ? 21.469 2.004 -31.401 1.00 32.66 482 LEU A CA 1
ATOM 3797 C C . LEU A 1 482 ? 20.600 3.201 -31.836 1.00 32.66 482 LEU A C 1
ATOM 3799 O O . LEU A 1 482 ? 20.210 3.266 -32.996 1.00 32.66 482 LEU A O 1
ATOM 3803 N N . GLN A 1 483 ? 20.331 4.176 -30.960 1.00 24.66 483 GLN A N 1
ATOM 3804 C CA . GLN A 1 483 ? 19.648 5.433 -31.333 1.00 24.66 483 GLN A CA 1
ATOM 3805 C C . GLN A 1 483 ? 20.605 6.580 -31.737 1.00 24.66 483 GLN A C 1
ATOM 3807 O O . GLN A 1 483 ? 20.161 7.712 -31.927 1.00 24.66 483 GLN A O 1
ATOM 3812 N N . SER A 1 484 ? 21.910 6.315 -31.891 1.00 26.11 484 SER A N 1
ATOM 3813 C CA . SER A 1 484 ? 22.920 7.327 -32.259 1.00 26.11 484 SER A CA 1
ATOM 3814 C C . SER A 1 484 ? 23.881 6.893 -33.381 1.00 26.11 484 SER A C 1
ATOM 3816 O O . SER A 1 484 ? 25.062 7.246 -33.334 1.00 26.11 484 SER A O 1
ATOM 3818 N N . PHE A 1 485 ? 23.388 6.129 -34.360 1.00 29.11 485 PHE A N 1
ATOM 3819 C CA . PHE A 1 485 ? 24.091 5.763 -35.599 1.00 29.11 485 PHE A CA 1
ATOM 3820 C C . PHE A 1 485 ? 23.198 6.007 -36.824 1.00 29.11 485 PHE A C 1
ATOM 3822 O O . PHE A 1 485 ? 21.984 5.723 -36.719 1.00 29.11 485 PHE A O 1
#

InterPro domains:
  IPR010281 Protein of unknown function DUF885 [PTHR33361] (43-443)

pLDDT: mean 74.05, std 20.0, range [24.66, 96.69]

Foldseek 3Di:
DDDDDDDDDDDDDDDDDDDDDDDDDDPDPDDPDPDDVVVVVVVVVVVVVVVVVVVVVVCVVVVPPPPDPPDPPDPPDDDPVNVVDWFPLCVVLVVVVLLVVLLVVVCLLVLLCLCVRPPDPCSPVSNVVRHDWDDLPLVSLAVLLVVLVVSLVSLVVRDTDVVRTDPVSVVSSVVSNVCSVCSNVPNACSHSVNLCVLPADDDDHDDDPDFPCLLVRLQVLLVRLLVSLVSVVVCLVFQVAAALVSLVVRLVVLCVQLVQLNVVLALLSLCVDPVNCVNLPPVRVVPDPPCPQVVVCVVPVNDGRNRSSSVSSSNRPSVSSSVSSCCSVPPSSQQHHHNVPDDDSVCPRPPDTHGNCVVVVVVVVVCVVVVVVVLVVLCVVVVHPDSVVSVVVVLVVLPDPVVALAPDDFDCQCVDPCVLVQCQALVSCCVRVVRLSSSLVSVLVPDPPVVSVCCRPVPSSVSRDDDDDDDDDDDPPPPPPPPRD

Radius of gyration: 36.98 Å; chains: 1; bounding box: 141×74×94 Å

Sequence (485 aa):
MKDSENVMLTPDSASPSTEKLDSKPPVTFRKLAATPLWVWLLLALGSVLFLAGLITLIIAVTSASSKPCANINKQPGASSAEVCKYSAEANRGNLPAILKKVQTEYYALNPHDVAWQPDIELQDEHVKGKYLPYNPDPAELKRKTDRARELFQEVNSIKLDENKMKPREVKALAQVKHFLQHTFGVPYSGNYYAGDWMLGPDLFPETYDDVQLVIDTIKKHKTPIDRYRQNVQLGVKSGMIRTVIDCQAGVDALKESYRQLSLANTSEGVLNERFGKSYLNADYLANLEKGVDEKWAKDHSGKNVNASLKEALQEGVGQPLLDLINYLDHEHKSHCLPNDLASGLANLPVDYVYNNGEILAEGEKQLKFFYDQVIDIAKKYTNKSDETEAIQAFRNILNSTSMWHNNGSFPKNESDENAYKKCTSSETAAQYCPVRWKAVNKWGAVLPSSDGNALAEDHPGILFHWREDHSSKLSNRDAATLQSF

Secondary structure (DSSP, 8-state):
---------------------PPPPP---PPPPPPPHHHHHHHHHHHHHHHHHHHHHHHHHHHT-----------TT--HHHHHSPPHHHHHTTHHHHHHHHHHHHHHH-TTSGGG-SS-S-HHHHHHHH-------HHHHHHHHHHHHHHHHHHHHS---GGGS-HHHHHHHHHHHHHHHTTTT-SSTT-GGG-GGGT---------S-SHHHHHHHHHTHHHHHHHHHHHHHHHHTT---BHHHHHHHHHHHHHHTHHHHHHTSGGGGGGSHHHHHHT-HHHHHTSPTTHHHHHHHHTTT--HHHHHHHHHIIIIIHHHHHHHHIIIIIGGGGPBPTTT--SGGG-S-S---STTHHHHHHHHHHHHHHHHHHHHHHHHHT-SSHHHHHHHHHHHHTSGGG-SSSSSPPHHHHSTTHHHH-SSHHHHHHH-HHHHHHHHHHHTTS-TTTHHHHHHT-HHHHH--S----S---TTSGGGSS--